Protein AF-A0A2E7BG15-F1 (afdb_monomer_lite)

Secondary structure (DSSP, 8-state):
--S-TT----HHHHHHGGG-EEETTTTEEE--THHHHHS-HHHHHHHGGGEETTEE-HHHHHHHTGGGSHHHHHHHHHS-HHHHHHHHHHHHHHHHHHHHHHHHHHSHHHHHHHHHHHHHHHHHHHHHHHHHHHS-HHHHHHGGGGGGSSS--HHHHTS-HHHHHHHHHHHHHHHHHHHHTTTSSPPPPSPPEESBTTB-TT-EEESTT-S-EEEEEEETTEEEEEETT-TT----THHHHHHHHHHHHHHHHHHH-SSHHHHHHHHHIIIIITTTTTS-TTTTHHHHHHHHHTT-SSHHHHHHHHT-TT--HHHHHHHHHHHHHHHHHHHHHH-PPPP-STTGGG-GGG-HHHHHHHHHHHHHHHHHHHHHTT--SPPHHHHHHHHHTSHHHHHTTPPPHHHHHHHHHHHHHHHHHHHHHH---HHHHHHHHHHHHHHHHHT---TT----TT--TT--GGGGSS-HHHHHHT--TT---HHHHHHHHHHHHHHS----GGG--HHHHHHHHHHHTTT--

Radius of gyration: 23.67 Å; chains: 1; bounding box: 60×56×67 Å

Sequence (521 aa):
MYGDPTLHIPEEMAELLPKVRFDPVSLEITVPEEIFWILSDEARRVISPFIEHGVLDLWKFLREGWSKHADAKQIYLETSAQGRFELHLVIAAYHHEAVHKIDLLTTPLGASWLCLLVDEFALLERYIPVALAHQSAPAGLAIYRHIERSQLPAALETAPVELQSLWSALEFQVMRTLAWGDLRQRRPLGKPTPGWQGLGATQAYNLLNTARVFELVEYGGVATIQPKDQSEQFIRPLAILEAKAISAALLWILSVSPDPGTDVAAYWRLLYSDQRSSLHHDYFFVLDTIAVYFGRRDFDDLIFKACVPEAGSNLKDQLRQVLLVATGICWYALHTPPMRDKREFRLFGLNPVIRLIVGLRDGPQWLRQQMQAEAGPTSSAQMATGIEQGQSAFLLQQYPVSETIARSRRVLEQIAGLSEMSIRHNSTRSWFRRVADLMLPQLEPRDHYNSLIGMPDDGNPWATLRSNEDADLLDTKSLLGADMMGWSRLRRELLLLDVAPSKIDPDVVLRASQMFGIGKS

Foldseek 3Di:
DFFDPPADDDPVLLVQLVVQAQDQL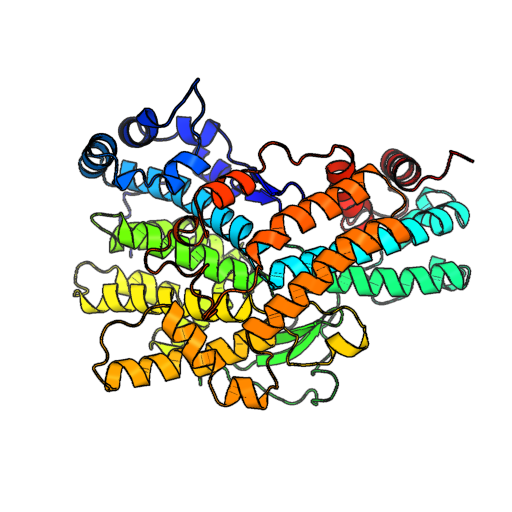LLDGDHDLVLLVSQDPLLNQLQVVQQDPNDHPLLCCLLVPSCVVPRSVVSLVVGDPNNVLSNLSRNLSNLLNVLLSLLLQQFQLVLQLLLLVLQLQLLLLQQQVQLVVFDPLLLSLLQQAVLQDPDRDPSLVPTDPSNVVSVVSNSLSVFVCQLLVVLDNHHRHDWWAAAAVVGDNPDWDDFLVDPWIWTWTDTSLATWIDTPVGRVDTAHLVLLSLLQSLLLSLLQLCQSDPLSLSSSLVSCCSPDVVCVVVDGPNNQVLLQLLCVNVVARGNNRLSRVLNDPPNPPVSSVVSLLSSQLSNLLSRLLSLAAHDDDSVCSSQLLRHSNSSSSLSSRVLVVVVVVCVVVVVPDDGSLVSSVRSCPDPSCVVSVHDDSLVRLVRSLVSLVVLLVVLVVRPPQVLVSVLSNLSSVLSNVSSDDDDPPSQCQSTDSSSSNSVSGPDVVNSVSSPSPDSDDVLSVLCVVLCCLSNPDPDRSVPRDVVSSVSSCVSSPVPDD

Structure (mmCIF, N/CA/C/O backbone):
data_AF-A0A2E7BG15-F1
#
_entry.id   AF-A0A2E7BG15-F1
#
loop_
_atom_site.group_PDB
_atom_site.id
_atom_site.type_symbol
_atom_site.label_atom_id
_atom_site.label_alt_id
_atom_site.label_comp_id
_atom_site.label_asym_id
_atom_site.label_entity_id
_atom_site.label_seq_id
_atom_site.pdbx_PDB_ins_code
_atom_site.Cartn_x
_atom_site.Cartn_y
_atom_site.Cartn_z
_atom_site.occupancy
_atom_site.B_iso_or_equiv
_atom_site.auth_seq_id
_atom_site.auth_comp_id
_atom_site.auth_asym_id
_atom_site.auth_atom_id
_atom_site.pdbx_PDB_model_num
ATOM 1 N N . MET A 1 1 ? -31.152 5.801 8.466 1.00 42.09 1 MET A N 1
ATOM 2 C CA . MET A 1 1 ? -30.058 6.728 8.110 1.00 42.09 1 MET A CA 1
ATOM 3 C C . MET A 1 1 ? -29.059 6.644 9.242 1.00 42.09 1 MET A C 1
ATOM 5 O O . MET A 1 1 ? -29.474 6.843 10.373 1.00 42.09 1 MET A O 1
ATOM 9 N N . TYR A 1 2 ? -27.829 6.224 8.960 1.00 45.69 2 TYR A N 1
ATOM 10 C CA . TYR A 1 2 ? -26.798 5.983 9.972 1.00 45.69 2 TYR A CA 1
ATOM 11 C C . TYR A 1 2 ? -25.692 7.040 9.818 1.00 45.69 2 TYR A C 1
ATOM 13 O O . TYR A 1 2 ? -25.354 7.412 8.690 1.00 45.69 2 TYR A O 1
ATOM 21 N N . GLY A 1 3 ? -25.186 7.547 10.945 1.00 55.00 3 GLY A N 1
ATOM 22 C CA . GLY A 1 3 ? -24.356 8.756 11.024 1.00 55.00 3 GLY A CA 1
ATOM 23 C C . GLY A 1 3 ? -25.188 10.020 11.269 1.00 55.00 3 GLY A C 1
ATOM 24 O O . GLY A 1 3 ? -26.330 10.106 10.811 1.00 55.00 3 GLY A O 1
ATOM 25 N N . ASP A 1 4 ? -24.629 10.981 12.006 1.00 63.53 4 ASP A N 1
ATOM 26 C CA . ASP A 1 4 ? -25.274 12.270 12.268 1.00 63.53 4 ASP A CA 1
ATOM 27 C C . ASP A 1 4 ? -25.429 13.042 10.939 1.00 63.53 4 ASP A C 1
ATOM 29 O O . ASP A 1 4 ? -24.427 13.412 10.322 1.00 63.53 4 ASP A O 1
ATOM 33 N N . PRO A 1 5 ? -26.662 13.255 10.438 1.00 60.97 5 PRO A N 1
ATOM 34 C CA . PRO A 1 5 ? -26.899 13.928 9.162 1.00 60.97 5 PRO A CA 1
ATOM 35 C C . PRO A 1 5 ? -26.545 15.420 9.197 1.00 60.97 5 PRO A C 1
ATOM 37 O O . PRO A 1 5 ? -26.600 16.068 8.154 1.00 60.97 5 PRO A O 1
ATOM 40 N N . THR A 1 6 ? -26.218 15.968 10.370 1.00 68.38 6 THR A N 1
ATOM 41 C CA . THR A 1 6 ? -25.792 17.361 10.530 1.00 68.38 6 THR A CA 1
ATOM 42 C C . THR A 1 6 ? -24.294 17.557 10.282 1.00 68.38 6 THR A C 1
ATOM 44 O O . THR A 1 6 ? -23.869 18.680 9.993 1.00 68.38 6 THR A O 1
ATOM 47 N N . LEU A 1 7 ? -23.505 16.474 10.315 1.00 77.38 7 LEU A N 1
ATOM 48 C CA . LEU A 1 7 ? -22.092 16.512 9.953 1.00 77.38 7 LEU A CA 1
ATOM 49 C C . LEU A 1 7 ? -21.946 16.678 8.440 1.00 77.38 7 LEU A C 1
ATOM 51 O O . LEU A 1 7 ? -22.491 15.899 7.652 1.00 77.38 7 LEU A O 1
ATOM 55 N N . HIS A 1 8 ? -21.193 17.693 8.035 1.00 80.31 8 HIS A N 1
ATOM 56 C CA . HIS A 1 8 ? -20.957 18.026 6.634 1.00 80.31 8 HIS A CA 1
ATOM 57 C C . HIS A 1 8 ? -19.469 18.266 6.392 1.00 80.31 8 HIS A C 1
ATOM 59 O O . HIS A 1 8 ? -18.754 18.735 7.273 1.00 80.31 8 HIS A O 1
ATOM 65 N N . ILE A 1 9 ? -18.993 17.934 5.194 1.00 80.62 9 ILE A N 1
ATOM 66 C CA . ILE A 1 9 ? -17.636 18.281 4.768 1.00 80.62 9 ILE A CA 1
ATOM 67 C C . ILE A 1 9 ? -17.730 19.624 4.044 1.00 80.62 9 ILE A C 1
ATOM 69 O O . ILE A 1 9 ? -18.536 19.725 3.114 1.00 80.62 9 ILE A O 1
ATOM 73 N N . PRO A 1 10 ? -16.941 20.644 4.429 1.00 85.56 10 PRO A N 1
ATOM 74 C CA . PRO A 1 10 ? -16.798 21.843 3.612 1.00 85.56 10 PRO A CA 1
ATOM 75 C C . PRO A 1 10 ? -16.427 21.461 2.172 1.00 85.56 10 PRO A C 1
ATOM 77 O O . PRO A 1 10 ? -15.545 20.630 1.970 1.00 85.56 10 PRO A O 1
ATOM 80 N N . GLU A 1 11 ? -17.086 22.044 1.169 1.00 86.06 11 GLU A N 1
ATOM 81 C CA . GLU A 1 11 ? -16.893 21.676 -0.247 1.00 86.06 11 GLU A CA 1
ATOM 82 C C . GLU A 1 11 ? -15.412 21.745 -0.658 1.00 86.06 11 GLU A C 1
ATOM 84 O O . GLU A 1 11 ? -14.865 20.802 -1.225 1.00 86.06 11 GLU A O 1
ATOM 89 N N . GLU A 1 12 ? -14.725 22.799 -0.219 1.00 88.62 12 GLU A N 1
ATOM 90 C CA . GLU A 1 12 ? -13.287 23.003 -0.408 1.00 88.62 12 GLU A CA 1
ATOM 91 C C . GLU A 1 12 ? -12.447 21.864 0.202 1.00 88.62 12 GLU A C 1
ATOM 93 O O . GLU A 1 12 ? -11.472 21.407 -0.393 1.00 88.62 12 GLU A O 1
ATOM 98 N N . MET A 1 13 ? -12.835 21.344 1.372 1.00 89.31 13 MET A N 1
ATOM 99 C CA . MET A 1 13 ? -12.148 20.212 2.002 1.00 89.31 13 MET A CA 1
ATOM 100 C C . MET A 1 13 ? -12.380 18.918 1.214 1.00 89.31 13 MET A C 1
ATOM 102 O O . MET A 1 13 ? -11.445 18.134 1.047 1.00 89.31 13 MET A O 1
ATOM 106 N N . ALA A 1 14 ? -13.589 18.702 0.686 1.00 86.50 14 ALA A N 1
ATOM 107 C CA . ALA A 1 14 ? -13.901 17.535 -0.138 1.00 86.50 14 ALA A CA 1
ATOM 108 C C . ALA A 1 14 ? -13.070 17.495 -1.436 1.00 86.50 14 ALA A C 1
ATOM 110 O O . ALA A 1 14 ? -12.705 16.413 -1.894 1.00 86.50 14 ALA A O 1
ATOM 111 N N . GLU A 1 15 ? -12.708 18.652 -1.996 1.00 88.44 15 GLU A N 1
ATOM 112 C CA . GLU A 1 15 ? -11.815 18.746 -3.160 1.00 88.44 15 GLU A CA 1
ATOM 113 C C . GLU A 1 15 ? -10.335 18.488 -2.828 1.00 88.44 15 GLU A C 1
ATOM 115 O O . GLU A 1 15 ? -9.566 18.037 -3.688 1.00 88.44 15 GLU A O 1
ATOM 120 N N . LEU A 1 16 ? -9.907 18.795 -1.600 1.00 90.62 16 LEU A N 1
ATOM 121 C CA . LEU A 1 16 ? -8.513 18.660 -1.169 1.00 90.62 16 LEU A CA 1
ATOM 122 C C . LEU A 1 16 ? -8.189 17.299 -0.555 1.00 90.62 16 LEU A C 1
ATOM 124 O O . LEU A 1 16 ? -7.070 16.823 -0.741 1.00 90.62 16 LEU A O 1
ATOM 128 N N . LEU A 1 17 ? -9.136 16.649 0.126 1.00 87.94 17 LEU A N 1
ATOM 129 C CA . LEU A 1 17 ? -8.929 15.335 0.749 1.00 87.94 17 LEU A CA 1
ATOM 130 C C . LEU A 1 17 ? -8.370 14.285 -0.234 1.00 87.94 17 LEU A C 1
ATOM 132 O O . LEU A 1 17 ? -7.373 13.652 0.106 1.00 87.94 17 LEU A O 1
ATOM 136 N N . PRO A 1 18 ? -8.877 14.144 -1.479 1.00 86.38 18 PRO A N 1
ATOM 137 C CA . PRO A 1 18 ? -8.312 13.209 -2.459 1.00 86.38 18 PRO A CA 1
ATOM 138 C C . PRO A 1 18 ? -6.882 13.538 -2.920 1.00 86.38 18 PRO A C 1
ATOM 140 O O . PRO A 1 18 ? -6.251 12.722 -3.595 1.00 86.38 18 PRO A O 1
ATOM 143 N N . LYS A 1 19 ? -6.377 14.743 -2.623 1.00 88.94 19 LYS A N 1
ATOM 144 C CA . LYS A 1 19 ? -5.001 15.164 -2.929 1.00 88.94 19 LYS A CA 1
ATOM 145 C C . LYS A 1 19 ? -4.023 14.799 -1.808 1.00 88.94 19 LYS A C 1
ATOM 147 O O . LYS A 1 19 ? -2.818 14.887 -2.039 1.00 88.94 19 LYS A O 1
ATOM 152 N N . VAL A 1 20 ? -4.515 14.383 -0.634 1.00 90.19 20 VAL A N 1
ATOM 153 C CA . VAL A 1 20 ? -3.682 13.781 0.413 1.00 90.19 20 VAL A CA 1
ATOM 154 C C . VAL A 1 20 ? -3.251 12.405 -0.071 1.00 90.19 20 VAL A C 1
ATOM 156 O O . VAL A 1 20 ? -4.079 11.505 -0.191 1.00 90.19 20 VAL A O 1
ATOM 159 N N . ARG A 1 21 ? -1.977 12.257 -0.443 1.00 88.75 21 ARG A N 1
ATOM 160 C CA . ARG A 1 21 ? -1.521 11.046 -1.130 1.00 88.75 21 ARG A CA 1
ATOM 161 C C . ARG A 1 21 ? -0.046 10.757 -0.914 1.00 88.75 21 ARG A C 1
ATOM 163 O O . ARG A 1 21 ? 0.801 11.631 -1.102 1.00 88.75 21 ARG A O 1
ATOM 170 N N . PHE A 1 22 ? 0.255 9.502 -0.627 1.00 87.56 22 PHE A N 1
ATOM 171 C CA . PHE A 1 22 ? 1.584 8.928 -0.704 1.00 87.56 22 PHE A CA 1
ATOM 172 C C . PHE A 1 22 ? 1.966 8.649 -2.163 1.00 87.56 22 PHE A C 1
ATOM 174 O O . PHE A 1 22 ? 1.269 7.926 -2.886 1.00 87.56 22 PHE A O 1
ATOM 181 N N . ASP A 1 23 ? 3.089 9.212 -2.611 1.00 84.19 23 ASP A N 1
ATOM 182 C CA . ASP A 1 23 ? 3.744 8.772 -3.841 1.00 84.19 23 ASP A CA 1
ATOM 183 C C . ASP A 1 23 ? 4.900 7.831 -3.467 1.00 84.19 23 ASP A C 1
ATOM 185 O O . ASP A 1 23 ? 5.886 8.259 -2.867 1.00 84.19 23 ASP A O 1
ATOM 189 N N . PRO A 1 24 ? 4.828 6.544 -3.833 1.00 81.88 24 PRO A N 1
ATOM 190 C CA . PRO A 1 24 ? 5.850 5.562 -3.473 1.00 81.88 24 PRO A CA 1
ATOM 191 C C . PRO A 1 24 ? 7.199 5.798 -4.156 1.00 81.88 24 PRO A C 1
ATOM 193 O O . PRO A 1 24 ? 8.211 5.238 -3.748 1.00 81.88 24 PRO A O 1
ATOM 196 N N . VAL A 1 25 ? 7.227 6.601 -5.218 1.00 79.56 25 VAL A N 1
ATOM 197 C CA . VAL A 1 25 ? 8.437 6.902 -5.971 1.00 79.56 25 VAL A CA 1
ATOM 198 C C . VAL A 1 25 ? 9.186 8.086 -5.365 1.00 79.56 25 VAL A C 1
ATOM 200 O O . VAL A 1 25 ? 10.413 8.070 -5.316 1.00 79.56 25 VAL A O 1
ATOM 203 N N . SER A 1 26 ? 8.485 9.117 -4.890 1.00 78.06 26 SER A N 1
ATOM 204 C CA . SER A 1 26 ? 9.138 10.173 -4.103 1.00 78.06 26 SER A CA 1
ATOM 205 C C . SER A 1 26 ? 9.302 9.782 -2.633 1.00 78.06 26 SER A C 1
ATOM 207 O O . SER A 1 26 ? 10.150 10.343 -1.945 1.00 78.06 26 SER A O 1
ATOM 209 N N . LEU A 1 27 ? 8.518 8.804 -2.170 1.00 83.00 27 LEU A N 1
ATOM 210 C CA . LEU A 1 27 ? 8.305 8.446 -0.767 1.00 83.00 27 LEU A CA 1
ATOM 211 C C . LEU A 1 27 ? 7.672 9.576 0.065 1.00 83.00 27 LEU A C 1
ATOM 213 O O . LEU A 1 27 ? 7.660 9.520 1.298 1.00 83.00 27 LEU A O 1
ATOM 217 N N . GLU A 1 28 ? 7.133 10.601 -0.592 1.00 84.12 28 GLU A N 1
ATOM 218 C CA . GLU A 1 28 ? 6.506 11.746 0.059 1.00 84.12 28 GLU A CA 1
ATOM 219 C C . GLU A 1 28 ? 5.009 11.526 0.226 1.00 84.12 28 GLU A C 1
ATOM 221 O O . GLU A 1 28 ? 4.339 10.955 -0.635 1.00 84.12 28 GLU A O 1
ATOM 226 N N . ILE A 1 29 ? 4.484 12.034 1.337 1.00 86.81 29 ILE A N 1
ATOM 227 C CA . ILE A 1 29 ? 3.049 12.175 1.543 1.00 86.81 29 ILE A CA 1
ATOM 228 C C . ILE A 1 29 ? 2.731 13.632 1.247 1.00 86.81 29 ILE A C 1
ATOM 230 O O . ILE A 1 29 ? 3.124 14.527 1.994 1.00 86.81 29 ILE A O 1
ATOM 234 N N . THR A 1 30 ? 2.061 13.870 0.126 1.00 87.44 30 THR A N 1
ATOM 235 C CA . THR A 1 30 ? 1.585 15.206 -0.222 1.00 87.44 30 THR A CA 1
ATOM 236 C C . THR A 1 30 ? 0.370 15.519 0.635 1.00 87.44 30 THR A C 1
ATOM 238 O O . THR A 1 30 ? -0.566 14.724 0.672 1.00 87.44 30 THR A O 1
ATOM 241 N N . VAL A 1 31 ? 0.372 16.674 1.297 1.00 88.12 31 VAL A N 1
ATOM 242 C CA . VAL A 1 31 ? -0.785 17.218 2.015 1.00 88.12 31 VAL A CA 1
ATOM 243 C C . VAL A 1 31 ? -0.968 18.660 1.552 1.00 88.12 31 VAL A C 1
ATOM 245 O O . VAL A 1 31 ? -0.041 19.448 1.731 1.00 88.12 31 VAL A O 1
ATOM 248 N N . PRO A 1 32 ? -2.107 19.026 0.939 1.00 89.69 32 PRO A N 1
ATOM 249 C CA . PRO A 1 32 ? -2.377 20.421 0.599 1.00 89.69 32 PRO A CA 1
ATOM 250 C C . PRO A 1 32 ? -2.439 21.260 1.878 1.00 89.69 32 PRO A C 1
ATOM 252 O O . PRO A 1 32 ? -3.293 21.003 2.726 1.00 89.69 32 PRO A O 1
ATOM 255 N N . GLU A 1 33 ? -1.553 22.243 2.044 1.00 85.19 33 GLU A N 1
ATOM 256 C CA . GLU A 1 33 ? -1.518 23.088 3.249 1.00 85.19 33 GLU A CA 1
ATOM 257 C C . GLU A 1 33 ? -2.841 23.845 3.454 1.00 85.19 33 GLU A C 1
ATOM 259 O O . GLU A 1 33 ? -3.256 24.097 4.587 1.00 85.19 33 GLU A O 1
ATOM 264 N N . GLU A 1 34 ? -3.549 24.136 2.359 1.00 89.75 34 GLU A N 1
ATOM 265 C CA . GLU A 1 34 ? -4.873 24.757 2.329 1.00 89.75 34 GLU A CA 1
ATOM 266 C C . GLU A 1 34 ? -5.900 23.996 3.175 1.00 89.75 34 GLU A C 1
ATOM 268 O O . GLU A 1 34 ? -6.794 24.614 3.758 1.00 89.75 34 GLU A O 1
ATOM 273 N N . ILE A 1 35 ? -5.744 22.675 3.321 1.00 89.62 35 ILE A N 1
ATOM 274 C CA . ILE A 1 35 ? -6.694 21.843 4.063 1.00 89.62 35 ILE A CA 1
ATOM 275 C C . ILE A 1 35 ? -6.774 22.227 5.546 1.00 89.62 35 ILE A C 1
ATOM 277 O O . ILE A 1 35 ? -7.844 22.145 6.146 1.00 89.62 35 ILE A O 1
ATOM 281 N N . PHE A 1 36 ? -5.673 22.715 6.129 1.00 88.12 36 PHE A N 1
ATOM 282 C CA . PHE A 1 36 ? -5.630 23.144 7.530 1.00 88.12 36 PHE A CA 1
ATOM 283 C C . PHE A 1 36 ? -6.272 24.509 7.751 1.00 88.12 36 PHE A C 1
ATOM 285 O O . PHE A 1 36 ? -6.717 24.805 8.859 1.00 88.12 36 PHE A O 1
ATOM 292 N N . TRP A 1 37 ? -6.348 25.335 6.708 1.00 87.31 37 TRP A N 1
ATOM 293 C CA . TRP A 1 37 ? -6.986 26.647 6.773 1.00 87.31 37 TRP A CA 1
ATOM 294 C C . TRP A 1 37 ? -8.510 26.565 6.651 1.00 87.31 37 TRP A C 1
ATOM 296 O O . TRP A 1 37 ? -9.187 27.476 7.124 1.00 87.31 37 TRP A O 1
ATOM 306 N N . ILE A 1 38 ? -9.034 25.474 6.084 1.00 90.75 38 ILE A N 1
ATOM 307 C CA . ILE A 1 38 ? -10.476 25.208 5.947 1.00 90.75 38 ILE A CA 1
ATOM 308 C C . ILE A 1 38 ? -11.083 24.655 7.244 1.00 90.75 38 ILE A C 1
ATOM 310 O O . ILE A 1 38 ? -12.279 24.811 7.478 1.00 90.75 38 ILE A O 1
ATOM 314 N N . LEU A 1 39 ? -10.268 24.031 8.102 1.00 91.12 39 LEU A N 1
ATOM 315 C CA . LEU A 1 39 ? -10.701 23.572 9.421 1.00 91.12 39 LEU A CA 1
ATOM 316 C C . LEU A 1 39 ? -11.366 24.714 10.210 1.00 91.12 39 LEU A C 1
ATOM 318 O O . LEU A 1 39 ? -10.867 25.845 10.232 1.00 91.12 39 LEU A O 1
ATOM 322 N N . SER A 1 40 ? -12.452 24.395 10.915 1.00 91.50 40 SER A N 1
ATOM 323 C CA . SER A 1 40 ? -13.089 25.305 11.870 1.00 91.50 40 SER A CA 1
ATOM 324 C C . SER A 1 40 ? -12.095 25.832 12.914 1.00 91.50 40 SER A C 1
ATOM 326 O O . SER A 1 40 ? -11.086 25.198 13.230 1.00 91.50 40 SER A O 1
ATOM 328 N N . ASP A 1 41 ? -12.378 27.003 13.496 1.00 90.75 41 ASP A N 1
ATOM 329 C CA . ASP A 1 41 ? -11.512 27.612 14.519 1.00 90.75 41 ASP A CA 1
ATOM 330 C C . ASP A 1 41 ? -11.231 26.671 15.696 1.00 90.75 41 ASP A C 1
ATOM 332 O O . ASP A 1 41 ? -10.113 26.633 16.209 1.00 90.75 41 ASP A O 1
ATOM 336 N N . GLU A 1 42 ? -12.231 25.893 16.110 1.00 90.50 42 GLU A N 1
ATOM 337 C CA . GLU A 1 42 ? -12.098 24.900 17.177 1.00 90.50 42 GLU A CA 1
ATOM 338 C C . GLU A 1 42 ? -11.153 23.764 16.767 1.00 90.50 42 GLU A C 1
ATOM 340 O O . GLU A 1 42 ? -10.212 23.456 17.499 1.00 90.50 42 GLU A O 1
ATOM 345 N N . ALA A 1 43 ? -11.333 23.208 15.563 1.00 90.25 43 ALA A N 1
ATOM 346 C CA . ALA A 1 43 ? -10.457 22.180 15.011 1.00 90.25 43 ALA A CA 1
ATOM 347 C C . ALA A 1 43 ? -9.004 22.672 14.893 1.00 90.25 43 ALA A C 1
ATOM 349 O O . ALA A 1 43 ? -8.068 22.003 15.339 1.00 90.25 43 ALA A O 1
ATOM 350 N N . ARG A 1 44 ? -8.795 23.886 14.368 1.00 89.88 44 ARG A N 1
ATOM 351 C CA . ARG A 1 44 ? -7.455 24.483 14.235 1.00 89.88 44 ARG A CA 1
ATOM 352 C C . ARG A 1 44 ? -6.741 24.640 15.570 1.00 89.88 44 ARG A C 1
ATOM 354 O O . ARG A 1 44 ? -5.526 24.445 15.631 1.00 89.88 44 ARG A O 1
ATOM 361 N N . ARG A 1 45 ? -7.459 24.947 16.655 1.00 88.75 45 ARG A N 1
ATOM 362 C CA . ARG A 1 45 ? -6.856 25.065 17.996 1.00 88.75 45 ARG A CA 1
ATOM 363 C C . ARG A 1 45 ? -6.242 23.758 18.494 1.00 88.75 45 ARG A C 1
ATOM 365 O O . ARG A 1 45 ? -5.256 23.824 19.218 1.00 88.75 45 ARG A O 1
ATOM 372 N N . VAL A 1 46 ? -6.760 22.597 18.084 1.00 87.38 46 VAL A N 1
ATOM 373 C CA . VAL A 1 46 ? -6.204 21.284 18.469 1.00 87.38 46 VAL A CA 1
ATOM 374 C C . VAL A 1 46 ? -4.821 21.054 17.855 1.00 87.38 46 VAL A C 1
ATOM 376 O O . VAL A 1 46 ? -3.928 20.536 18.522 1.00 87.38 46 VAL A O 1
ATOM 379 N N . ILE A 1 47 ? -4.627 21.462 16.599 1.00 86.50 47 ILE A N 1
ATOM 380 C CA . ILE A 1 47 ? -3.359 21.279 15.871 1.00 86.50 47 ILE A CA 1
ATOM 381 C C . ILE A 1 47 ? -2.383 22.450 16.052 1.00 86.50 47 ILE A C 1
ATOM 383 O O . ILE A 1 47 ? -1.188 22.283 15.831 1.00 86.50 47 ILE A O 1
ATOM 387 N N . SER A 1 48 ? -2.862 23.618 16.497 1.00 83.31 48 SER A N 1
ATOM 388 C CA . SER A 1 48 ? -2.045 24.832 16.672 1.00 83.31 48 SER A CA 1
ATOM 389 C C . SER A 1 48 ? -0.762 24.642 17.492 1.00 83.31 48 SER A C 1
ATOM 391 O O . SER A 1 48 ? 0.256 25.204 17.092 1.00 83.31 48 SER A O 1
ATOM 393 N N . PRO A 1 49 ? -0.737 23.844 18.582 1.00 78.44 49 PRO A N 1
ATOM 394 C CA . PRO A 1 49 ? 0.487 23.619 19.356 1.00 78.44 49 PRO A CA 1
ATOM 395 C C . PRO A 1 49 ? 1.626 22.950 18.576 1.00 78.44 49 PRO A C 1
ATOM 397 O O . PRO A 1 49 ? 2.762 22.953 19.037 1.00 78.44 49 PRO A O 1
ATOM 400 N N . PHE A 1 50 ? 1.321 22.365 17.419 1.00 77.94 50 PHE A N 1
ATOM 401 C CA . PHE A 1 50 ? 2.253 21.601 16.592 1.00 77.94 50 PHE A CA 1
ATOM 402 C C . PHE A 1 50 ? 2.620 22.327 15.295 1.00 77.94 50 PHE A C 1
ATOM 404 O O . PHE A 1 50 ? 3.318 21.771 14.447 1.00 77.94 50 PHE A O 1
ATOM 411 N N . ILE A 1 51 ? 2.141 23.562 15.130 1.00 78.25 51 ILE A N 1
ATOM 412 C CA . ILE A 1 51 ? 2.526 24.429 14.023 1.00 78.25 51 ILE A CA 1
ATOM 413 C C . ILE A 1 51 ? 3.836 25.117 14.405 1.00 78.25 51 ILE A C 1
ATOM 415 O O . ILE A 1 51 ? 3.867 26.018 15.244 1.00 78.25 51 ILE A O 1
ATOM 419 N N . GLU A 1 52 ? 4.926 24.714 13.761 1.00 70.56 52 GLU A N 1
ATOM 420 C CA . GLU A 1 52 ? 6.246 25.319 13.929 1.00 70.56 52 GLU A CA 1
ATOM 421 C C . GLU A 1 52 ? 6.582 26.129 12.671 1.00 70.56 52 GLU A C 1
ATOM 423 O O . GLU A 1 52 ? 6.491 25.632 11.552 1.00 70.56 52 GLU A O 1
ATOM 428 N N . HIS A 1 53 ? 6.945 27.406 12.832 1.00 73.06 53 HIS A N 1
ATOM 429 C CA . HIS A 1 53 ? 7.259 28.315 11.714 1.00 73.06 53 HIS A CA 1
ATOM 430 C C . HIS A 1 53 ? 6.152 28.432 10.644 1.00 73.06 53 HIS A C 1
ATOM 432 O O . HIS A 1 53 ? 6.433 28.709 9.482 1.00 73.06 53 HIS A O 1
ATOM 438 N N . GLY A 1 54 ? 4.889 28.247 11.042 1.00 65.19 54 GLY A N 1
ATOM 439 C CA . GLY A 1 54 ? 3.733 28.316 10.143 1.00 65.19 54 GLY A CA 1
ATOM 440 C C . GLY A 1 54 ? 3.405 27.009 9.416 1.00 65.19 54 GLY A C 1
ATOM 441 O O . GLY A 1 54 ? 2.465 27.002 8.630 1.00 65.19 54 GLY A O 1
ATOM 442 N N . VAL A 1 55 ? 4.120 25.914 9.698 1.00 71.06 55 VAL A N 1
ATOM 443 C CA . VAL A 1 55 ? 3.907 24.604 9.069 1.00 71.06 55 VAL A CA 1
ATOM 444 C C . VAL A 1 55 ? 3.559 23.564 10.133 1.00 71.06 55 VAL A C 1
ATOM 446 O O . VAL A 1 55 ? 4.218 23.475 11.169 1.00 71.06 55 VAL A O 1
ATOM 449 N N . LEU A 1 56 ? 2.518 22.767 9.885 1.00 76.44 56 LEU A N 1
ATOM 450 C CA . LEU A 1 56 ? 2.190 21.613 10.720 1.00 76.44 56 LEU A CA 1
ATOM 451 C C . LEU A 1 56 ? 3.052 20.417 10.309 1.00 76.44 56 LEU A C 1
ATOM 453 O O . LEU A 1 56 ? 2.902 19.889 9.206 1.00 76.44 56 LEU A O 1
ATOM 457 N N . ASP A 1 57 ? 3.903 19.936 11.213 1.00 77.12 57 ASP A N 1
ATOM 458 C CA . ASP A 1 57 ? 4.598 18.668 11.000 1.00 77.12 57 ASP A CA 1
ATOM 459 C C . ASP A 1 57 ? 3.692 17.500 11.406 1.00 77.12 57 ASP A C 1
ATOM 461 O O . ASP A 1 57 ? 3.688 17.051 12.552 1.00 77.12 57 ASP A O 1
ATOM 465 N N . LEU A 1 58 ? 2.897 17.005 10.455 1.00 78.44 58 LEU A N 1
ATOM 466 C CA . LEU A 1 58 ? 1.982 15.885 10.683 1.00 78.44 58 LEU A CA 1
ATOM 467 C C . LEU A 1 58 ? 2.694 14.579 11.058 1.00 78.44 58 LEU A C 1
ATOM 469 O O . LEU A 1 58 ? 2.132 13.758 11.786 1.00 78.44 58 LEU A O 1
ATOM 473 N N . TRP A 1 59 ? 3.923 14.376 10.570 1.00 77.94 59 TRP A N 1
ATOM 474 C CA . TRP A 1 59 ? 4.726 13.208 10.928 1.00 77.94 59 TRP A CA 1
ATOM 475 C C . TRP A 1 59 ? 5.071 13.254 12.415 1.00 77.94 59 TRP A C 1
ATOM 477 O O . TRP A 1 59 ? 4.828 12.289 13.143 1.00 77.94 59 TRP A O 1
ATOM 487 N N . LYS A 1 60 ? 5.539 14.412 12.890 1.00 76.19 60 LYS A N 1
ATOM 488 C CA . LYS A 1 60 ? 5.810 14.665 14.309 1.00 76.19 60 LYS A CA 1
ATOM 489 C C . LYS A 1 60 ? 4.537 14.615 15.164 1.00 76.19 60 LYS A C 1
ATOM 491 O O . LYS A 1 60 ? 4.523 13.924 16.181 1.00 76.19 60 LYS A O 1
ATOM 496 N N . PHE A 1 61 ? 3.464 15.276 14.722 1.00 77.69 61 PHE A N 1
ATOM 497 C CA . PHE A 1 61 ? 2.160 15.350 15.397 1.00 77.69 61 PHE A CA 1
ATOM 498 C C . PHE A 1 61 ? 1.601 13.967 15.753 1.00 77.69 61 PHE A C 1
ATOM 500 O O . PHE A 1 61 ? 1.158 13.724 16.881 1.00 77.69 61 PHE A O 1
ATOM 507 N N . LEU A 1 62 ? 1.630 13.038 14.794 1.00 76.19 62 LEU A N 1
ATOM 508 C CA . LEU A 1 62 ? 1.122 11.687 15.011 1.00 76.19 62 LEU A CA 1
ATOM 509 C C . LEU A 1 62 ? 2.107 10.795 15.763 1.00 76.19 62 LEU A C 1
ATOM 511 O O . LEU A 1 62 ? 1.675 10.033 16.631 1.00 76.19 62 LEU A O 1
ATOM 515 N N . ARG A 1 63 ? 3.413 10.925 15.501 1.00 74.12 63 ARG A N 1
ATOM 516 C CA . ARG A 1 63 ? 4.459 10.172 16.208 1.00 74.12 63 ARG A CA 1
ATOM 517 C C . ARG A 1 63 ? 4.458 10.443 17.707 1.00 74.12 63 ARG A C 1
ATOM 519 O O . ARG A 1 63 ? 4.495 9.514 18.512 1.00 74.12 63 ARG A O 1
ATOM 526 N N . GLU A 1 64 ? 4.436 11.716 18.086 1.00 71.75 64 GLU A N 1
ATOM 527 C CA . GLU A 1 64 ? 4.494 12.133 19.491 1.00 71.75 64 GLU A CA 1
ATOM 528 C C . GLU A 1 64 ? 3.172 11.839 20.216 1.00 71.75 64 GLU A C 1
ATOM 530 O O . GLU A 1 64 ? 3.136 11.733 21.443 1.00 71.75 64 GLU A O 1
ATOM 535 N N . GLY A 1 65 ? 2.114 11.562 19.447 1.00 66.19 65 GLY A N 1
ATOM 536 C CA . GLY A 1 65 ? 0.793 11.229 19.939 1.00 66.19 65 GLY A CA 1
ATOM 537 C C . GLY A 1 65 ? 0.165 12.462 20.552 1.00 66.19 65 GLY A C 1
ATOM 538 O O . GLY A 1 65 ? 0.154 12.596 21.769 1.00 66.19 65 GLY A O 1
ATOM 539 N N . TRP A 1 66 ? -0.382 13.351 19.724 1.00 71.69 66 TRP A N 1
ATOM 540 C CA . TRP A 1 66 ? -1.018 14.599 20.164 1.00 71.69 66 TRP A CA 1
ATOM 541 C C . TRP A 1 66 ? -2.014 14.428 21.329 1.00 71.69 66 TRP A C 1
ATOM 543 O O . TRP A 1 66 ? -2.123 15.303 22.181 1.00 71.69 66 TRP A O 1
ATOM 553 N N . SER A 1 67 ? -2.676 13.270 21.440 1.00 68.56 67 SER A N 1
ATOM 554 C CA . SER A 1 67 ? -3.563 12.913 22.557 1.00 68.56 67 SER A CA 1
ATOM 555 C C . SER A 1 67 ? -2.849 12.768 23.913 1.00 68.56 67 SER A C 1
ATOM 557 O O . SER A 1 67 ? -3.503 12.697 24.953 1.00 68.56 67 SER A O 1
ATOM 559 N N . LYS A 1 68 ? -1.514 12.731 23.926 1.00 70.00 68 LYS A N 1
ATOM 560 C CA . LYS A 1 68 ? -0.649 12.784 25.113 1.00 70.00 68 LYS A CA 1
ATOM 561 C C . LYS A 1 68 ? -0.331 14.221 25.537 1.00 70.00 68 LYS A C 1
ATOM 563 O O . LYS A 1 68 ? 0.108 14.425 26.666 1.00 70.00 68 LYS A O 1
ATOM 568 N N . HIS A 1 69 ? -0.581 15.213 24.680 1.00 77.94 69 HIS A N 1
ATOM 569 C CA . HIS A 1 69 ? -0.481 16.623 25.044 1.00 77.94 69 HIS A CA 1
ATOM 570 C C . HIS A 1 69 ? -1.771 17.025 25.754 1.00 77.94 69 HIS A C 1
ATOM 572 O O . HIS A 1 69 ? -2.824 17.121 25.126 1.00 77.94 69 HIS A O 1
ATOM 578 N N . ALA A 1 70 ? -1.688 17.225 27.073 1.00 80.75 70 ALA A N 1
ATOM 579 C CA . ALA A 1 70 ? -2.851 17.479 27.925 1.00 80.75 70 ALA A CA 1
ATOM 580 C C . ALA A 1 70 ? -3.719 18.633 27.400 1.00 80.75 70 ALA A C 1
ATOM 582 O O . ALA A 1 70 ? -4.935 18.482 27.318 1.00 80.75 70 ALA A O 1
ATOM 583 N N . ASP A 1 71 ? -3.089 19.721 26.953 1.00 83.06 71 ASP A N 1
ATOM 584 C CA . ASP A 1 71 ? -3.789 20.894 26.427 1.00 83.06 71 ASP A CA 1
ATOM 585 C C . ASP A 1 71 ? -4.503 20.590 25.103 1.00 83.06 71 ASP A C 1
ATOM 587 O O . ASP A 1 71 ? -5.690 20.868 24.963 1.00 83.06 71 ASP A O 1
ATOM 591 N N . ALA A 1 72 ? -3.824 19.945 24.147 1.00 83.06 72 ALA A N 1
ATOM 592 C CA . ALA A 1 72 ? -4.430 19.581 22.863 1.00 83.06 72 ALA A CA 1
ATOM 593 C C . ALA A 1 72 ? -5.577 18.573 23.041 1.00 83.06 72 ALA A C 1
ATOM 595 O O . ALA A 1 72 ? -6.627 18.702 22.411 1.00 83.06 72 ALA A O 1
ATOM 596 N N . LYS A 1 73 ? -5.407 17.598 23.944 1.00 85.19 73 LYS A N 1
ATOM 597 C CA . LYS A 1 73 ? -6.457 16.640 24.307 1.00 85.19 73 LYS A CA 1
ATOM 598 C C . LYS A 1 73 ? -7.656 17.343 24.938 1.00 85.19 73 LYS A C 1
ATOM 600 O O . LYS A 1 73 ? -8.788 17.027 24.584 1.00 85.19 73 LYS A O 1
ATOM 605 N N . GLN A 1 74 ? -7.421 18.278 25.855 1.00 87.19 74 GLN A N 1
ATOM 606 C CA . GLN A 1 74 ? -8.488 19.027 26.511 1.00 87.19 74 GLN A CA 1
ATOM 607 C C . GLN A 1 74 ? -9.283 19.850 25.490 1.00 87.19 74 GLN A C 1
ATOM 609 O O . GLN A 1 74 ? -10.504 19.723 25.434 1.00 87.19 74 GLN A O 1
ATOM 614 N N . ILE A 1 75 ? -8.597 20.594 24.614 1.00 87.88 75 ILE A N 1
ATOM 615 C CA . ILE A 1 75 ? -9.232 21.369 23.534 1.00 87.88 75 ILE A CA 1
ATOM 616 C C . ILE A 1 75 ? -10.058 20.451 22.624 1.00 87.88 75 ILE A C 1
ATOM 618 O O . ILE A 1 75 ? -11.189 20.772 22.266 1.00 87.88 75 ILE A O 1
ATOM 622 N N . TYR A 1 76 ? -9.529 19.281 22.271 1.00 90.19 76 TYR A N 1
ATOM 623 C CA . TYR A 1 76 ? -10.241 18.314 21.439 1.00 90.19 76 TYR A CA 1
ATOM 624 C C . TYR A 1 76 ? -11.519 17.768 22.098 1.00 90.19 76 TYR A C 1
ATOM 626 O O . TYR A 1 76 ? -12.548 17.617 21.435 1.00 90.19 76 TYR A O 1
ATOM 634 N N . LEU A 1 77 ? -11.483 17.495 23.405 1.00 89.12 77 LEU A N 1
ATOM 635 C CA . LEU A 1 77 ? -12.664 17.055 24.153 1.00 89.12 77 LEU A CA 1
ATOM 636 C C . LEU A 1 77 ? -13.729 18.160 24.250 1.00 89.12 77 LEU A C 1
ATOM 638 O O . LEU A 1 77 ? -14.919 17.851 24.260 1.00 89.12 77 LEU A O 1
ATOM 642 N N . GLU A 1 78 ? -13.312 19.425 24.274 1.00 90.50 78 GLU A N 1
ATOM 643 C CA . GLU A 1 78 ? -14.193 20.602 24.289 1.00 90.50 78 GLU A CA 1
ATOM 644 C C . GLU A 1 78 ? -14.724 20.993 22.899 1.00 90.50 78 GLU A C 1
ATOM 646 O O . GLU A 1 78 ? -15.724 21.702 22.801 1.00 90.50 78 GLU A O 1
ATOM 651 N N . THR A 1 79 ? -14.081 20.525 21.826 1.00 91.19 79 THR A N 1
ATOM 652 C CA . THR A 1 79 ? -14.458 20.823 20.435 1.00 91.19 79 THR A CA 1
ATOM 653 C C . THR A 1 79 ? -15.850 20.266 20.110 1.00 91.19 79 THR A C 1
ATOM 655 O O . THR A 1 79 ? -16.264 19.228 20.630 1.00 91.19 79 THR A O 1
ATOM 658 N N . SER A 1 80 ? -16.603 20.926 19.233 1.00 90.69 80 SER A N 1
ATOM 659 C CA . SER A 1 80 ? -17.883 20.404 18.738 1.00 90.69 80 SER A CA 1
ATOM 660 C C . SER A 1 80 ? -17.735 19.071 17.977 1.00 90.69 80 SER A C 1
ATOM 662 O O . SER A 1 80 ? -16.649 18.686 17.543 1.00 90.69 80 SER A O 1
ATOM 664 N N . ALA A 1 81 ? -18.842 18.341 17.780 1.00 87.44 81 ALA A N 1
ATOM 665 C CA . ALA A 1 81 ? -18.832 17.115 16.970 1.00 87.44 81 ALA A CA 1
ATOM 666 C C . ALA A 1 81 ? -18.351 17.381 15.531 1.00 87.44 81 ALA A C 1
ATOM 668 O O . ALA A 1 81 ? -17.539 16.624 15.010 1.00 87.44 81 ALA A O 1
ATOM 669 N N . GLN A 1 82 ? -18.773 18.504 14.942 1.00 90.06 82 GLN A N 1
ATOM 670 C CA . GLN A 1 82 ? -18.327 18.959 13.625 1.00 90.06 82 GLN A CA 1
ATOM 671 C C . GLN A 1 82 ? -16.813 19.223 13.588 1.00 90.06 82 GLN A C 1
ATOM 673 O O . GLN A 1 82 ? -16.128 18.684 12.722 1.00 90.06 82 GLN A O 1
ATOM 678 N N . GLY A 1 83 ? -16.261 19.973 14.550 1.00 90.81 83 GLY A N 1
ATOM 679 C CA . GLY A 1 83 ? -14.819 20.245 14.586 1.00 90.81 83 GLY A CA 1
ATOM 680 C C . GLY A 1 83 ? -13.970 18.983 14.798 1.00 90.81 83 GLY A C 1
ATOM 681 O O . GLY A 1 83 ? -12.924 18.820 14.169 1.00 90.81 83 GLY A O 1
ATOM 682 N N . ARG A 1 84 ? -14.434 18.033 15.624 1.00 89.94 84 ARG A N 1
ATOM 683 C CA . ARG A 1 84 ? -13.775 16.721 15.763 1.00 89.94 84 ARG A CA 1
ATOM 684 C C . ARG A 1 84 ? -13.840 15.913 14.474 1.00 89.94 84 ARG A C 1
ATOM 686 O O . ARG A 1 84 ? -12.851 15.289 14.101 1.00 89.94 84 ARG A O 1
ATOM 693 N N . PHE A 1 85 ? -14.982 15.931 13.796 1.00 89.00 85 PHE A N 1
ATOM 694 C CA . PHE A 1 85 ? -15.174 15.230 12.536 1.00 89.00 85 PHE A CA 1
ATOM 695 C C . PHE A 1 85 ? -14.240 15.761 11.434 1.00 89.00 85 PHE A C 1
ATOM 697 O O . PHE A 1 85 ? -13.557 14.972 10.781 1.00 89.00 85 PHE A O 1
ATOM 704 N N . GLU A 1 86 ? -14.124 17.083 11.291 1.00 91.12 86 GLU A N 1
ATOM 705 C CA . GLU A 1 86 ? -13.163 17.739 10.390 1.00 91.12 86 GLU A CA 1
ATOM 706 C C . GLU A 1 86 ? -11.714 17.319 10.682 1.00 91.12 86 GLU A C 1
ATOM 708 O O . GLU A 1 86 ? -10.970 16.953 9.768 1.00 91.12 86 GLU A O 1
ATOM 713 N N . LEU A 1 87 ? -11.319 17.304 11.962 1.00 89.94 87 LEU A N 1
ATOM 714 C CA . LEU A 1 87 ? -10.002 16.818 12.378 1.00 89.94 87 LEU A CA 1
ATOM 715 C C . LEU A 1 87 ? -9.791 15.352 12.006 1.00 89.94 87 LEU A C 1
ATOM 717 O O . LEU A 1 87 ? -8.744 15.006 11.460 1.00 89.94 87 LEU A O 1
ATOM 721 N N . HIS A 1 88 ? -10.770 14.486 12.280 1.00 89.94 88 HIS A N 1
ATOM 722 C CA . HIS A 1 88 ? -10.677 13.072 11.934 1.00 89.94 88 HIS A CA 1
ATOM 723 C C . HIS A 1 88 ? -10.512 12.867 10.432 1.00 89.94 88 HIS A C 1
ATOM 725 O O . HIS A 1 88 ? -9.683 12.052 10.048 1.00 89.94 88 HIS A O 1
ATOM 731 N N . LEU A 1 89 ? -11.220 13.616 9.582 1.00 89.69 89 LEU A N 1
ATOM 732 C CA . LEU A 1 89 ? -11.068 13.513 8.128 1.00 89.69 89 LEU A CA 1
ATOM 733 C C . LEU A 1 89 ? -9.631 13.782 7.679 1.00 89.69 89 LEU A C 1
ATOM 735 O O . LEU A 1 89 ? -9.036 12.945 7.002 1.00 89.69 89 LEU A O 1
ATOM 739 N N . VAL A 1 90 ? -9.067 14.924 8.078 1.00 89.44 90 VAL A N 1
ATOM 740 C CA . VAL A 1 90 ? -7.726 15.339 7.640 1.00 89.44 90 VAL A CA 1
ATOM 741 C C . VAL A 1 90 ? -6.651 14.431 8.231 1.00 89.44 90 VAL A C 1
ATOM 743 O O . VAL A 1 90 ? -5.779 13.934 7.515 1.00 89.44 90 VAL A O 1
ATOM 746 N N . ILE A 1 91 ? -6.721 14.179 9.539 1.00 88.69 91 ILE A N 1
ATOM 747 C CA . ILE A 1 91 ? -5.698 13.404 10.233 1.00 88.69 91 ILE A CA 1
ATOM 748 C C . ILE A 1 91 ? -5.754 11.930 9.834 1.00 88.69 91 ILE A C 1
ATOM 750 O O . ILE A 1 91 ? -4.702 11.349 9.577 1.00 88.69 91 ILE A O 1
ATOM 754 N N . ALA A 1 92 ? -6.940 11.322 9.728 1.00 89.75 92 ALA A N 1
ATOM 755 C CA . ALA A 1 92 ? -7.054 9.924 9.319 1.00 89.75 92 ALA A CA 1
ATOM 756 C C . ALA A 1 92 ? -6.692 9.723 7.837 1.00 89.75 92 ALA A C 1
ATOM 758 O O . ALA A 1 92 ? -6.135 8.680 7.503 1.00 89.75 92 ALA A O 1
ATOM 759 N N . ALA A 1 93 ? -6.930 10.709 6.960 1.00 89.50 93 ALA A N 1
ATOM 760 C CA . ALA A 1 93 ? -6.431 10.671 5.582 1.00 89.50 93 ALA A CA 1
ATOM 761 C C . ALA A 1 93 ? -4.894 10.663 5.538 1.00 89.50 93 ALA A C 1
ATOM 763 O O . ALA A 1 93 ? -4.300 9.813 4.884 1.00 89.50 93 ALA A O 1
ATOM 764 N N . TYR A 1 94 ? -4.226 11.539 6.294 1.00 90.31 94 TYR A N 1
ATOM 765 C CA . TYR A 1 94 ? -2.763 11.492 6.381 1.00 90.31 94 TYR A CA 1
ATOM 766 C C . TYR A 1 94 ? -2.260 10.192 7.022 1.00 90.31 94 TYR A C 1
ATOM 768 O O . TYR A 1 94 ? -1.288 9.596 6.564 1.00 90.31 94 TYR A O 1
ATOM 776 N N . HIS A 1 95 ? -2.935 9.733 8.073 1.00 89.69 95 HIS A N 1
ATOM 777 C CA . HIS A 1 95 ? -2.617 8.494 8.770 1.00 89.69 95 HIS A CA 1
ATOM 778 C C . HIS A 1 95 ? -2.707 7.277 7.836 1.00 89.69 95 HIS A C 1
ATOM 780 O O . HIS A 1 95 ? -1.816 6.431 7.859 1.00 89.69 95 HIS A O 1
ATOM 786 N N . HIS A 1 96 ? -3.733 7.212 6.985 1.00 91.50 96 HIS A N 1
ATOM 787 C CA . HIS A 1 96 ? -3.883 6.203 5.936 1.00 91.50 96 HIS A CA 1
ATOM 788 C C . HIS A 1 96 ? -2.654 6.168 5.010 1.00 91.50 96 HIS A C 1
ATOM 790 O O . HIS A 1 96 ? -2.024 5.124 4.840 1.00 91.50 96 HIS A O 1
ATOM 796 N N . GLU A 1 97 ? -2.233 7.325 4.499 1.00 90.44 97 GLU A N 1
ATOM 797 C CA . GLU A 1 97 ? -1.049 7.433 3.638 1.00 90.44 97 GLU A CA 1
ATOM 798 C C . GLU A 1 97 ? 0.268 7.129 4.381 1.00 90.44 97 GLU A C 1
ATOM 800 O O . GLU A 1 97 ? 1.203 6.562 3.809 1.00 90.44 97 GLU A O 1
ATOM 805 N N . ALA A 1 98 ? 0.350 7.446 5.675 1.00 89.75 98 ALA A N 1
ATOM 806 C CA . ALA A 1 98 ? 1.497 7.100 6.511 1.00 89.75 98 ALA A CA 1
ATOM 807 C C . ALA A 1 98 ? 1.629 5.584 6.712 1.00 89.75 98 ALA A C 1
ATOM 809 O O . ALA A 1 98 ? 2.749 5.067 6.683 1.00 89.75 98 ALA A O 1
ATOM 810 N N . VAL A 1 99 ? 0.510 4.863 6.852 1.00 90.38 99 VAL A N 1
ATOM 811 C CA . VAL A 1 99 ? 0.506 3.391 6.894 1.00 90.38 99 VAL A CA 1
ATOM 812 C C . VAL A 1 99 ? 1.067 2.826 5.590 1.00 90.38 99 VAL A C 1
ATOM 814 O O . VAL A 1 99 ? 1.956 1.979 5.652 1.00 90.38 99 VAL A O 1
ATOM 817 N N . HIS A 1 100 ? 0.641 3.338 4.428 1.00 90.19 100 HIS A N 1
ATOM 818 C CA . HIS A 1 100 ? 1.187 2.925 3.125 1.00 90.19 100 HIS A CA 1
ATOM 819 C C . HIS A 1 100 ? 2.700 3.106 3.047 1.00 90.19 100 HIS A C 1
ATOM 821 O O . HIS A 1 100 ? 3.418 2.186 2.648 1.00 90.19 100 HIS A O 1
ATOM 827 N N . LYS A 1 101 ? 3.195 4.276 3.461 1.00 89.00 101 LYS A N 1
ATOM 828 C CA . LYS A 1 101 ? 4.630 4.575 3.479 1.00 89.00 101 LYS A CA 1
ATOM 829 C C . LYS A 1 101 ? 5.401 3.613 4.377 1.00 89.00 101 LYS A C 1
ATOM 831 O O . LYS A 1 101 ? 6.420 3.062 3.960 1.00 89.00 101 LYS A O 1
ATOM 836 N N . ILE A 1 102 ? 4.926 3.422 5.603 1.00 88.88 102 ILE A N 1
ATOM 837 C CA . ILE A 1 102 ? 5.583 2.561 6.586 1.00 88.88 102 ILE A CA 1
ATOM 838 C C . ILE A 1 102 ? 5.567 1.110 6.110 1.00 88.88 102 ILE A C 1
ATOM 840 O O . ILE A 1 102 ? 6.614 0.467 6.110 1.00 88.88 102 ILE A O 1
ATOM 844 N N . ASP A 1 103 ? 4.438 0.605 5.620 1.00 89.12 103 ASP A N 1
ATOM 845 C CA . ASP A 1 103 ? 4.346 -0.758 5.098 1.00 89.12 103 ASP A CA 1
ATOM 846 C C . ASP A 1 103 ? 5.254 -0.971 3.887 1.00 89.12 103 ASP A C 1
ATOM 848 O O . ASP A 1 103 ? 5.940 -1.994 3.806 1.00 89.12 103 ASP A O 1
ATOM 852 N N . LEU A 1 104 ? 5.339 0.002 2.976 1.00 88.88 104 LEU A N 1
ATOM 853 C CA . LEU A 1 104 ? 6.245 -0.081 1.833 1.00 88.88 104 LEU A CA 1
ATOM 854 C C . LEU A 1 104 ? 7.716 -0.140 2.268 1.00 88.88 104 LEU A C 1
ATOM 856 O O . LEU A 1 104 ? 8.501 -0.873 1.676 1.00 88.88 104 LEU A O 1
ATOM 860 N N . LEU A 1 105 ? 8.111 0.618 3.288 1.00 88.62 105 LEU A N 1
ATOM 861 C CA . LEU A 1 105 ? 9.519 0.736 3.677 1.00 88.62 105 LEU A CA 1
ATOM 862 C C . LEU A 1 105 ? 9.965 -0.306 4.709 1.00 88.62 105 LEU A C 1
ATOM 864 O O . LEU A 1 105 ? 11.164 -0.540 4.855 1.00 88.62 105 LEU A O 1
ATOM 868 N N . THR A 1 106 ? 9.029 -0.956 5.400 1.00 87.12 106 THR A N 1
ATOM 869 C CA . THR A 1 106 ? 9.346 -1.866 6.514 1.00 87.12 106 THR A CA 1
ATOM 870 C C . THR A 1 106 ? 9.014 -3.331 6.239 1.00 87.12 106 THR A C 1
ATOM 872 O O . THR A 1 106 ? 9.403 -4.189 7.030 1.00 87.12 106 THR A O 1
ATOM 875 N N . THR A 1 107 ? 8.347 -3.659 5.123 1.00 89.00 107 THR A N 1
ATOM 876 C CA . THR A 1 107 ? 7.884 -5.033 4.857 1.00 89.00 107 THR A CA 1
ATOM 877 C C . THR A 1 107 ? 8.546 -5.709 3.645 1.00 89.00 107 THR A C 1
ATOM 879 O O . THR A 1 107 ? 8.989 -5.051 2.697 1.00 89.00 107 THR A O 1
ATOM 882 N N . PRO A 1 108 ? 8.578 -7.058 3.617 1.00 89.56 108 PRO A N 1
ATOM 883 C CA . PRO A 1 108 ? 8.980 -7.845 2.447 1.00 89.56 108 PRO A CA 1
ATOM 884 C C . PRO A 1 108 ? 8.221 -7.531 1.145 1.00 89.56 108 PRO A C 1
ATOM 886 O O . PRO A 1 108 ? 8.821 -7.576 0.063 1.00 89.56 108 PRO A O 1
ATOM 889 N N . LEU A 1 109 ? 6.933 -7.170 1.224 1.00 89.19 109 LEU A N 1
ATOM 890 C CA . LEU A 1 109 ? 6.161 -6.734 0.057 1.00 89.19 109 LEU A CA 1
ATOM 891 C C . LEU A 1 109 ? 6.818 -5.517 -0.609 1.00 89.19 109 LEU A C 1
ATOM 893 O O . LEU A 1 109 ? 6.955 -5.482 -1.832 1.00 89.19 109 LEU A O 1
ATOM 897 N N . GLY A 1 110 ? 7.287 -4.555 0.183 1.00 89.50 110 GLY A N 1
ATOM 898 C CA . GLY A 1 110 ? 7.988 -3.385 -0.329 1.00 89.50 110 GLY A CA 1
ATOM 899 C C . GLY A 1 110 ? 9.315 -3.710 -1.009 1.00 89.50 110 GLY A C 1
ATOM 900 O O . GLY A 1 110 ? 9.609 -3.181 -2.080 1.00 89.50 110 GLY A O 1
ATOM 901 N N . ALA A 1 111 ? 10.090 -4.648 -0.456 1.00 89.88 111 ALA A N 1
ATOM 902 C CA . ALA A 1 111 ? 11.320 -5.118 -1.099 1.00 89.88 111 ALA A CA 1
ATOM 903 C C . ALA A 1 111 ? 11.025 -5.777 -2.460 1.00 89.88 111 ALA A C 1
ATOM 905 O O . ALA A 1 111 ? 11.788 -5.624 -3.418 1.00 89.88 111 ALA A O 1
ATOM 906 N N . SER A 1 112 ? 9.891 -6.477 -2.561 1.00 87.88 112 SER A N 1
ATOM 907 C CA . SER A 1 112 ? 9.399 -7.056 -3.814 1.00 87.88 112 SER A CA 1
ATOM 908 C C . SER A 1 112 ? 9.021 -5.973 -4.824 1.00 87.88 112 SER A C 1
ATOM 910 O O . SER A 1 112 ? 9.437 -6.048 -5.979 1.00 87.88 112 SER A O 1
ATOM 912 N N . TRP A 1 113 ? 8.300 -4.937 -4.389 1.00 88.06 113 TRP A N 1
ATOM 913 C CA . TRP A 1 113 ? 7.970 -3.781 -5.225 1.00 88.06 113 TRP A CA 1
ATOM 914 C C . TRP A 1 113 ? 9.230 -3.077 -5.752 1.00 88.06 113 TRP A C 1
ATOM 916 O O . TRP A 1 113 ? 9.332 -2.827 -6.955 1.00 88.06 113 TRP A O 1
ATOM 926 N N . LEU A 1 114 ? 10.234 -2.854 -4.896 1.00 88.44 114 LEU A N 1
ATOM 927 C CA . LEU A 1 114 ? 11.496 -2.230 -5.299 1.00 88.44 114 LEU A CA 1
ATOM 928 C C . LEU A 1 114 ? 12.234 -3.064 -6.358 1.00 88.44 114 LEU A C 1
ATOM 930 O O . LEU A 1 114 ? 12.763 -2.504 -7.317 1.00 88.44 114 LEU A O 1
ATOM 934 N N . CYS A 1 115 ? 12.224 -4.397 -6.238 1.00 87.56 115 CYS A N 1
ATOM 935 C CA . CYS A 1 115 ? 12.783 -5.283 -7.267 1.00 87.56 115 CYS A CA 1
ATOM 936 C C . CYS A 1 115 ? 12.084 -5.110 -8.614 1.00 87.56 115 CYS A C 1
ATOM 938 O O . CYS A 1 115 ? 12.755 -4.987 -9.636 1.00 87.56 115 CYS A O 1
ATOM 940 N N . LEU A 1 116 ? 10.748 -5.075 -8.616 1.00 86.12 116 LEU A N 1
ATOM 941 C CA . LEU A 1 116 ? 9.979 -4.919 -9.850 1.00 86.12 116 LEU A CA 1
ATOM 942 C C . LEU A 1 116 ? 10.314 -3.604 -10.560 1.00 86.12 116 LEU A C 1
ATOM 944 O O . LEU A 1 116 ? 10.436 -3.588 -11.784 1.00 86.12 116 LEU A O 1
ATOM 948 N N . LEU A 1 117 ? 10.501 -2.524 -9.803 1.00 86.56 117 LEU A N 1
ATOM 949 C CA . LEU A 1 117 ? 10.893 -1.231 -10.353 1.00 86.56 117 LEU A CA 1
ATOM 950 C C . LEU A 1 117 ? 12.324 -1.212 -10.899 1.00 86.56 117 LEU A C 1
ATOM 952 O O . LEU A 1 117 ? 12.553 -0.659 -11.975 1.00 86.56 117 LEU A O 1
ATOM 956 N N . VAL A 1 118 ? 13.276 -1.824 -10.191 1.00 87.94 118 VAL A N 1
ATOM 957 C CA . VAL A 1 118 ? 14.672 -1.945 -10.645 1.00 87.94 118 VAL A CA 1
ATOM 958 C C . VAL A 1 118 ? 14.752 -2.724 -11.958 1.00 87.94 118 VAL A C 1
ATOM 960 O O . VAL A 1 118 ? 15.396 -2.266 -12.903 1.00 87.94 118 VAL A O 1
ATOM 963 N N . ASP A 1 119 ? 14.071 -3.868 -12.036 1.00 86.75 119 ASP A N 1
ATOM 964 C CA . ASP A 1 119 ? 14.054 -4.715 -13.231 1.00 86.75 119 ASP A CA 1
ATOM 965 C C . ASP A 1 119 ? 13.407 -3.994 -14.421 1.00 86.75 119 ASP A C 1
ATOM 967 O O . ASP A 1 119 ? 13.905 -4.067 -15.547 1.00 86.75 119 ASP A O 1
ATOM 971 N N . GLU A 1 120 ? 12.314 -3.262 -14.182 1.00 87.81 120 GLU A N 1
ATOM 972 C CA . GLU A 1 120 ? 11.647 -2.459 -15.210 1.00 87.81 120 GLU A CA 1
ATOM 973 C C . GLU A 1 120 ? 12.563 -1.349 -15.738 1.00 87.81 120 GLU A C 1
ATOM 975 O O . GLU A 1 120 ? 12.720 -1.209 -16.953 1.00 87.81 120 GLU A O 1
ATOM 980 N N . PHE A 1 121 ? 13.227 -0.610 -14.844 1.00 88.06 121 PHE A N 1
ATOM 981 C CA . PHE A 1 121 ? 14.161 0.443 -15.234 1.00 88.06 121 PHE A CA 1
ATOM 982 C C . PHE A 1 121 ? 15.343 -0.111 -16.040 1.00 88.06 121 PHE A C 1
ATOM 984 O O . PHE A 1 121 ? 15.670 0.421 -17.101 1.00 88.06 121 PHE A O 1
ATOM 991 N N . ALA A 1 122 ? 15.952 -1.212 -15.591 1.00 87.12 122 ALA A N 1
ATOM 992 C CA . ALA A 1 122 ? 17.074 -1.842 -16.287 1.00 87.12 122 ALA A CA 1
ATOM 993 C C . ALA A 1 122 ? 16.688 -2.357 -17.688 1.00 87.12 122 ALA A C 1
ATOM 995 O O . ALA A 1 122 ? 17.486 -2.287 -18.627 1.00 87.12 122 ALA A O 1
ATOM 996 N N . LEU A 1 123 ? 15.459 -2.857 -17.863 1.00 87.19 123 LEU A N 1
ATOM 997 C CA . LEU A 1 123 ? 14.940 -3.241 -19.179 1.00 87.19 123 LEU A CA 1
ATOM 998 C C . LEU A 1 123 ? 14.715 -2.020 -20.078 1.00 87.19 123 LEU A C 1
ATOM 1000 O O . LEU A 1 123 ? 15.071 -2.072 -21.257 1.00 87.19 123 LEU A O 1
ATOM 1004 N N . LEU A 1 124 ? 14.200 -0.914 -19.534 1.00 86.94 124 LEU A N 1
ATOM 1005 C CA . LEU A 1 124 ? 14.040 0.347 -20.267 1.00 86.94 124 LEU A CA 1
ATOM 1006 C C . LEU A 1 124 ? 15.385 0.929 -20.724 1.00 86.94 124 LEU A C 1
ATOM 1008 O O . LEU A 1 124 ? 15.492 1.326 -21.885 1.00 86.94 124 LEU A O 1
ATOM 1012 N N . GLU A 1 125 ? 16.423 0.907 -19.877 1.00 86.69 125 GLU A N 1
ATOM 1013 C CA . GLU A 1 125 ? 17.772 1.369 -20.254 1.00 86.69 125 GLU A CA 1
ATOM 1014 C C . GLU A 1 125 ? 18.349 0.599 -21.449 1.00 86.69 125 GLU A C 1
ATOM 1016 O O . GLU A 1 125 ? 19.129 1.147 -22.227 1.00 86.69 125 GLU A O 1
ATOM 1021 N N . ARG A 1 126 ? 17.974 -0.673 -21.615 1.00 87.25 126 ARG A N 1
ATOM 1022 C CA . ARG A 1 126 ? 18.411 -1.503 -22.747 1.00 87.25 126 ARG A CA 1
ATOM 1023 C C . ARG A 1 126 ? 17.532 -1.307 -23.975 1.00 87.25 126 ARG A C 1
ATOM 1025 O O . ARG A 1 126 ? 18.034 -1.302 -25.093 1.00 87.25 126 ARG A O 1
ATOM 1032 N N . TYR A 1 127 ? 16.228 -1.170 -23.774 1.00 86.56 127 TYR A N 1
ATOM 1033 C CA . TYR A 1 127 ? 15.248 -1.143 -24.852 1.00 86.56 127 TYR A CA 1
ATOM 1034 C C . TYR A 1 127 ? 15.167 0.229 -25.549 1.00 86.56 127 TYR A C 1
ATOM 1036 O O . TYR A 1 127 ? 15.082 0.275 -26.778 1.00 86.56 127 TYR A O 1
ATOM 1044 N N . ILE A 1 128 ? 15.259 1.349 -24.813 1.00 86.00 128 ILE A N 1
ATOM 1045 C CA . ILE A 1 128 ? 15.107 2.720 -25.360 1.00 86.00 128 ILE A CA 1
ATOM 1046 C C . ILE A 1 128 ? 16.167 3.070 -26.404 1.00 86.00 128 ILE A C 1
ATOM 1048 O O . ILE A 1 128 ? 15.780 3.511 -27.491 1.00 86.00 128 ILE A O 1
ATOM 1052 N N . PRO A 1 129 ? 17.462 2.809 -26.165 1.00 85.50 129 PRO A N 1
ATOM 1053 C CA . PRO A 1 129 ? 18.499 3.018 -27.169 1.00 85.50 129 PRO A CA 1
ATOM 1054 C C . PRO A 1 129 ? 18.248 2.271 -28.481 1.00 85.50 129 PRO A C 1
ATOM 1056 O O . PRO A 1 129 ? 18.351 2.859 -29.556 1.00 85.50 129 PRO A O 1
ATOM 1059 N N . VAL A 1 130 ? 17.869 0.992 -28.404 1.00 84.88 130 VAL A N 1
ATOM 1060 C CA . VAL A 1 130 ? 17.643 0.149 -29.590 1.00 84.88 130 VAL A CA 1
ATOM 1061 C C . VAL A 1 130 ? 16.386 0.594 -30.342 1.00 84.88 130 VAL A C 1
ATOM 1063 O O . VAL A 1 130 ? 16.396 0.677 -31.570 1.00 84.88 130 VAL A O 1
ATOM 1066 N N . ALA A 1 131 ? 15.316 0.934 -29.621 1.00 82.62 131 ALA A N 1
ATOM 1067 C CA . ALA A 1 131 ? 14.063 1.381 -30.223 1.00 82.62 131 ALA A CA 1
ATOM 1068 C C . ALA A 1 131 ? 14.217 2.715 -30.969 1.00 82.62 131 ALA A C 1
ATOM 1070 O O . ALA A 1 131 ? 13.744 2.853 -32.098 1.00 82.62 131 ALA A O 1
ATOM 1071 N N . LEU A 1 132 ? 14.916 3.678 -30.360 1.00 82.06 132 LEU A N 1
ATOM 1072 C CA . LEU A 1 132 ? 15.188 4.988 -30.955 1.00 82.06 132 LEU A CA 1
ATOM 1073 C C . LEU A 1 132 ? 16.164 4.919 -32.138 1.00 82.06 132 LEU A C 1
ATOM 1075 O O . LEU A 1 132 ? 16.100 5.772 -33.019 1.00 82.06 132 LEU A O 1
ATOM 1079 N N . ALA A 1 133 ? 17.039 3.910 -32.184 1.00 81.25 133 ALA A N 1
ATOM 1080 C CA . ALA A 1 133 ? 17.940 3.676 -33.312 1.00 81.25 133 ALA A CA 1
ATOM 1081 C C . ALA A 1 133 ? 17.271 2.947 -34.494 1.00 81.25 133 ALA A C 1
ATOM 1083 O O . ALA A 1 133 ? 17.711 3.096 -35.633 1.00 81.25 133 ALA A O 1
ATOM 1084 N N . HIS A 1 134 ? 16.232 2.140 -34.245 1.00 74.38 134 HIS A N 1
ATOM 1085 C CA . HIS A 1 134 ? 15.604 1.294 -35.265 1.00 74.38 134 HIS A CA 1
ATOM 1086 C C . HIS A 1 134 ? 14.599 2.039 -36.168 1.00 74.38 134 HIS A C 1
ATOM 1088 O O . HIS A 1 134 ? 14.452 1.684 -37.338 1.00 74.38 134 HIS A O 1
ATOM 1094 N N . GLN A 1 135 ? 13.907 3.063 -35.661 1.00 68.44 135 GLN A N 1
ATOM 1095 C CA . GLN A 1 135 ? 12.897 3.827 -36.409 1.00 68.44 135 GLN A CA 1
ATOM 1096 C C . GLN A 1 135 ? 13.065 5.334 -36.185 1.00 68.44 135 GLN A C 1
ATOM 1098 O O . GLN A 1 135 ? 13.832 5.756 -35.324 1.00 68.44 135 GLN A O 1
ATOM 1103 N N . SER A 1 136 ? 12.333 6.173 -36.933 1.00 63.78 136 SER A N 1
ATOM 1104 C CA . SER A 1 136 ? 12.250 7.598 -36.589 1.00 63.78 136 SER A CA 1
ATOM 1105 C C . SER A 1 136 ? 11.790 7.743 -35.134 1.00 63.78 136 SER A C 1
ATOM 1107 O O . SER A 1 136 ? 10.952 6.976 -34.663 1.00 63.78 136 SER A O 1
ATOM 1109 N N . ALA A 1 137 ? 12.364 8.696 -34.403 1.00 64.44 137 ALA A N 1
ATOM 1110 C CA . ALA A 1 137 ? 12.308 8.705 -32.942 1.00 64.44 137 ALA A CA 1
ATOM 1111 C C . ALA A 1 137 ? 10.880 8.594 -32.330 1.00 64.44 137 ALA A C 1
ATOM 1113 O O . ALA A 1 137 ? 10.706 7.830 -31.377 1.00 64.44 137 ALA A O 1
ATOM 1114 N N . PRO A 1 138 ? 9.824 9.222 -32.899 1.00 61.59 138 PRO A N 1
ATOM 1115 C CA . PRO A 1 138 ? 8.442 8.976 -32.469 1.00 61.59 138 PRO A CA 1
ATOM 1116 C C . PRO A 1 138 ? 7.931 7.561 -32.791 1.00 61.59 138 PRO A C 1
ATOM 1118 O O . PRO A 1 138 ? 7.262 6.948 -31.969 1.00 61.59 138 PRO A O 1
ATOM 1121 N N . ALA A 1 139 ? 8.253 7.002 -33.958 1.00 61.12 139 ALA A N 1
ATOM 1122 C CA . ALA A 1 139 ? 7.811 5.662 -34.349 1.00 61.12 139 ALA A CA 1
ATOM 1123 C C . ALA A 1 139 ? 8.486 4.558 -33.509 1.00 61.12 139 ALA A C 1
ATOM 1125 O O . ALA A 1 139 ? 7.823 3.607 -33.098 1.00 61.12 139 ALA A O 1
ATOM 1126 N N . GLY A 1 140 ? 9.763 4.733 -33.151 1.00 65.25 140 GLY A N 1
ATOM 1127 C CA . GLY A 1 140 ? 10.491 3.803 -32.280 1.00 65.25 140 GLY A CA 1
ATOM 1128 C C . GLY A 1 140 ? 9.925 3.745 -30.858 1.00 65.25 140 GLY A C 1
ATOM 1129 O O . GLY A 1 140 ? 9.753 2.663 -30.297 1.00 65.25 140 GLY A O 1
ATOM 1130 N N . LEU A 1 141 ? 9.563 4.899 -30.283 1.00 70.62 141 LEU A N 1
ATOM 1131 C CA . LEU A 1 141 ? 8.942 4.967 -28.952 1.00 70.62 141 LEU A CA 1
ATOM 1132 C C . LEU A 1 141 ? 7.445 4.641 -28.957 1.00 70.62 141 LEU A C 1
ATOM 1134 O O . LEU A 1 141 ? 6.908 4.216 -27.939 1.00 70.62 141 LEU A O 1
ATOM 1138 N N . ALA A 1 142 ? 6.756 4.779 -30.087 1.00 62.94 142 ALA A N 1
ATOM 1139 C CA . ALA A 1 142 ? 5.353 4.391 -30.208 1.00 62.94 142 ALA A CA 1
ATOM 1140 C C . ALA A 1 142 ? 5.101 2.908 -29.939 1.00 62.94 142 ALA A C 1
ATOM 1142 O O . ALA A 1 142 ? 4.032 2.550 -29.448 1.00 62.94 142 ALA A O 1
ATOM 1143 N N . ILE A 1 143 ? 6.103 2.066 -30.184 1.00 58.41 143 ILE A N 1
ATOM 1144 C CA . ILE A 1 143 ? 6.060 0.644 -29.858 1.00 58.41 143 ILE A CA 1
ATOM 1145 C C . ILE A 1 143 ? 5.744 0.420 -28.364 1.00 58.41 143 ILE A C 1
ATOM 1147 O O . ILE A 1 143 ? 5.025 -0.515 -28.023 1.00 58.41 143 ILE A O 1
ATOM 1151 N N . TYR A 1 144 ? 6.187 1.325 -27.485 1.00 59.50 144 TYR A N 1
ATOM 1152 C CA . TYR A 1 144 ? 6.012 1.242 -26.031 1.00 59.50 144 TYR A CA 1
ATOM 1153 C C . TYR A 1 144 ? 4.567 1.405 -25.568 1.00 59.50 144 TYR A C 1
ATOM 1155 O O . TYR A 1 144 ? 4.203 0.912 -24.503 1.00 59.50 144 TYR A O 1
ATOM 1163 N N . ARG A 1 145 ? 3.730 2.066 -26.371 1.00 61.81 145 ARG A N 1
ATOM 1164 C CA . ARG A 1 145 ? 2.342 2.381 -26.009 1.00 61.81 145 ARG A CA 1
ATOM 1165 C C . ARG A 1 145 ? 1.370 1.239 -26.288 1.00 61.81 145 ARG A C 1
ATOM 1167 O O . ARG A 1 145 ? 0.187 1.360 -26.003 1.00 61.81 145 ARG A O 1
ATOM 1174 N N . HIS A 1 146 ? 1.848 0.126 -26.841 1.00 57.12 146 HIS A N 1
ATOM 1175 C CA . HIS A 1 146 ? 1.001 -0.981 -27.281 1.00 57.12 146 HIS A CA 1
ATOM 1176 C C . HIS A 1 146 ? 0.883 -2.146 -26.295 1.00 57.12 146 HIS A C 1
ATOM 1178 O O . HIS A 1 146 ? 0.261 -3.145 -26.640 1.00 57.12 146 HIS A O 1
ATOM 1184 N N . ILE A 1 147 ? 1.356 -1.992 -25.051 1.00 54.97 147 ILE A N 1
ATOM 1185 C CA . ILE A 1 147 ? 1.078 -2.935 -23.941 1.00 54.97 147 ILE A CA 1
ATOM 1186 C C . ILE A 1 147 ? -0.447 -3.138 -23.749 1.00 54.97 147 ILE A C 1
ATOM 1188 O O . ILE A 1 147 ? -0.903 -4.094 -23.133 1.00 54.97 147 ILE A O 1
ATOM 1192 N N . GLU A 1 148 ? -1.260 -2.258 -24.337 1.00 53.31 148 GLU A N 1
ATOM 1193 C CA . GLU A 1 148 ? -2.719 -2.323 -24.364 1.00 53.31 148 GLU A CA 1
ATOM 1194 C C . GLU A 1 148 ? -3.326 -3.357 -25.337 1.00 53.31 148 GLU A C 1
ATOM 1196 O O . GLU A 1 148 ? -4.522 -3.638 -25.236 1.00 53.31 148 GLU A O 1
ATOM 1201 N N . ARG A 1 149 ? -2.573 -3.920 -26.298 1.00 50.22 149 ARG A N 1
ATOM 1202 C CA . ARG A 1 149 ? -3.128 -4.814 -27.334 1.00 50.22 149 ARG A CA 1
ATOM 1203 C C . ARG A 1 149 ? -2.392 -6.149 -27.359 1.00 50.22 149 ARG A C 1
ATOM 1205 O O . ARG A 1 149 ? -1.186 -6.194 -27.523 1.00 50.22 149 ARG A O 1
ATOM 1212 N N . SER A 1 150 ? -3.147 -7.244 -27.281 1.00 47.66 150 SER A N 1
ATOM 1213 C CA . SER A 1 150 ? -2.684 -8.645 -27.274 1.00 47.66 150 SER A CA 1
ATOM 1214 C C . SER A 1 150 ? -1.977 -9.124 -28.555 1.00 47.66 150 SER A C 1
ATOM 1216 O O . SER A 1 150 ? -1.793 -10.325 -28.748 1.00 47.66 150 SER A O 1
ATOM 1218 N N . GLN A 1 151 ? -1.596 -8.212 -29.445 1.00 53.66 151 GLN A N 1
ATOM 1219 C CA . GLN A 1 151 ? -0.838 -8.497 -30.654 1.00 53.66 151 GLN A CA 1
ATOM 1220 C C . GLN A 1 151 ? 0.445 -7.682 -30.608 1.00 53.66 151 GLN A C 1
ATOM 1222 O O . GLN A 1 151 ? 0.402 -6.487 -30.306 1.00 53.66 151 GLN A O 1
ATOM 1227 N N . LEU A 1 152 ? 1.566 -8.325 -30.954 1.00 55.84 152 LEU A N 1
ATOM 1228 C CA . LEU A 1 152 ? 2.784 -7.603 -31.295 1.00 55.84 152 LEU A CA 1
ATOM 1229 C C . LEU A 1 152 ? 2.395 -6.481 -32.269 1.00 55.84 152 LEU A C 1
ATOM 1231 O O . LEU A 1 152 ? 1.733 -6.754 -33.272 1.00 55.84 152 LEU A O 1
ATOM 1235 N N . PRO A 1 153 ? 2.744 -5.217 -31.981 1.00 62.72 153 PRO A N 1
ATOM 1236 C CA . PRO A 1 153 ? 2.589 -4.141 -32.944 1.00 62.72 153 PRO A CA 1
ATOM 1237 C C . PRO A 1 153 ? 3.127 -4.603 -34.295 1.00 62.72 153 PRO A C 1
ATOM 1239 O O . PRO A 1 153 ? 4.233 -5.133 -34.343 1.00 62.72 153 PRO A O 1
ATOM 1242 N N . ALA A 1 154 ? 2.404 -4.372 -35.393 1.00 65.00 154 ALA A N 1
ATOM 1243 C CA . ALA A 1 154 ? 2.885 -4.742 -36.732 1.00 65.00 154 ALA A CA 1
ATOM 1244 C C . ALA A 1 154 ? 4.299 -4.181 -37.016 1.00 65.00 154 ALA A C 1
ATOM 1246 O O . ALA A 1 154 ? 5.103 -4.791 -37.711 1.00 65.00 154 ALA A O 1
ATOM 1247 N N . ALA A 1 155 ? 4.634 -3.041 -36.398 1.00 64.31 155 ALA A N 1
ATOM 1248 C CA . ALA A 1 155 ? 5.964 -2.438 -36.427 1.00 64.31 155 ALA A CA 1
ATOM 1249 C C . ALA A 1 155 ? 7.068 -3.282 -35.745 1.00 64.31 155 ALA A C 1
ATOM 1251 O O . ALA A 1 155 ? 8.231 -3.171 -36.129 1.00 64.31 155 ALA A O 1
ATOM 1252 N N . LEU A 1 156 ? 6.728 -4.107 -34.746 1.00 69.75 156 LEU A N 1
ATOM 1253 C CA . LEU A 1 156 ? 7.643 -5.034 -34.073 1.00 69.75 156 LEU A CA 1
ATOM 1254 C C . LEU A 1 156 ? 7.801 -6.367 -34.802 1.00 69.75 156 LEU A C 1
ATOM 1256 O O . LEU A 1 156 ? 8.873 -6.957 -34.717 1.00 69.75 156 LEU A O 1
ATOM 1260 N N . GLU A 1 157 ? 6.793 -6.825 -35.547 1.00 71.38 157 GLU A N 1
ATOM 1261 C CA . GLU A 1 157 ? 6.903 -8.049 -36.357 1.00 71.38 157 GLU A CA 1
ATOM 1262 C C . GLU A 1 157 ? 8.027 -7.939 -37.400 1.00 71.38 157 GLU A C 1
ATOM 1264 O O . GLU A 1 157 ? 8.715 -8.915 -37.697 1.00 71.38 157 GLU A O 1
ATOM 1269 N N . THR A 1 158 ? 8.264 -6.726 -37.906 1.00 72.69 158 THR A N 1
ATOM 1270 C CA . THR A 1 158 ? 9.346 -6.408 -38.850 1.00 72.69 158 THR A CA 1
ATOM 1271 C C . THR A 1 158 ? 10.631 -5.904 -38.183 1.00 72.69 158 THR A C 1
ATOM 1273 O O . THR A 1 158 ? 11.589 -5.572 -38.881 1.00 72.69 158 THR A O 1
ATOM 1276 N N . ALA A 1 159 ? 10.665 -5.794 -36.851 1.00 75.06 159 ALA A N 1
ATOM 1277 C CA . ALA A 1 159 ? 11.811 -5.257 -36.122 1.00 75.06 159 ALA A CA 1
ATOM 1278 C C . ALA A 1 159 ? 12.937 -6.294 -35.935 1.00 75.06 159 ALA A C 1
ATOM 1280 O O . ALA A 1 159 ? 12.687 -7.497 -36.026 1.00 75.06 159 ALA A O 1
ATOM 1281 N N . PRO A 1 160 ? 14.178 -5.870 -35.619 1.00 82.75 160 PRO A N 1
ATOM 1282 C CA . PRO A 1 160 ? 15.267 -6.774 -35.274 1.00 82.75 160 PRO A CA 1
ATOM 1283 C C . PRO A 1 160 ? 14.901 -7.696 -34.108 1.00 82.75 160 PRO A C 1
ATOM 1285 O O . PRO A 1 160 ? 14.251 -7.274 -33.151 1.00 82.75 160 PRO A O 1
ATOM 1288 N N . VAL A 1 161 ? 15.402 -8.934 -34.149 1.00 85.12 161 VAL A N 1
ATOM 1289 C CA . VAL A 1 161 ? 15.174 -9.961 -33.112 1.00 85.12 161 VAL A CA 1
ATOM 1290 C C . VAL A 1 161 ? 15.535 -9.454 -31.712 1.00 85.12 161 VAL A C 1
ATOM 1292 O O . VAL A 1 161 ? 14.843 -9.758 -30.743 1.00 85.12 161 VAL A O 1
ATOM 1295 N N . GLU A 1 162 ? 16.589 -8.644 -31.600 1.00 86.75 162 GLU A N 1
ATOM 1296 C CA . GLU A 1 162 ? 16.984 -8.015 -30.338 1.00 86.75 162 GLU A CA 1
ATOM 1297 C C . GLU A 1 162 ? 15.878 -7.114 -29.769 1.00 86.75 162 GLU A C 1
ATOM 1299 O O . GLU A 1 162 ? 15.536 -7.233 -28.592 1.00 86.75 162 GLU A O 1
ATOM 1304 N N . LEU A 1 163 ? 15.274 -6.261 -30.606 1.00 82.44 163 LEU A N 1
ATOM 1305 C CA . LEU A 1 163 ? 14.203 -5.358 -30.188 1.00 82.44 163 LEU A CA 1
ATOM 1306 C C . LEU A 1 163 ? 12.946 -6.140 -29.793 1.00 82.44 163 LEU A C 1
ATOM 1308 O O . LEU A 1 163 ? 12.344 -5.838 -28.766 1.00 82.44 163 LEU A O 1
ATOM 1312 N N . GLN A 1 164 ? 12.600 -7.187 -30.548 1.00 81.81 164 GLN A N 1
ATOM 1313 C CA . GLN A 1 164 ? 11.488 -8.082 -30.212 1.00 81.81 164 GLN A CA 1
ATOM 1314 C C . GLN A 1 164 ? 11.712 -8.777 -28.859 1.00 81.81 164 GLN A C 1
ATOM 1316 O O . GLN A 1 164 ? 10.824 -8.793 -28.008 1.00 81.81 164 GLN A O 1
ATOM 1321 N N . SER A 1 165 ? 12.917 -9.305 -28.619 1.00 85.12 165 SER A N 1
ATOM 1322 C CA . SER A 1 165 ? 13.247 -9.993 -27.368 1.00 85.12 165 SER A CA 1
ATOM 1323 C C . SER A 1 165 ? 13.242 -9.055 -26.160 1.00 85.12 165 SER A C 1
ATOM 1325 O O . SER A 1 165 ? 12.789 -9.454 -25.083 1.00 85.12 165 SER A O 1
ATOM 1327 N N . LEU A 1 166 ? 13.776 -7.840 -26.307 1.00 85.81 166 LEU A N 1
ATOM 1328 C CA . LEU A 1 166 ? 13.761 -6.828 -25.250 1.00 85.81 166 LEU A CA 1
ATOM 1329 C C . LEU A 1 166 ? 12.334 -6.363 -24.962 1.00 85.81 166 LEU A C 1
ATOM 1331 O O . LEU A 1 166 ? 11.966 -6.242 -23.794 1.00 85.81 166 LEU A O 1
ATOM 1335 N N . TRP A 1 167 ? 11.522 -6.187 -26.007 1.00 83.50 167 TRP A N 1
ATOM 1336 C CA . TRP A 1 167 ? 10.113 -5.851 -25.863 1.00 83.50 167 TRP A CA 1
ATOM 1337 C C . TRP A 1 167 ? 9.353 -6.911 -25.074 1.00 83.50 167 TRP A C 1
ATOM 1339 O O . TRP A 1 167 ? 8.755 -6.578 -24.059 1.00 83.50 167 TRP A O 1
ATOM 1349 N N . SER A 1 168 ? 9.427 -8.189 -25.457 1.00 81.56 168 SER A N 1
ATOM 1350 C CA . SER A 1 168 ? 8.714 -9.254 -24.736 1.00 81.56 168 SER A CA 1
ATOM 1351 C C . SER A 1 168 ? 9.129 -9.357 -23.263 1.00 81.56 168 SER A C 1
ATOM 1353 O O . SER A 1 168 ? 8.317 -9.702 -22.404 1.00 81.56 168 SER A O 1
ATOM 1355 N N . ALA A 1 169 ? 10.393 -9.066 -22.940 1.00 85.56 169 ALA A N 1
ATOM 1356 C CA . ALA A 1 169 ? 10.851 -9.017 -21.555 1.00 85.56 169 ALA A CA 1
ATOM 1357 C C . ALA A 1 169 ? 10.281 -7.805 -20.799 1.00 85.56 169 ALA A C 1
ATOM 1359 O O . ALA A 1 169 ? 9.817 -7.967 -19.667 1.00 85.56 169 ALA A O 1
ATOM 1360 N N . LEU A 1 170 ? 10.297 -6.622 -21.421 1.00 84.81 170 LEU A N 1
ATOM 1361 C CA . LEU A 1 170 ? 9.758 -5.390 -20.850 1.00 84.81 170 LEU A CA 1
ATOM 1362 C C . LEU A 1 170 ? 8.240 -5.456 -20.677 1.00 84.81 170 LEU A C 1
ATOM 1364 O O . LEU A 1 170 ? 7.754 -5.162 -19.595 1.00 84.81 170 LEU A O 1
ATOM 1368 N N . GLU A 1 171 ? 7.498 -5.882 -21.695 1.00 81.94 171 GLU A N 1
ATOM 1369 C CA . GLU A 1 171 ? 6.045 -6.054 -21.649 1.00 81.94 171 GLU A CA 1
ATOM 1370 C C . GLU A 1 171 ? 5.644 -6.956 -20.477 1.00 81.94 171 GLU A C 1
ATOM 1372 O O . GLU A 1 171 ? 4.819 -6.576 -19.646 1.00 81.94 171 GLU A O 1
ATOM 1377 N N . PHE A 1 172 ? 6.301 -8.113 -20.337 1.00 82.62 172 PHE A N 1
ATOM 1378 C CA . PHE A 1 172 ? 6.074 -9.016 -19.210 1.00 82.62 172 PHE A CA 1
ATOM 1379 C C . PHE A 1 172 ? 6.378 -8.355 -17.854 1.00 82.62 172 PHE A C 1
ATOM 1381 O O . PHE A 1 172 ? 5.660 -8.579 -16.879 1.00 82.62 172 PHE A O 1
ATOM 1388 N N . GLN A 1 173 ? 7.440 -7.550 -17.760 1.00 85.81 173 GLN A N 1
ATOM 1389 C CA . GLN A 1 173 ? 7.777 -6.813 -16.539 1.00 85.81 173 GLN A CA 1
ATOM 1390 C C . GLN A 1 173 ? 6.736 -5.735 -16.215 1.00 85.81 173 GLN A C 1
ATOM 1392 O O . GLN A 1 173 ? 6.248 -5.700 -15.091 1.00 85.81 173 GLN A O 1
ATOM 1397 N N . VAL A 1 174 ? 6.347 -4.906 -17.182 1.00 83.25 174 VAL A N 1
ATOM 1398 C CA . VAL A 1 174 ? 5.377 -3.818 -16.986 1.00 83.25 174 VAL A CA 1
ATOM 1399 C C . VAL A 1 174 ? 4.007 -4.372 -16.604 1.00 83.25 174 VAL A C 1
ATOM 1401 O O . VAL A 1 174 ? 3.398 -3.902 -15.643 1.00 83.25 174 VAL A O 1
ATOM 1404 N N . MET A 1 175 ? 3.538 -5.415 -17.295 1.00 82.12 175 MET A N 1
ATOM 1405 C CA . MET A 1 175 ? 2.272 -6.079 -16.971 1.00 82.12 175 MET A CA 1
ATOM 1406 C C . MET A 1 175 ? 2.270 -6.643 -15.551 1.00 82.12 175 MET A C 1
ATOM 1408 O O . MET A 1 175 ? 1.262 -6.549 -14.852 1.00 82.12 175 MET A O 1
ATOM 1412 N N . ARG A 1 176 ? 3.408 -7.169 -15.094 1.00 82.62 176 ARG A N 1
ATOM 1413 C CA . ARG A 1 176 ? 3.590 -7.646 -13.721 1.00 82.62 176 ARG A CA 1
ATOM 1414 C C . ARG A 1 176 ? 3.598 -6.507 -12.704 1.00 82.62 176 ARG A C 1
ATOM 1416 O O . ARG A 1 176 ? 2.898 -6.615 -11.699 1.00 82.62 176 ARG A O 1
ATOM 1423 N N . THR A 1 177 ? 4.317 -5.414 -12.963 1.00 84.19 177 THR A N 1
ATOM 1424 C CA . THR A 1 177 ? 4.306 -4.214 -12.105 1.00 84.19 177 THR A CA 1
ATOM 1425 C C . THR A 1 177 ? 2.880 -3.664 -11.958 1.00 84.19 177 THR A C 1
ATOM 1427 O O . THR A 1 177 ? 2.436 -3.365 -10.849 1.00 84.19 177 THR A O 1
ATOM 1430 N N . LEU A 1 178 ? 2.114 -3.614 -13.055 1.00 81.75 178 LEU A N 1
ATOM 1431 C CA . LEU A 1 178 ? 0.704 -3.207 -13.046 1.00 81.75 178 LEU A CA 1
ATOM 1432 C C . LEU A 1 178 ? -0.206 -4.216 -12.331 1.00 81.75 178 LEU A C 1
ATOM 1434 O O . LEU A 1 178 ? -1.156 -3.811 -11.666 1.00 81.75 178 LEU A O 1
ATOM 1438 N N . ALA A 1 179 ? 0.065 -5.521 -12.434 1.00 81.44 179 ALA A N 1
ATOM 1439 C CA . ALA A 1 179 ? -0.725 -6.559 -11.763 1.00 81.44 179 ALA A CA 1
ATOM 1440 C C . ALA A 1 179 ? -0.523 -6.520 -10.244 1.00 81.44 179 ALA A C 1
ATOM 1442 O O . ALA A 1 179 ? -1.453 -6.790 -9.485 1.00 81.44 179 ALA A O 1
ATOM 1443 N N . TRP A 1 180 ? 0.667 -6.103 -9.806 1.00 80.12 180 TRP A N 1
ATOM 1444 C CA . TRP A 1 180 ? 0.948 -5.737 -8.418 1.00 80.12 180 TRP A CA 1
ATOM 1445 C C . TRP A 1 180 ? 0.216 -4.469 -7.969 1.00 80.12 180 TRP A C 1
ATOM 1447 O O . TRP A 1 180 ? -0.020 -4.275 -6.778 1.00 80.12 180 TRP A O 1
ATOM 1457 N N . GLY A 1 181 ? -0.202 -3.651 -8.931 1.00 69.94 181 GLY A N 1
ATOM 1458 C CA . GLY A 1 181 ? -0.934 -2.415 -8.731 1.00 69.94 181 GLY A CA 1
ATOM 1459 C C . GLY A 1 181 ? -0.064 -1.171 -8.787 1.00 69.94 181 GLY A C 1
ATOM 1460 O O . GLY A 1 181 ? -0.635 -0.108 -8.648 1.00 69.94 181 GLY A O 1
ATOM 1461 N N . ASP A 1 182 ? 1.264 -1.258 -8.971 1.00 66.94 182 ASP A N 1
ATOM 1462 C CA . ASP A 1 182 ? 2.209 -0.115 -9.015 1.00 66.94 182 ASP A CA 1
ATOM 1463 C C . ASP A 1 182 ? 1.935 1.010 -7.983 1.00 66.94 182 ASP A C 1
ATOM 1465 O O . ASP A 1 182 ? 2.272 2.172 -8.198 1.00 66.94 182 ASP A O 1
ATOM 1469 N N . LEU A 1 183 ? 1.231 0.682 -6.889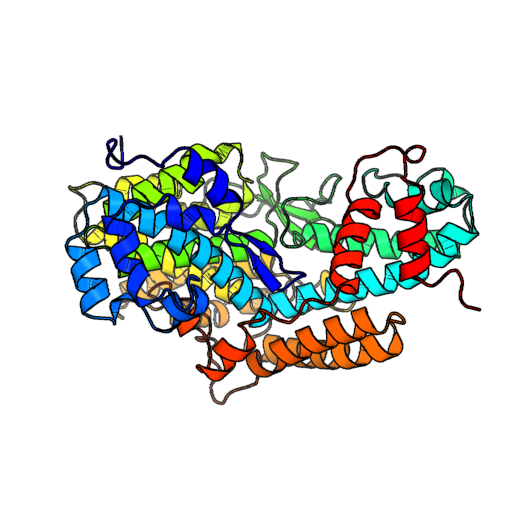 1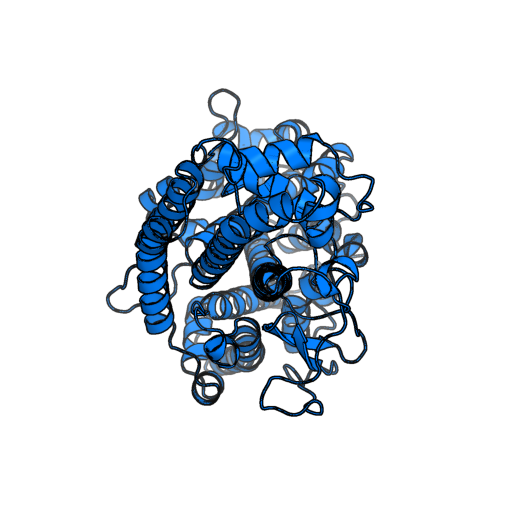.00 59.62 183 LEU A N 1
ATOM 1470 C CA . LEU A 1 183 ? 0.669 1.624 -5.911 1.00 59.62 183 LEU A CA 1
ATOM 1471 C C . LEU A 1 183 ? -0.097 2.806 -6.573 1.00 59.62 183 LEU A C 1
ATOM 1473 O O . LEU A 1 183 ? -0.189 3.923 -6.060 1.00 59.62 183 LEU A O 1
ATOM 1477 N N . ARG A 1 184 ? -0.647 2.563 -7.769 1.00 62.47 184 ARG A N 1
ATOM 1478 C CA . ARG A 1 184 ? -1.433 3.478 -8.601 1.00 62.47 184 ARG A CA 1
ATOM 1479 C C . ARG A 1 184 ? -2.669 2.741 -9.131 1.00 62.47 184 ARG A C 1
ATOM 1481 O O . ARG A 1 184 ? -2.737 1.525 -9.227 1.00 62.47 184 ARG A O 1
ATOM 1488 N N . GLN A 1 185 ? -3.693 3.487 -9.526 1.00 60.97 185 GLN A N 1
ATOM 1489 C CA . GLN A 1 185 ? -5.010 2.909 -9.830 1.00 60.97 185 GLN A CA 1
ATOM 1490 C C . GLN A 1 185 ? -5.094 2.111 -11.150 1.00 60.97 185 GLN A C 1
ATOM 1492 O O . GLN A 1 185 ? -6.096 1.450 -11.415 1.00 60.97 185 GLN A O 1
ATOM 1497 N N . ARG A 1 186 ? -4.049 2.110 -11.984 1.00 69.12 186 ARG A N 1
ATOM 1498 C CA . ARG A 1 186 ? -4.087 1.470 -13.308 1.00 69.12 186 ARG A CA 1
ATOM 1499 C C . ARG A 1 186 ? -3.926 -0.053 -13.209 1.00 69.12 186 ARG A C 1
ATOM 1501 O O . ARG A 1 186 ? -3.070 -0.542 -12.480 1.00 69.12 186 ARG A O 1
ATOM 1508 N N . ARG A 1 187 ? -4.733 -0.802 -13.967 1.00 70.31 187 ARG A N 1
ATOM 1509 C CA . ARG A 1 187 ? -4.677 -2.273 -14.053 1.00 70.31 187 ARG A CA 1
ATOM 1510 C C . ARG A 1 187 ? -3.961 -2.735 -15.332 1.00 70.31 187 ARG A C 1
ATOM 1512 O O . ARG A 1 187 ? -3.932 -1.973 -16.301 1.00 70.31 187 ARG A O 1
ATOM 1519 N N . PRO A 1 188 ? -3.405 -3.962 -15.360 1.00 70.12 188 PRO A N 1
ATOM 1520 C CA . PRO A 1 188 ? -2.971 -4.592 -16.603 1.00 70.12 188 PRO A CA 1
ATOM 1521 C C . PRO A 1 188 ? -4.164 -4.724 -17.549 1.00 70.12 188 PRO A C 1
ATOM 1523 O O . PRO A 1 188 ? -5.262 -5.072 -17.114 1.00 70.12 188 PRO A O 1
ATOM 1526 N N . LEU A 1 189 ? -3.947 -4.463 -18.833 1.00 62.94 189 LEU A N 1
ATOM 1527 C CA . LEU A 1 189 ? -4.973 -4.617 -19.860 1.00 62.94 189 LEU A CA 1
ATOM 1528 C C . LEU A 1 189 ? -4.944 -6.040 -20.433 1.00 62.94 189 LEU A C 1
ATOM 1530 O O . LEU A 1 189 ? -3.899 -6.679 -20.488 1.00 62.94 189 LEU A O 1
ATOM 1534 N N . GLY A 1 190 ? -6.099 -6.550 -20.856 1.00 66.31 190 GLY A N 1
ATOM 1535 C CA . GLY A 1 190 ? -6.247 -7.920 -21.353 1.00 66.31 190 GLY A CA 1
ATOM 1536 C C . GLY A 1 190 ? -7.081 -8.811 -20.433 1.00 66.31 190 GLY A C 1
ATOM 1537 O O . GLY A 1 190 ? -7.461 -8.430 -19.326 1.00 66.31 190 GLY A O 1
ATOM 1538 N N . LYS A 1 191 ? -7.418 -10.005 -20.929 1.00 72.62 191 LYS A N 1
ATOM 1539 C CA . LYS A 1 191 ? -8.192 -10.988 -20.164 1.00 72.62 191 LYS A CA 1
ATOM 1540 C C . LYS A 1 191 ? -7.271 -11.768 -19.218 1.00 72.62 191 LYS A C 1
ATOM 1542 O O . LYS A 1 191 ? -6.136 -12.051 -19.609 1.00 72.62 191 LYS A O 1
ATOM 1547 N N . PRO A 1 192 ? -7.754 -12.147 -18.023 1.00 77.75 192 PRO A N 1
ATOM 1548 C CA . PRO A 1 192 ? -7.015 -13.063 -17.168 1.00 77.75 192 PRO A CA 1
ATOM 1549 C C . PRO A 1 192 ? -6.741 -14.358 -17.922 1.00 77.75 192 PRO A C 1
ATOM 1551 O O . PRO A 1 192 ? -7.596 -14.831 -18.678 1.00 77.75 192 PRO A O 1
ATOM 1554 N N . THR A 1 193 ? -5.592 -14.975 -17.669 1.00 81.69 193 THR A N 1
ATOM 1555 C CA . THR A 1 193 ? -5.414 -16.380 -18.038 1.00 81.69 193 THR A CA 1
ATOM 1556 C C . THR A 1 193 ? -6.106 -17.239 -16.978 1.00 81.69 193 THR A C 1
ATOM 1558 O O . THR A 1 193 ? -5.818 -17.055 -15.795 1.00 81.69 193 THR A O 1
ATOM 1561 N N . PRO A 1 194 ? -7.027 -18.148 -17.347 1.00 81.19 194 PRO A N 1
ATOM 1562 C CA . PRO A 1 194 ? -7.693 -19.009 -16.376 1.00 81.19 194 PRO A CA 1
ATOM 1563 C C . PRO A 1 194 ? -6.730 -19.992 -15.703 1.00 81.19 194 PRO A C 1
ATOM 1565 O O . PRO A 1 194 ? -5.889 -20.605 -16.363 1.00 81.19 194 PRO A O 1
ATOM 1568 N N . GLY A 1 195 ? -6.932 -20.214 -14.407 1.00 76.81 195 GLY A N 1
ATOM 1569 C CA . GLY A 1 195 ? -6.116 -21.094 -13.578 1.00 76.81 195 GLY A CA 1
ATOM 1570 C C . GLY A 1 195 ? -4.816 -20.449 -13.098 1.00 76.81 195 GLY A C 1
ATOM 1571 O O . GLY A 1 195 ? -4.438 -19.348 -13.491 1.00 76.81 195 GLY A O 1
ATOM 1572 N N . TRP A 1 196 ? -4.116 -21.175 -12.234 1.00 78.44 196 TRP A N 1
ATOM 1573 C CA . TRP A 1 196 ? -2.713 -20.907 -11.915 1.00 78.44 196 TRP A CA 1
ATOM 1574 C C . TRP A 1 196 ? -1.867 -21.948 -12.641 1.00 78.44 196 TRP A C 1
ATOM 1576 O O . TRP A 1 196 ? -2.306 -23.087 -12.784 1.00 78.44 196 TRP A O 1
ATOM 1586 N N . GLN A 1 197 ? -0.663 -21.617 -13.109 1.00 62.66 197 GLN A N 1
ATOM 1587 C CA . GLN A 1 197 ? 0.174 -22.602 -13.809 1.00 62.66 197 GLN A CA 1
ATOM 1588 C C . GLN A 1 197 ? 0.368 -23.880 -12.964 1.00 62.66 197 GLN A C 1
ATOM 1590 O O . GLN A 1 197 ? 1.041 -23.859 -11.940 1.00 62.66 197 GLN A O 1
ATOM 1595 N N . GLY A 1 198 ? -0.236 -24.995 -13.400 1.00 55.72 198 GLY A N 1
ATOM 1596 C CA . GLY A 1 198 ? -0.222 -26.291 -12.700 1.00 55.72 198 GLY A CA 1
ATOM 1597 C C . GLY A 1 198 ? -1.530 -26.677 -11.990 1.00 55.72 198 GLY A C 1
ATOM 1598 O O . GLY A 1 198 ? -1.725 -27.856 -11.702 1.00 55.72 198 GLY A O 1
ATOM 1599 N N . LEU A 1 199 ? -2.454 -25.737 -11.778 1.00 59.16 199 LEU A N 1
ATOM 1600 C CA . LEU A 1 199 ? -3.816 -25.984 -11.294 1.00 59.16 199 LEU A CA 1
ATOM 1601 C C . LEU A 1 199 ? -4.816 -25.608 -12.394 1.00 59.16 199 LEU A C 1
ATOM 1603 O O . LEU A 1 199 ? -4.807 -24.496 -12.914 1.00 59.16 199 LEU A O 1
ATOM 1607 N N . GLY A 1 200 ? -5.662 -26.560 -12.791 1.00 56.22 200 GLY A N 1
ATOM 1608 C CA . GLY A 1 200 ? -6.598 -26.369 -13.900 1.00 56.22 200 GLY A CA 1
ATOM 1609 C C . GLY A 1 200 ? -7.579 -25.209 -13.681 1.00 56.22 200 GLY A C 1
ATOM 1610 O O . GLY A 1 200 ? -7.951 -24.892 -12.553 1.00 56.22 200 GLY A O 1
ATOM 1611 N N . ALA A 1 201 ? -8.057 -24.631 -14.786 1.00 57.31 201 ALA A N 1
ATOM 1612 C CA . ALA A 1 201 ? -8.987 -23.496 -14.831 1.00 57.31 201 ALA A CA 1
ATOM 1613 C C . ALA A 1 201 ? -10.340 -23.714 -14.117 1.00 57.31 201 ALA A C 1
ATOM 1615 O O . ALA A 1 201 ? -11.116 -22.779 -13.966 1.00 57.31 201 ALA A O 1
ATOM 1616 N N . THR A 1 202 ? -10.657 -24.943 -13.703 1.00 54.62 202 THR A N 1
ATOM 1617 C CA . THR A 1 202 ? -11.967 -25.329 -13.159 1.00 54.62 202 THR A CA 1
ATOM 1618 C C . THR A 1 202 ? -12.067 -25.242 -11.637 1.00 54.62 202 THR A C 1
ATOM 1620 O O . THR A 1 202 ? -13.117 -25.572 -11.084 1.00 54.62 202 THR A O 1
ATOM 1623 N N . GLN A 1 203 ? -11.000 -24.860 -10.929 1.00 62.03 203 GLN A N 1
ATOM 1624 C CA . GLN A 1 203 ? -11.050 -24.763 -9.471 1.00 62.03 203 GLN A CA 1
ATOM 1625 C C . GLN A 1 203 ? -11.776 -23.484 -9.043 1.00 62.03 203 GLN A C 1
ATOM 1627 O O . GLN A 1 203 ? -11.232 -22.386 -9.079 1.00 62.03 203 GLN A O 1
ATOM 1632 N N . ALA A 1 204 ? -13.026 -23.655 -8.621 1.00 62.12 204 ALA A N 1
ATOM 1633 C CA . ALA A 1 204 ? -13.754 -22.649 -7.870 1.00 62.12 204 ALA A CA 1
ATOM 1634 C C . ALA A 1 204 ? -13.211 -22.603 -6.436 1.00 62.12 204 ALA A C 1
ATOM 1636 O O . ALA A 1 204 ? -13.141 -23.634 -5.762 1.00 62.12 204 ALA A O 1
ATOM 1637 N N . TYR A 1 205 ? -12.855 -21.413 -5.966 1.00 68.25 205 TYR A N 1
ATOM 1638 C CA . TYR A 1 205 ? -12.402 -21.193 -4.601 1.00 68.25 205 TYR A CA 1
ATOM 1639 C C . TYR A 1 205 ? -13.516 -20.519 -3.799 1.00 68.25 205 TYR A C 1
ATOM 1641 O O . TYR A 1 205 ? -13.962 -19.419 -4.133 1.00 68.25 205 TYR A O 1
ATOM 1649 N N . ASN A 1 206 ? -13.981 -21.185 -2.740 1.00 68.62 206 ASN A N 1
ATOM 1650 C CA . ASN A 1 206 ? -14.880 -20.579 -1.764 1.00 68.62 206 ASN A CA 1
ATOM 1651 C C . ASN A 1 206 ? -14.040 -20.045 -0.598 1.00 68.62 206 ASN A C 1
ATOM 1653 O O . ASN A 1 206 ? -13.447 -20.816 0.160 1.00 68.62 206 ASN A O 1
ATOM 1657 N N . LEU A 1 207 ? -13.976 -18.720 -0.470 1.00 67.75 207 LEU A N 1
ATOM 1658 C CA . LEU A 1 207 ? -13.365 -18.079 0.687 1.00 67.75 207 LEU A CA 1
ATOM 1659 C C . LEU A 1 207 ? -14.365 -18.072 1.837 1.00 67.75 207 LEU A C 1
ATOM 1661 O O . LEU A 1 207 ? -15.468 -17.556 1.683 1.00 67.75 207 LEU A O 1
ATOM 1665 N N . LEU A 1 208 ? -13.959 -18.599 2.995 1.00 65.50 208 LEU A N 1
ATOM 1666 C CA . LEU A 1 208 ? -14.675 -18.445 4.268 1.00 65.50 208 LEU A CA 1
ATOM 1667 C C . LEU A 1 208 ? -16.131 -18.951 4.297 1.00 65.50 208 LEU A C 1
ATOM 1669 O O . LEU A 1 208 ? -16.920 -18.489 5.119 1.00 65.50 208 LEU A O 1
ATOM 1673 N N . ASN A 1 209 ? -16.495 -19.911 3.439 1.00 59.69 209 ASN A N 1
ATOM 1674 C CA . ASN A 1 209 ? -17.889 -20.335 3.232 1.00 59.69 209 ASN A CA 1
ATOM 1675 C C . ASN A 1 209 ? -18.813 -19.168 2.838 1.00 59.69 209 ASN A C 1
ATOM 1677 O O . ASN A 1 209 ? -20.011 -19.188 3.122 1.00 59.69 209 ASN A O 1
ATOM 1681 N N . THR A 1 210 ? -18.266 -18.138 2.194 1.00 64.38 210 THR A N 1
ATOM 1682 C CA . THR A 1 210 ? -19.067 -17.050 1.637 1.00 64.38 210 THR A CA 1
ATOM 1683 C C . THR A 1 210 ? -19.884 -17.582 0.453 1.00 64.38 210 THR A C 1
ATOM 1685 O O . THR A 1 210 ? -19.522 -18.564 -0.203 1.00 64.38 210 THR A O 1
ATOM 1688 N N . ALA A 1 211 ? -21.013 -16.938 0.149 1.00 63.75 211 ALA A N 1
ATOM 1689 C CA . ALA A 1 211 ? -21.788 -17.254 -1.056 1.00 63.75 211 ALA A CA 1
ATOM 1690 C C . ALA A 1 211 ? -21.051 -16.851 -2.351 1.00 63.75 211 ALA A C 1
ATOM 1692 O O . ALA A 1 211 ? -21.455 -17.244 -3.446 1.00 63.75 211 ALA A O 1
ATOM 1693 N N . ARG A 1 212 ? -19.977 -16.056 -2.237 1.00 70.75 212 ARG A N 1
ATOM 1694 C CA . ARG A 1 212 ? -19.215 -15.539 -3.369 1.00 70.75 212 ARG A CA 1
ATOM 1695 C C . ARG A 1 212 ? -18.166 -16.562 -3.795 1.00 70.75 212 ARG A C 1
ATOM 1697 O O . ARG A 1 212 ? -17.297 -16.953 -3.021 1.00 70.75 212 ARG A O 1
ATOM 1704 N N . VAL A 1 213 ? -18.263 -16.994 -5.048 1.00 77.12 213 VAL A N 1
ATOM 1705 C CA . VAL A 1 213 ? -17.342 -17.959 -5.651 1.00 77.12 213 VAL A CA 1
ATOM 1706 C C . VAL A 1 213 ? -16.299 -17.217 -6.473 1.00 77.12 213 VAL A C 1
ATOM 1708 O O . VAL A 1 213 ? -16.643 -16.350 -7.280 1.00 77.12 213 VAL A O 1
ATOM 1711 N N . PHE A 1 214 ? -15.037 -17.590 -6.285 1.00 80.19 214 PHE A N 1
ATOM 1712 C CA . PHE A 1 214 ? -13.913 -17.029 -7.022 1.00 80.19 214 PHE A CA 1
ATOM 1713 C C . PHE A 1 214 ? -13.329 -18.049 -7.988 1.00 80.19 214 PHE A C 1
ATOM 1715 O O . PHE A 1 214 ? -13.327 -19.251 -7.722 1.00 80.19 214 PHE A O 1
ATOM 1722 N N . GLU A 1 215 ? -12.810 -17.553 -9.098 1.00 84.38 215 GLU A N 1
ATOM 1723 C CA . GLU A 1 215 ? -12.035 -18.312 -10.068 1.00 84.38 215 GLU A CA 1
ATOM 1724 C C . GLU A 1 215 ? -10.552 -17.986 -9.889 1.00 84.38 215 GLU A C 1
ATOM 1726 O O . GLU A 1 215 ? -10.178 -16.844 -9.601 1.00 84.38 215 GLU A O 1
ATOM 1731 N N . LEU A 1 216 ? -9.704 -19.003 -10.032 1.00 84.75 216 LEU A N 1
ATOM 1732 C CA . LEU A 1 216 ? -8.256 -18.826 -10.039 1.00 84.75 216 LEU A CA 1
ATOM 1733 C C . LEU A 1 216 ? -7.848 -18.231 -11.384 1.00 84.75 216 LEU A C 1
ATOM 1735 O O . LEU A 1 216 ? -8.222 -18.772 -12.425 1.00 84.75 216 LEU A O 1
ATOM 1739 N N . VAL A 1 217 ? -7.080 -17.146 -11.371 1.00 85.50 217 VAL A N 1
ATOM 1740 C CA . VAL A 1 217 ? -6.620 -16.485 -12.595 1.00 85.50 217 VAL A CA 1
ATOM 1741 C C . VAL A 1 217 ? -5.178 -15.997 -12.472 1.00 85.50 217 VAL A C 1
ATOM 1743 O O . VAL A 1 217 ? -4.667 -15.778 -11.374 1.00 85.50 217 VAL A O 1
ATOM 1746 N N . GLU A 1 218 ? -4.521 -15.791 -13.607 1.00 83.62 218 GLU A N 1
ATOM 1747 C CA . GLU A 1 218 ? -3.203 -15.169 -13.707 1.00 83.62 218 GLU A CA 1
ATOM 1748 C C . GLU A 1 218 ? -3.286 -13.878 -14.533 1.00 83.62 218 GLU A C 1
ATOM 1750 O O . GLU A 1 218 ? -3.822 -13.863 -15.645 1.00 83.62 218 GLU A O 1
ATOM 1755 N N . TYR A 1 219 ? -2.718 -12.795 -13.997 1.00 81.12 219 TYR A N 1
ATOM 1756 C CA . TYR A 1 219 ? -2.577 -11.506 -14.678 1.00 81.12 219 TYR A CA 1
ATOM 1757 C C . TYR A 1 219 ? -1.113 -11.080 -14.691 1.00 81.12 219 TYR A C 1
ATOM 1759 O O . TYR A 1 219 ? -0.507 -10.930 -13.634 1.00 81.12 219 TYR A O 1
ATOM 1767 N N . GLY A 1 220 ? -0.524 -10.883 -15.875 1.00 75.50 220 GLY A N 1
ATOM 1768 C CA . GLY A 1 220 ? 0.877 -10.452 -15.985 1.00 75.50 220 GLY A CA 1
ATOM 1769 C C . GLY A 1 220 ? 1.864 -11.375 -15.253 1.00 75.50 220 GLY A C 1
ATOM 1770 O O . GLY A 1 220 ? 2.834 -10.894 -14.676 1.00 75.50 220 GLY A O 1
ATOM 1771 N N . GLY A 1 221 ? 1.592 -12.686 -15.202 1.00 75.50 221 GLY A N 1
ATOM 1772 C CA . GLY A 1 221 ? 2.396 -13.653 -14.444 1.00 75.50 221 GLY A CA 1
ATOM 1773 C C . GLY A 1 221 ? 2.149 -13.666 -12.929 1.00 75.50 221 GLY A C 1
ATOM 1774 O O . GLY A 1 221 ? 2.870 -14.349 -12.207 1.00 75.50 221 GLY A O 1
ATOM 1775 N N . VAL A 1 222 ? 1.164 -12.915 -12.427 1.00 79.81 222 VAL A N 1
ATOM 1776 C CA . VAL A 1 222 ? 0.776 -12.881 -11.011 1.00 79.81 222 VAL A CA 1
ATOM 1777 C C . VAL A 1 222 ? -0.460 -13.749 -10.802 1.00 79.81 222 VAL A C 1
ATOM 1779 O O . VAL A 1 222 ? -1.539 -13.429 -11.302 1.00 79.81 222 VAL A O 1
ATOM 1782 N N . ALA A 1 223 ? -0.309 -14.831 -10.037 1.00 82.88 223 ALA A N 1
ATOM 1783 C CA . ALA A 1 223 ? -1.436 -15.639 -9.581 1.00 82.88 223 ALA A CA 1
ATOM 1784 C C . ALA A 1 223 ? -2.336 -14.819 -8.642 1.00 82.88 223 ALA A C 1
ATOM 1786 O O . ALA A 1 223 ? -1.862 -14.177 -7.703 1.00 82.88 223 ALA A O 1
ATOM 1787 N N . THR A 1 224 ? -3.633 -14.824 -8.913 1.00 86.00 224 THR A N 1
ATOM 1788 C CA . THR A 1 224 ? -4.651 -14.099 -8.153 1.00 86.00 224 THR A CA 1
ATOM 1789 C C . THR A 1 224 ? -6.007 -14.796 -8.299 1.00 86.00 224 THR A C 1
ATOM 1791 O O . THR A 1 224 ? -6.112 -15.880 -8.876 1.00 86.00 224 THR A O 1
ATOM 1794 N N . ILE A 1 225 ? -7.056 -14.212 -7.737 1.00 84.25 225 ILE A N 1
ATOM 1795 C CA . ILE A 1 225 ? -8.425 -14.685 -7.863 1.00 84.25 225 ILE A CA 1
ATOM 1796 C C . ILE A 1 225 ? -9.335 -13.573 -8.369 1.00 84.25 225 ILE A C 1
ATOM 1798 O O . ILE A 1 225 ? -9.095 -12.383 -8.143 1.00 84.25 225 ILE A O 1
ATOM 1802 N N . GLN A 1 226 ? -10.395 -13.993 -9.042 1.00 84.00 226 GLN A N 1
ATOM 1803 C CA . GLN A 1 226 ? -11.389 -13.139 -9.670 1.00 84.00 226 GLN A CA 1
ATOM 1804 C C . GLN A 1 226 ? -12.792 -13.574 -9.235 1.00 84.00 226 GLN A C 1
ATOM 1806 O O . GLN A 1 226 ? -13.061 -14.773 -9.185 1.00 84.00 226 GLN A O 1
ATOM 1811 N N . PRO A 1 227 ? -13.707 -12.645 -8.910 1.00 78.75 227 PRO A N 1
ATOM 1812 C CA . PRO A 1 227 ? -15.110 -12.991 -8.718 1.00 78.75 227 PRO A CA 1
ATOM 1813 C C . PRO A 1 227 ? -15.688 -13.583 -10.007 1.00 78.75 227 PRO A C 1
ATOM 1815 O O . PRO A 1 227 ? -15.524 -13.003 -11.082 1.00 78.75 227 PRO A O 1
ATOM 1818 N N . LYS A 1 228 ? -16.383 -14.720 -9.904 1.00 77.50 228 LYS A N 1
ATOM 1819 C CA . LYS A 1 228 ? -16.913 -15.459 -11.064 1.00 77.50 228 LYS A CA 1
ATOM 1820 C C . LYS A 1 228 ? -17.844 -14.630 -11.963 1.00 77.50 228 LYS A C 1
ATOM 1822 O O . LYS A 1 228 ? -17.984 -14.896 -13.151 1.00 77.50 228 LYS A O 1
ATOM 1827 N N . ASP A 1 229 ? -18.501 -13.634 -11.391 1.00 74.38 229 ASP A N 1
ATOM 1828 C CA . ASP A 1 229 ? -19.450 -12.740 -12.044 1.00 74.38 229 ASP A CA 1
ATOM 1829 C C . ASP A 1 229 ? -18.810 -11.463 -12.624 1.00 74.38 229 ASP A C 1
ATOM 1831 O O . ASP A 1 229 ? -19.515 -10.644 -13.212 1.00 74.38 229 ASP A O 1
ATOM 1835 N N . GLN A 1 230 ? -17.491 -11.265 -12.482 1.00 72.88 230 GLN A N 1
ATOM 1836 C CA . GLN A 1 230 ? -16.817 -10.000 -12.812 1.00 72.88 230 GLN A CA 1
ATOM 1837 C C . GLN A 1 230 ? -15.482 -10.218 -13.542 1.00 72.88 230 GLN A C 1
ATOM 1839 O O . GLN A 1 230 ? -14.411 -10.151 -12.942 1.00 72.88 230 GLN A O 1
ATOM 1844 N N . SER A 1 231 ? -15.537 -10.392 -14.868 1.00 64.44 231 SER A N 1
ATOM 1845 C CA . SER A 1 231 ? -14.399 -10.785 -15.726 1.00 64.44 231 SER A CA 1
ATOM 1846 C C . SER A 1 231 ? -13.236 -9.787 -15.837 1.00 64.44 231 SER A C 1
ATOM 1848 O O . SER A 1 231 ? -12.175 -10.143 -16.346 1.00 64.44 231 SER A O 1
ATOM 1850 N N . GLU A 1 232 ? -13.394 -8.553 -15.360 1.00 65.19 232 GLU A N 1
ATOM 1851 C CA . GLU A 1 232 ? -12.338 -7.519 -15.373 1.00 65.19 232 GLU A CA 1
ATOM 1852 C C . GLU A 1 232 ? -11.792 -7.205 -13.972 1.00 65.19 232 GLU A C 1
ATOM 1854 O O . GLU A 1 232 ? -10.989 -6.286 -13.774 1.00 65.19 232 GLU A O 1
ATOM 1859 N N . GLN A 1 233 ? -12.249 -7.953 -12.967 1.00 75.06 233 GLN A N 1
ATOM 1860 C CA . GLN A 1 233 ? -11.915 -7.706 -11.574 1.00 75.06 233 GLN A CA 1
ATOM 1861 C C . GLN A 1 233 ? -11.115 -8.849 -10.983 1.00 75.06 233 GLN A C 1
ATOM 1863 O O . GLN A 1 233 ? -11.512 -10.003 -11.065 1.00 75.06 233 GLN A O 1
ATOM 1868 N N . PHE A 1 234 ? -9.992 -8.513 -10.363 1.00 80.62 234 PHE A N 1
ATOM 1869 C CA . PHE A 1 234 ? -9.162 -9.456 -9.635 1.00 80.62 234 PHE A CA 1
ATOM 1870 C C . PHE A 1 234 ? -8.566 -8.771 -8.411 1.00 80.62 234 PHE A C 1
ATOM 1872 O O . PHE A 1 234 ? -8.517 -7.539 -8.341 1.00 80.62 234 PHE A O 1
ATOM 1879 N N . ILE A 1 235 ? -8.118 -9.569 -7.448 1.00 84.25 235 ILE A N 1
ATOM 1880 C CA . ILE A 1 235 ? -7.486 -9.049 -6.236 1.00 84.25 235 ILE A CA 1
ATOM 1881 C C . ILE A 1 235 ? -6.039 -8.680 -6.543 1.00 84.25 235 ILE A C 1
ATOM 1883 O O . ILE A 1 235 ? -5.205 -9.545 -6.820 1.00 84.25 235 ILE A O 1
ATOM 1887 N N . ARG A 1 236 ? -5.709 -7.395 -6.470 1.00 85.62 236 ARG A N 1
ATOM 1888 C CA . ARG A 1 236 ? -4.312 -6.963 -6.547 1.00 85.62 236 ARG A CA 1
ATOM 1889 C C . ARG A 1 236 ? -3.633 -7.107 -5.185 1.00 85.62 236 ARG A C 1
ATOM 1891 O O . ARG A 1 236 ? -4.293 -6.917 -4.166 1.00 85.62 236 ARG A O 1
ATOM 1898 N N . PRO A 1 237 ? -2.307 -7.325 -5.146 1.00 85.62 237 PRO A N 1
ATOM 1899 C CA . PRO A 1 237 ? -1.521 -7.175 -3.922 1.00 85.62 237 PRO A CA 1
ATOM 1900 C C . PRO A 1 237 ? -1.746 -5.820 -3.227 1.00 85.62 237 PRO A C 1
ATOM 1902 O O . PRO A 1 237 ? -1.771 -5.768 -2.004 1.00 85.62 237 PRO A O 1
ATOM 1905 N N . LEU A 1 238 ? -2.009 -4.749 -3.991 1.00 83.88 238 LEU A N 1
ATOM 1906 C CA . LEU A 1 238 ? -2.388 -3.431 -3.462 1.00 83.88 238 LEU A CA 1
ATOM 1907 C C . LEU A 1 238 ? -3.587 -3.471 -2.495 1.00 83.88 238 LEU A C 1
ATOM 1909 O O . LEU A 1 238 ? -3.601 -2.717 -1.530 1.00 83.88 238 LEU A O 1
ATOM 1913 N N . ALA A 1 239 ? -4.558 -4.368 -2.694 1.00 86.88 239 ALA A N 1
ATOM 1914 C CA . ALA A 1 239 ? -5.714 -4.486 -1.802 1.00 86.88 239 ALA A CA 1
ATOM 1915 C C . ALA A 1 239 ? -5.319 -4.832 -0.352 1.00 86.88 239 ALA A C 1
ATOM 1917 O O . ALA A 1 239 ? -6.057 -4.510 0.573 1.00 86.88 239 ALA A O 1
ATOM 1918 N N . ILE A 1 240 ? -4.154 -5.461 -0.149 1.00 90.19 240 ILE A N 1
ATOM 1919 C CA . ILE A 1 240 ? -3.600 -5.764 1.178 1.00 90.19 240 ILE A CA 1
ATOM 1920 C C . ILE A 1 240 ? -3.196 -4.469 1.892 1.00 90.19 240 ILE A C 1
ATOM 1922 O O . ILE A 1 240 ? -3.517 -4.289 3.065 1.00 90.19 240 ILE A O 1
ATOM 1926 N N . LEU A 1 241 ? -2.504 -3.575 1.179 1.00 89.12 241 LEU A N 1
ATOM 1927 C CA . LEU A 1 241 ? -2.056 -2.287 1.710 1.00 89.12 241 LEU A CA 1
ATOM 1928 C C . LEU A 1 241 ? -3.255 -1.393 2.035 1.00 89.12 241 LEU A C 1
ATOM 1930 O O . LEU A 1 241 ? -3.354 -0.890 3.148 1.00 89.12 241 LEU A O 1
ATOM 1934 N N . GLU A 1 242 ? -4.207 -1.272 1.105 1.00 89.00 242 GLU A N 1
ATOM 1935 C CA . GLU A 1 242 ? -5.408 -0.443 1.297 1.00 89.00 242 GLU A CA 1
ATOM 1936 C C . GLU A 1 242 ? -6.258 -0.943 2.467 1.00 89.00 242 GLU A C 1
ATOM 1938 O O . GLU A 1 242 ? -6.590 -0.181 3.370 1.00 89.00 242 GLU A O 1
ATOM 1943 N N . ALA A 1 243 ? -6.551 -2.246 2.529 1.00 91.88 243 ALA A N 1
ATOM 1944 C CA . ALA A 1 243 ? -7.346 -2.796 3.623 1.00 91.88 243 ALA A CA 1
ATOM 1945 C C . ALA A 1 243 ? -6.680 -2.586 4.992 1.00 91.88 243 ALA A C 1
ATOM 1947 O O . ALA A 1 243 ? -7.376 -2.302 5.972 1.00 91.88 243 ALA A O 1
ATOM 1948 N N . LYS A 1 244 ? -5.346 -2.687 5.070 1.00 91.19 244 LYS A N 1
ATOM 1949 C CA . LYS A 1 244 ? -4.600 -2.401 6.300 1.00 91.19 244 LYS A CA 1
ATOM 1950 C C . LYS A 1 244 ? -4.633 -0.916 6.657 1.00 91.19 244 LYS A C 1
ATOM 1952 O O . LYS A 1 244 ? -4.910 -0.598 7.811 1.00 91.19 244 LYS A O 1
ATOM 1957 N N . ALA A 1 245 ? -4.391 -0.026 5.698 1.00 91.44 245 ALA A N 1
ATOM 1958 C CA . ALA A 1 245 ? -4.387 1.419 5.915 1.00 91.44 245 ALA A CA 1
ATOM 1959 C C . ALA A 1 245 ? -5.759 1.933 6.376 1.00 91.44 245 ALA A C 1
ATOM 1961 O O . ALA A 1 245 ? -5.842 2.659 7.369 1.00 91.44 245 ALA A O 1
ATOM 1962 N N . ILE A 1 246 ? -6.842 1.472 5.744 1.00 92.81 246 ILE A N 1
ATOM 1963 C CA . ILE A 1 246 ? -8.219 1.744 6.180 1.00 92.81 246 ILE A CA 1
ATOM 1964 C C . ILE A 1 246 ? -8.434 1.228 7.603 1.00 92.81 246 ILE A C 1
ATOM 1966 O O . ILE A 1 246 ? -8.944 1.952 8.457 1.00 92.81 246 ILE A O 1
ATOM 1970 N N . SER A 1 247 ? -8.041 -0.020 7.876 1.00 92.44 247 SER A N 1
ATOM 1971 C CA . SER A 1 247 ? -8.270 -0.631 9.188 1.00 92.44 247 SER A CA 1
ATOM 1972 C C . SER A 1 247 ? -7.539 0.115 10.301 1.00 92.44 247 SER A C 1
ATOM 1974 O O . SER A 1 247 ? -8.115 0.348 11.361 1.00 92.44 247 SER A O 1
ATOM 1976 N N . ALA A 1 248 ? -6.297 0.529 10.047 1.00 91.00 248 ALA A N 1
ATOM 1977 C CA . ALA A 1 248 ? -5.488 1.322 10.963 1.00 91.00 248 ALA A CA 1
ATOM 1978 C C . ALA A 1 248 ? -6.092 2.714 11.201 1.00 91.00 248 ALA A C 1
ATOM 1980 O O . ALA A 1 248 ? -6.265 3.106 12.354 1.00 91.00 248 ALA A O 1
ATOM 1981 N N . ALA A 1 249 ? -6.513 3.413 10.142 1.00 91.44 249 ALA A N 1
ATOM 1982 C CA . ALA A 1 249 ? -7.175 4.710 10.258 1.00 91.44 249 ALA A CA 1
ATOM 1983 C C . ALA A 1 249 ? -8.472 4.623 11.087 1.00 91.44 249 ALA A C 1
ATOM 1985 O O . ALA A 1 249 ? -8.700 5.443 11.976 1.00 91.44 249 ALA A O 1
ATOM 1986 N N . LEU A 1 250 ? -9.296 3.594 10.861 1.00 92.19 250 LEU A N 1
ATOM 1987 C CA . LEU A 1 250 ? -10.517 3.366 11.640 1.00 92.19 250 LEU A CA 1
ATOM 1988 C C . LEU A 1 250 ? -10.216 2.984 13.097 1.00 92.19 250 LEU A C 1
ATOM 1990 O O . LEU A 1 250 ? -10.866 3.507 13.999 1.00 92.19 250 LEU A O 1
ATOM 1994 N N . LEU A 1 251 ? -9.224 2.122 13.353 1.00 89.94 251 LEU A N 1
ATOM 1995 C CA . LEU A 1 251 ? -8.770 1.794 14.715 1.00 89.94 251 LEU A CA 1
ATOM 1996 C C . LEU A 1 251 ? -8.261 3.028 15.460 1.00 89.94 251 LEU A C 1
ATOM 1998 O O . LEU A 1 251 ? -8.522 3.167 16.656 1.00 89.94 251 LEU A O 1
ATOM 2002 N N . TRP A 1 252 ? -7.585 3.929 14.752 1.00 88.94 252 TRP A N 1
ATOM 2003 C CA . TRP A 1 252 ? -7.119 5.186 15.311 1.00 88.94 252 TRP A CA 1
ATOM 2004 C C . TRP A 1 252 ? -8.287 6.093 15.705 1.00 88.94 252 TRP A C 1
ATOM 2006 O O . TRP A 1 252 ? -8.325 6.555 16.842 1.00 88.94 252 TRP A O 1
ATOM 2016 N N . ILE A 1 253 ? -9.295 6.274 14.841 1.00 89.00 253 ILE A N 1
ATOM 2017 C CA . ILE A 1 253 ? -10.509 7.032 15.206 1.00 89.00 253 ILE A CA 1
ATOM 2018 C C . ILE A 1 253 ? -11.189 6.384 16.422 1.00 89.00 253 ILE A C 1
ATOM 2020 O O . ILE A 1 253 ? -11.533 7.080 17.379 1.00 89.00 253 ILE A O 1
ATOM 2024 N N . LEU A 1 254 ? -11.327 5.051 16.429 1.00 87.62 254 LEU A N 1
ATOM 2025 C CA . LEU A 1 254 ? -11.910 4.310 17.553 1.00 87.62 254 LEU A CA 1
ATOM 2026 C C . LEU A 1 254 ? -11.143 4.502 18.868 1.00 87.62 254 LEU A C 1
ATOM 2028 O O . LEU A 1 254 ? -11.751 4.402 19.932 1.00 87.62 254 LEU A O 1
ATOM 2032 N N . SER A 1 255 ? -9.824 4.711 18.815 1.00 85.06 255 SER A N 1
ATOM 2033 C CA . SER A 1 255 ? -8.981 4.825 20.008 1.00 85.06 255 SER A CA 1
ATOM 2034 C C . SER A 1 255 ? -8.928 6.239 20.585 1.00 85.06 255 SER A C 1
ATOM 2036 O O . SER A 1 255 ? -8.709 6.384 21.790 1.00 85.06 255 SER A O 1
ATOM 2038 N N . VAL A 1 256 ? -9.145 7.273 19.764 1.00 84.00 256 VAL A N 1
ATOM 2039 C CA . VAL A 1 256 ? -9.042 8.679 20.195 1.00 84.00 256 VAL A CA 1
ATOM 2040 C C . VAL A 1 256 ? -10.391 9.372 20.381 1.00 84.00 256 VAL A C 1
ATOM 2042 O O . VAL A 1 256 ? -10.469 10.314 21.172 1.00 84.00 256 VAL A O 1
ATOM 2045 N N . SER A 1 257 ? -11.446 8.923 19.694 1.00 85.31 257 SER A N 1
ATOM 2046 C CA . SER A 1 257 ? -12.746 9.598 19.723 1.00 85.31 257 SER A CA 1
ATOM 2047 C C . SER A 1 257 ? -13.527 9.361 21.025 1.00 85.31 257 SER A C 1
ATOM 2049 O O . SER A 1 257 ? -13.605 8.223 21.498 1.00 85.31 257 SER A O 1
ATOM 2051 N N . PRO A 1 258 ? -14.165 10.407 21.599 1.00 80.81 258 PRO A N 1
ATOM 2052 C CA . PRO A 1 258 ? -15.093 10.260 22.719 1.00 80.81 258 PRO A CA 1
ATOM 2053 C C . PRO A 1 258 ? -16.438 9.638 22.301 1.00 80.81 258 PRO A C 1
ATOM 2055 O O . PRO A 1 258 ? -17.107 9.037 23.143 1.00 80.81 258 PRO A O 1
ATOM 2058 N N . ASP A 1 259 ? -16.826 9.742 21.023 1.00 79.94 259 ASP A N 1
ATOM 2059 C CA . ASP A 1 259 ? -17.973 9.033 20.439 1.00 79.94 259 ASP A CA 1
ATOM 2060 C C . ASP A 1 259 ? -17.551 8.226 19.194 1.00 79.94 259 ASP A C 1
ATOM 2062 O O . ASP A 1 259 ? -17.881 8.557 18.050 1.00 79.94 259 ASP A O 1
ATOM 2066 N N . PRO A 1 260 ? -16.809 7.126 19.408 1.00 78.50 260 PRO A N 1
ATOM 2067 C CA . PRO A 1 260 ? -16.087 6.445 18.340 1.00 78.50 260 PRO A CA 1
ATOM 2068 C C . PRO A 1 260 ? -17.003 5.796 17.296 1.00 78.50 260 PRO A C 1
ATOM 2070 O O . PRO A 1 260 ? -16.589 5.597 16.160 1.00 78.50 260 PRO A O 1
ATOM 2073 N N . GLY A 1 261 ? -18.253 5.471 17.648 1.00 76.44 261 GLY A N 1
ATOM 2074 C CA . GLY A 1 261 ? -19.200 4.874 16.704 1.00 76.44 261 GLY A CA 1
ATOM 2075 C C . GLY A 1 261 ? -19.678 5.886 15.662 1.00 76.44 261 GLY A C 1
ATOM 2076 O O . GLY A 1 261 ? -19.567 5.643 14.460 1.00 76.44 261 GLY A O 1
ATOM 2077 N N . THR A 1 262 ? -20.177 7.036 16.116 1.00 78.81 262 THR A N 1
ATOM 2078 C CA . THR A 1 262 ? -20.688 8.089 15.228 1.00 78.81 262 THR A CA 1
ATOM 2079 C C . THR A 1 262 ? -19.598 8.603 14.293 1.00 78.81 262 THR A C 1
ATOM 2081 O O . THR A 1 262 ? -19.824 8.683 13.084 1.00 78.81 262 THR A O 1
ATOM 2084 N N . ASP A 1 263 ? -18.400 8.856 14.825 1.00 83.00 263 ASP A N 1
ATOM 2085 C CA . ASP A 1 263 ? -17.284 9.398 14.047 1.00 83.00 263 ASP A CA 1
ATOM 2086 C C . ASP A 1 263 ? -16.778 8.411 12.988 1.00 83.00 263 ASP A C 1
ATOM 2088 O O . ASP A 1 263 ? -16.565 8.797 11.838 1.00 83.00 263 ASP A O 1
ATOM 2092 N N . VAL A 1 264 ? -16.655 7.121 13.333 1.00 87.19 264 VAL A N 1
ATOM 2093 C CA . VAL A 1 264 ? -16.283 6.082 12.360 1.00 87.19 264 VAL A CA 1
ATOM 2094 C C . VAL A 1 264 ? -17.332 5.945 11.264 1.00 87.19 264 VAL A C 1
ATOM 2096 O O . VAL A 1 264 ? -16.971 5.872 10.091 1.00 87.19 264 VAL A O 1
ATOM 2099 N N . ALA A 1 265 ? -18.622 5.932 11.608 1.00 85.62 265 ALA A N 1
ATOM 2100 C CA . ALA A 1 265 ? -19.681 5.824 10.607 1.00 85.62 265 ALA A CA 1
ATOM 2101 C C . ALA A 1 265 ? -19.709 7.034 9.667 1.00 85.62 265 ALA A C 1
ATOM 2103 O O . ALA A 1 265 ? -19.883 6.856 8.461 1.00 85.62 265 ALA A O 1
ATOM 2104 N N . ALA A 1 266 ? -19.522 8.246 10.195 1.00 83.44 266 ALA A N 1
ATOM 2105 C CA . ALA A 1 266 ? -19.467 9.464 9.393 1.00 83.44 266 ALA A CA 1
ATOM 2106 C C . ALA A 1 266 ? -18.255 9.463 8.448 1.00 83.44 266 ALA A C 1
ATOM 2108 O O . ALA A 1 266 ? -18.417 9.661 7.242 1.00 83.44 266 ALA A O 1
ATOM 2109 N N . TYR A 1 267 ? -17.064 9.160 8.974 1.00 87.12 267 TYR A N 1
ATOM 2110 C CA . TYR A 1 267 ? -15.829 9.057 8.193 1.00 87.12 267 TYR A CA 1
ATOM 2111 C C . TYR A 1 267 ? -15.952 8.002 7.087 1.00 87.12 267 TYR A C 1
ATOM 2113 O O . TYR A 1 267 ? -15.682 8.280 5.917 1.00 87.12 267 TYR A O 1
ATOM 2121 N N . TRP A 1 268 ? -16.438 6.808 7.445 1.00 89.00 268 TRP A N 1
ATOM 2122 C CA . TRP A 1 268 ? -16.636 5.709 6.509 1.00 89.00 268 TRP A CA 1
ATOM 2123 C C . TRP A 1 268 ? -17.634 6.056 5.405 1.00 89.00 268 TRP A C 1
ATOM 2125 O O . TRP A 1 268 ? -17.377 5.796 4.225 1.00 89.00 268 TRP A O 1
ATOM 2135 N N . ARG A 1 269 ? -18.767 6.669 5.774 1.00 87.25 269 ARG A N 1
ATOM 2136 C CA . ARG A 1 269 ? -19.807 7.039 4.815 1.00 87.25 269 ARG A CA 1
ATOM 2137 C C . ARG A 1 269 ? -19.241 7.940 3.723 1.00 87.25 269 ARG A C 1
ATOM 2139 O O . ARG A 1 269 ? -19.400 7.641 2.545 1.00 87.25 269 ARG A O 1
ATOM 2146 N N . LEU A 1 270 ? -18.546 8.996 4.127 1.00 82.81 270 LEU A N 1
ATOM 2147 C CA . LEU A 1 270 ? -18.145 10.068 3.224 1.00 82.81 270 LEU A CA 1
ATOM 2148 C C . LEU A 1 270 ? -16.952 9.705 2.335 1.00 82.81 270 LEU A C 1
ATOM 2150 O O . LEU A 1 270 ? -16.962 10.045 1.152 1.00 82.81 270 LEU A O 1
ATOM 2154 N N . LEU A 1 271 ? -15.946 9.004 2.866 1.00 84.31 271 LEU A N 1
ATOM 2155 C CA . LEU A 1 271 ? -14.751 8.662 2.083 1.00 84.31 271 LEU A CA 1
ATOM 2156 C C . LEU A 1 271 ? -14.888 7.369 1.281 1.00 84.31 271 LEU A C 1
ATOM 2158 O O . LEU A 1 271 ? -14.225 7.223 0.256 1.00 84.31 271 LEU A O 1
ATOM 2162 N N . TYR A 1 272 ? -15.742 6.442 1.722 1.00 87.00 272 TYR A N 1
ATOM 2163 C CA . TYR A 1 272 ? -15.787 5.098 1.152 1.00 87.00 272 TYR A CA 1
ATOM 2164 C C . TYR A 1 272 ? -17.178 4.689 0.673 1.00 87.00 272 TYR A C 1
ATOM 2166 O O . TYR A 1 272 ? -17.324 4.333 -0.495 1.00 87.00 272 TYR A O 1
ATOM 2174 N N . SER A 1 273 ? -18.205 4.759 1.526 1.00 87.00 273 SER A N 1
ATOM 2175 C CA . SER A 1 273 ? -19.552 4.276 1.172 1.00 87.00 273 SER A CA 1
ATOM 2176 C C . SER A 1 273 ? -20.172 5.080 0.025 1.00 87.00 273 SER A C 1
ATOM 2178 O O . SER A 1 273 ? -20.641 4.502 -0.955 1.00 87.00 273 SER A O 1
ATOM 2180 N N . ASP A 1 274 ? -20.158 6.410 0.115 1.00 85.69 274 ASP A N 1
ATOM 2181 C CA . ASP A 1 274 ? -20.758 7.301 -0.887 1.00 85.69 274 ASP A CA 1
ATOM 2182 C C . ASP A 1 274 ? -19.928 7.320 -2.186 1.00 85.69 274 ASP A C 1
ATOM 2184 O O . ASP A 1 274 ? -20.458 7.510 -3.280 1.00 85.69 274 ASP A O 1
ATOM 2188 N N . GLN A 1 275 ? -18.628 7.026 -2.078 1.00 81.88 275 GLN A N 1
ATOM 2189 C CA . GLN A 1 275 ? -17.677 6.925 -3.190 1.00 81.88 275 GLN A CA 1
ATOM 2190 C C . GLN A 1 275 ? -17.533 5.494 -3.730 1.00 81.88 275 GLN A C 1
ATOM 2192 O O . GLN A 1 275 ? -16.714 5.222 -4.604 1.00 81.88 275 GLN A O 1
ATOM 2197 N N . ARG A 1 276 ? -18.337 4.535 -3.263 1.00 81.19 276 ARG A N 1
ATOM 2198 C CA . ARG A 1 276 ? -18.144 3.113 -3.587 1.00 81.19 276 ARG A CA 1
ATOM 2199 C C . ARG A 1 276 ? -18.183 2.805 -5.087 1.00 81.19 276 ARG A C 1
ATOM 2201 O O . ARG A 1 276 ? -17.553 1.853 -5.530 1.00 81.19 276 ARG A O 1
ATOM 2208 N N . SER A 1 277 ? -18.918 3.605 -5.862 1.00 77.81 277 SER A N 1
ATOM 2209 C CA . SER A 1 277 ? -18.998 3.480 -7.324 1.00 77.81 277 SER A CA 1
ATOM 2210 C C . SER A 1 277 ? -17.779 4.041 -8.070 1.00 77.81 277 SER A C 1
ATOM 2212 O O . SER A 1 277 ? -17.511 3.609 -9.190 1.00 77.81 277 SER A O 1
ATOM 2214 N N . SER A 1 278 ? -17.047 4.982 -7.466 1.00 72.38 278 SER A N 1
ATOM 2215 C CA . SER A 1 278 ? -15.825 5.580 -8.020 1.00 72.38 278 SER A CA 1
ATOM 2216 C C . SER A 1 278 ? -14.558 4.851 -7.555 1.00 72.38 278 SER A C 1
ATOM 2218 O O . SER A 1 278 ? -13.524 4.921 -8.221 1.00 72.38 278 SER A O 1
ATOM 2220 N N . LEU A 1 279 ? -14.642 4.106 -6.450 1.00 74.38 279 LEU A N 1
ATOM 2221 C CA . LEU A 1 279 ? -13.566 3.275 -5.915 1.00 74.38 279 LEU A CA 1
ATOM 2222 C C . LEU A 1 279 ? -13.504 1.898 -6.592 1.00 74.38 279 LEU A C 1
ATOM 2224 O O . LEU A 1 279 ? -14.497 1.338 -7.054 1.00 74.38 279 LEU A O 1
ATOM 2228 N N . HIS A 1 280 ? -12.308 1.308 -6.642 1.00 69.62 280 HIS A N 1
ATOM 2229 C CA . HIS A 1 280 ? -12.147 -0.025 -7.216 1.00 69.62 280 HIS A CA 1
ATOM 2230 C C . HIS A 1 280 ? -12.738 -1.110 -6.312 1.00 69.62 280 HIS A C 1
ATOM 2232 O O . HIS A 1 280 ? -12.590 -1.096 -5.098 1.00 69.62 280 HIS A O 1
ATOM 2238 N N . HIS A 1 281 ? -13.326 -2.140 -6.911 1.00 63.91 281 HIS A N 1
ATOM 2239 C CA . HIS A 1 281 ? -13.967 -3.218 -6.155 1.00 63.91 281 HIS A CA 1
ATOM 2240 C C . HIS A 1 281 ? -13.022 -4.083 -5.304 1.00 63.91 281 HIS A C 1
ATOM 2242 O O . HIS A 1 281 ? -13.479 -4.709 -4.350 1.00 63.91 281 HIS A O 1
ATOM 2248 N N . ASP A 1 282 ? -11.723 -4.144 -5.625 1.00 72.62 282 ASP A N 1
ATOM 2249 C CA . ASP A 1 282 ? -10.743 -4.865 -4.801 1.00 72.62 282 ASP A CA 1
ATOM 2250 C C . ASP A 1 282 ? -10.401 -4.118 -3.504 1.00 72.62 282 ASP A C 1
ATOM 2252 O O . ASP A 1 282 ? -9.908 -4.736 -2.566 1.00 72.62 282 ASP A O 1
ATOM 2256 N N . TYR A 1 283 ? -10.748 -2.832 -3.418 1.00 73.12 283 TYR A N 1
ATOM 2257 C CA . TYR A 1 283 ? -10.542 -1.974 -2.251 1.00 73.12 283 TYR A CA 1
ATOM 2258 C C . TYR A 1 283 ? -11.317 -2.465 -1.019 1.00 73.12 283 TYR A C 1
ATOM 2260 O O . TYR A 1 283 ? -10.791 -2.534 0.086 1.00 73.12 283 TYR A O 1
ATOM 2268 N N . PHE A 1 284 ? -12.561 -2.899 -1.230 1.00 81.94 284 PHE A N 1
ATOM 2269 C CA . PHE A 1 284 ? -13.436 -3.392 -0.162 1.00 81.94 284 PHE A CA 1
ATOM 2270 C C . PHE A 1 284 ? -13.339 -4.893 0.061 1.00 81.94 284 PHE A C 1
ATOM 2272 O O . PHE A 1 284 ? -13.891 -5.413 1.025 1.00 81.94 284 PHE A O 1
ATOM 2279 N N . PHE A 1 285 ? -12.638 -5.600 -0.822 1.00 84.69 285 PHE A N 1
ATOM 2280 C CA . PHE A 1 285 ? -12.672 -7.050 -0.878 1.00 84.69 285 PHE A CA 1
ATOM 2281 C C . PHE A 1 285 ? -12.326 -7.708 0.465 1.00 84.69 285 PHE A C 1
ATOM 2283 O O . PHE A 1 285 ? -13.073 -8.560 0.948 1.00 84.69 285 PHE A O 1
ATOM 2290 N N . VAL A 1 286 ? -11.199 -7.317 1.064 1.00 88.44 286 VAL A N 1
ATOM 2291 C CA . VAL A 1 286 ? -10.705 -7.908 2.315 1.00 88.44 286 VAL A CA 1
ATOM 2292 C C . VAL A 1 286 ? -11.683 -7.625 3.454 1.00 88.44 286 VAL A C 1
ATOM 2294 O O . VAL A 1 286 ? -12.088 -8.547 4.162 1.00 88.44 286 VAL A O 1
ATOM 2297 N N . LEU A 1 287 ? -12.108 -6.367 3.586 1.00 90.12 287 LEU A N 1
ATOM 2298 C CA . LEU A 1 287 ? -13.000 -5.911 4.649 1.00 90.12 287 LEU A CA 1
ATOM 2299 C C . LEU A 1 287 ? -14.389 -6.548 4.550 1.00 90.12 287 LEU A C 1
ATOM 2301 O O . LEU A 1 287 ? -14.894 -7.057 5.548 1.00 90.12 287 LEU A O 1
ATOM 2305 N N . ASP A 1 288 ? -14.971 -6.604 3.351 1.00 87.88 288 ASP A N 1
ATOM 2306 C CA . ASP A 1 288 ? -16.259 -7.259 3.109 1.00 87.88 288 ASP A CA 1
ATOM 2307 C C . ASP A 1 288 ? -16.176 -8.760 3.403 1.00 87.88 288 ASP A C 1
ATOM 2309 O O . ASP A 1 288 ? -17.065 -9.323 4.040 1.00 87.88 288 ASP A O 1
ATOM 2313 N N . THR A 1 289 ? -15.088 -9.416 2.987 1.00 86.25 289 THR A N 1
ATOM 2314 C CA . THR A 1 289 ? -14.894 -10.857 3.211 1.00 86.25 289 THR A CA 1
ATOM 2315 C C . THR A 1 289 ? -14.805 -11.178 4.705 1.00 86.25 289 THR A C 1
ATOM 2317 O O . THR A 1 289 ? -15.423 -12.140 5.169 1.00 86.25 289 THR A O 1
ATOM 2320 N N . ILE A 1 290 ? -14.103 -10.350 5.483 1.00 87.56 290 ILE A N 1
ATOM 2321 C CA . ILE A 1 290 ? -14.043 -10.496 6.941 1.00 87.56 290 ILE A CA 1
ATOM 2322 C C . ILE A 1 290 ? -15.403 -10.153 7.567 1.00 87.56 290 ILE A C 1
ATOM 2324 O O . ILE A 1 290 ? -15.888 -10.911 8.400 1.00 87.56 290 ILE A O 1
ATOM 2328 N N . ALA A 1 291 ? -16.080 -9.081 7.151 1.00 87.44 291 ALA A N 1
ATOM 2329 C CA . ALA A 1 291 ? -17.399 -8.725 7.683 1.00 87.44 291 ALA A CA 1
ATOM 2330 C C . ALA A 1 291 ? -18.426 -9.859 7.510 1.00 87.44 291 ALA A C 1
ATOM 2332 O O . ALA A 1 291 ? -19.168 -10.175 8.447 1.00 87.44 291 ALA A O 1
ATOM 2333 N N . VAL A 1 292 ? -18.418 -10.531 6.353 1.00 85.25 292 VAL A N 1
ATOM 2334 C CA . VAL A 1 292 ? -19.274 -11.699 6.087 1.00 85.25 292 VAL A CA 1
ATOM 2335 C C . VAL A 1 292 ? -19.000 -12.840 7.056 1.00 85.25 292 VAL A C 1
ATOM 2337 O O . VAL A 1 292 ? -19.939 -13.451 7.568 1.00 85.25 292 VAL A O 1
ATOM 2340 N N . TYR A 1 293 ? -17.734 -13.093 7.381 1.00 82.00 293 TYR A N 1
ATOM 2341 C CA . TYR A 1 293 ? -17.382 -14.095 8.383 1.00 82.00 293 TYR A CA 1
ATOM 2342 C C . TYR A 1 293 ? -18.003 -13.811 9.756 1.00 82.00 293 TYR A C 1
ATOM 2344 O O . TYR A 1 293 ? -18.443 -14.728 10.451 1.00 82.00 293 TYR A O 1
ATOM 2352 N N . PHE A 1 294 ? -18.088 -12.536 10.127 1.00 80.81 294 PHE A N 1
ATOM 2353 C CA . PHE A 1 294 ? -18.723 -12.078 11.361 1.00 80.81 294 PHE A CA 1
ATOM 2354 C C . PHE A 1 294 ? -20.259 -11.957 11.255 1.00 80.81 294 PHE A C 1
ATOM 2356 O O . PHE A 1 294 ? -20.899 -11.343 12.114 1.00 80.81 294 PHE A O 1
ATOM 2363 N N . GLY A 1 295 ? -20.873 -12.558 10.229 1.00 82.38 295 GLY A N 1
ATOM 2364 C CA . GLY A 1 295 ? -22.325 -12.632 10.061 1.00 82.38 295 GLY A CA 1
ATOM 2365 C C . GLY A 1 295 ? -22.965 -11.333 9.565 1.00 82.38 295 GLY A C 1
ATOM 2366 O O . GLY A 1 295 ? -24.142 -11.082 9.843 1.00 82.38 295 GLY A O 1
ATOM 2367 N N . ARG A 1 296 ? -22.200 -10.479 8.877 1.00 86.88 296 ARG A N 1
ATOM 2368 C CA . ARG A 1 296 ? -22.702 -9.257 8.227 1.00 86.88 296 ARG A CA 1
ATOM 2369 C C . ARG A 1 296 ? -22.822 -9.451 6.722 1.00 86.88 296 ARG A C 1
ATOM 2371 O O . ARG A 1 296 ? -22.327 -10.429 6.174 1.00 86.88 296 ARG A O 1
ATOM 2378 N N . ARG A 1 297 ? -23.536 -8.551 6.049 1.00 87.19 297 ARG A N 1
ATOM 2379 C CA . ARG A 1 297 ? -23.677 -8.626 4.586 1.00 87.19 297 ARG A CA 1
ATOM 2380 C C . ARG A 1 297 ? -22.396 -8.190 3.870 1.00 87.19 297 ARG A C 1
ATOM 2382 O O . ARG A 1 297 ? -21.979 -8.827 2.912 1.00 87.19 297 ARG A O 1
ATOM 2389 N N . ASP A 1 298 ? -21.827 -7.093 4.338 1.00 87.12 298 ASP A N 1
ATOM 2390 C CA . ASP A 1 298 ? -20.647 -6.405 3.826 1.00 87.12 298 ASP A CA 1
ATOM 2391 C C . ASP A 1 298 ? -20.085 -5.529 4.962 1.00 87.12 298 ASP A C 1
ATOM 2393 O O . ASP A 1 298 ? -20.622 -5.518 6.081 1.00 87.12 298 ASP A O 1
ATOM 2397 N N . PHE A 1 299 ? -18.980 -4.831 4.710 1.00 89.50 299 PHE A N 1
ATOM 2398 C CA . PHE A 1 299 ? -18.367 -3.972 5.718 1.00 89.50 299 PHE A CA 1
ATOM 2399 C C . PHE A 1 299 ? -19.209 -2.718 6.014 1.00 89.50 299 PHE A C 1
ATOM 2401 O O . PHE A 1 299 ? -19.268 -2.294 7.167 1.00 89.50 299 PHE A O 1
ATOM 2408 N N . ASP A 1 300 ? -19.950 -2.193 5.029 1.00 90.44 300 ASP A N 1
ATOM 2409 C CA . ASP A 1 300 ? -20.899 -1.083 5.231 1.00 90.44 300 ASP A CA 1
ATOM 2410 C C . ASP A 1 300 ? -21.974 -1.470 6.265 1.00 90.44 300 ASP A C 1
ATOM 2412 O O . ASP A 1 300 ? -22.232 -0.739 7.223 1.00 90.44 300 ASP A O 1
ATOM 2416 N N . ASP A 1 301 ? -22.572 -2.656 6.117 1.00 89.38 301 ASP A N 1
ATOM 2417 C CA . ASP A 1 301 ? -23.566 -3.214 7.037 1.00 89.38 301 ASP A CA 1
ATOM 2418 C C . ASP A 1 301 ? -22.996 -3.399 8.446 1.00 89.38 301 ASP A C 1
ATOM 2420 O O . ASP A 1 301 ? -23.694 -3.129 9.426 1.00 89.38 301 ASP A O 1
ATOM 2424 N N . LEU A 1 302 ? -21.736 -3.834 8.564 1.00 88.75 302 LEU A N 1
ATOM 2425 C CA . LEU A 1 302 ? -21.058 -3.928 9.855 1.00 88.75 302 LEU A CA 1
ATOM 2426 C C . LEU A 1 302 ? -20.943 -2.553 10.515 1.00 88.75 302 LEU A C 1
ATOM 2428 O O . LEU A 1 302 ? -21.385 -2.414 11.653 1.00 88.75 302 LEU A O 1
ATOM 2432 N N . ILE A 1 303 ? -20.374 -1.565 9.818 1.00 88.81 303 ILE A N 1
ATOM 2433 C CA . ILE A 1 303 ? -20.137 -0.214 10.347 1.00 88.81 303 ILE A CA 1
ATOM 2434 C C . ILE A 1 303 ? -21.458 0.416 10.781 1.00 88.81 303 ILE A C 1
ATOM 2436 O O . ILE A 1 303 ? -21.625 0.808 11.934 1.00 88.81 303 ILE A O 1
ATOM 2440 N N . PHE A 1 304 ? -22.447 0.455 9.892 1.00 86.44 304 PHE A N 1
ATOM 2441 C CA . PHE A 1 304 ? -23.688 1.169 10.173 1.00 86.44 304 PHE A CA 1
ATOM 2442 C C . PHE A 1 304 ? -24.559 0.494 11.234 1.00 86.44 304 PHE A C 1
ATOM 2444 O O . PHE A 1 304 ? -25.289 1.190 11.937 1.00 86.44 304 PHE A O 1
ATOM 2451 N N . LYS A 1 305 ? -24.455 -0.830 11.416 1.00 82.00 305 LYS A N 1
ATOM 2452 C CA . LYS A 1 305 ? -25.075 -1.514 12.561 1.00 82.00 305 LYS A CA 1
ATOM 2453 C C . LYS A 1 305 ? -24.278 -1.316 13.847 1.00 82.00 305 LYS A C 1
ATOM 2455 O O . LYS A 1 305 ? -24.895 -1.080 14.880 1.00 82.00 305 LYS A O 1
ATOM 2460 N N . ALA A 1 306 ? -22.945 -1.395 13.792 1.00 71.44 306 ALA A N 1
ATOM 2461 C CA . ALA A 1 306 ? -22.044 -1.186 14.933 1.00 71.44 306 ALA A CA 1
ATOM 2462 C C . ALA A 1 306 ? -22.189 0.204 15.564 1.00 71.44 306 ALA A C 1
ATOM 2464 O O . ALA A 1 306 ? -21.991 0.359 16.768 1.00 71.44 306 ALA A O 1
ATOM 2465 N N . CYS A 1 307 ? -22.573 1.192 14.758 1.00 66.56 307 CYS A N 1
ATOM 2466 C CA . CYS A 1 307 ? -22.642 2.594 15.146 1.00 66.56 307 CYS A CA 1
ATOM 2467 C C . CYS A 1 307 ? -24.064 3.094 15.473 1.00 66.56 307 CYS A C 1
ATOM 2469 O O . CYS A 1 307 ? -24.297 4.301 15.489 1.00 66.56 307 CYS A O 1
ATOM 2471 N N . VAL A 1 308 ? -25.027 2.199 15.731 1.00 66.62 308 VAL A N 1
ATOM 2472 C CA . VAL A 1 308 ? -26.370 2.583 16.210 1.00 66.62 308 VAL A CA 1
ATOM 2473 C C . VAL A 1 308 ? -26.309 2.944 17.702 1.00 66.62 308 VAL A C 1
ATOM 2475 O O . VAL A 1 308 ? -25.694 2.194 18.456 1.00 66.62 308 VAL A O 1
ATOM 2478 N N . PRO A 1 309 ? -26.968 4.022 18.176 1.00 58.31 309 PRO A N 1
ATOM 2479 C CA . PRO A 1 309 ? -26.937 4.418 19.590 1.00 58.31 309 PRO A CA 1
ATOM 2480 C C . PRO A 1 309 ? -27.396 3.330 20.577 1.00 58.31 309 PRO A C 1
ATOM 2482 O O . PRO A 1 309 ? -26.920 3.286 21.708 1.00 58.31 309 PRO A O 1
ATOM 2485 N N . GLU A 1 310 ? -28.294 2.432 20.156 1.00 60.41 310 GLU A N 1
ATOM 2486 C CA . GLU A 1 310 ? -28.776 1.303 20.970 1.00 60.41 310 GLU A CA 1
ATOM 2487 C C . GLU A 1 310 ? -27.885 0.052 20.884 1.00 60.41 310 GLU A C 1
ATOM 2489 O O . GLU A 1 310 ? -28.138 -0.944 21.569 1.00 60.41 310 GLU A O 1
ATOM 2494 N N . ALA A 1 311 ? -26.849 0.064 20.042 1.00 59.94 311 ALA A N 1
ATOM 2495 C CA . ALA A 1 311 ? -25.887 -1.020 19.985 1.00 59.94 311 ALA A CA 1
ATOM 2496 C C . ALA A 1 311 ? -25.074 -1.037 21.288 1.00 59.94 311 ALA A C 1
ATOM 2498 O O . ALA A 1 311 ? -24.260 -0.152 21.548 1.00 59.94 311 ALA A O 1
ATOM 2499 N N . GLY A 1 312 ? -25.305 -2.045 22.133 1.00 58.47 312 GLY A N 1
ATOM 2500 C CA . GLY A 1 312 ? -24.523 -2.238 23.356 1.00 58.47 312 GLY A CA 1
ATOM 2501 C C . GLY A 1 312 ? -23.016 -2.374 23.079 1.00 58.47 312 GLY A C 1
ATOM 2502 O O . GLY A 1 312 ? -22.600 -2.596 21.940 1.00 58.47 312 GLY A O 1
ATOM 2503 N N . SER A 1 313 ? -22.194 -2.303 24.134 1.00 61.66 313 SER A N 1
ATOM 2504 C CA . SER A 1 313 ? -20.716 -2.399 24.080 1.00 61.66 313 SER A CA 1
ATOM 2505 C C . SER A 1 313 ? -20.188 -3.514 23.163 1.00 61.66 313 SER A C 1
ATOM 2507 O O . SER A 1 313 ? -19.239 -3.307 22.412 1.00 61.66 313 SER A O 1
ATOM 2509 N N . ASN A 1 314 ? -20.895 -4.644 23.131 1.00 64.19 314 ASN A N 1
ATOM 2510 C CA . ASN A 1 314 ? -20.607 -5.825 22.318 1.00 64.19 314 ASN A CA 1
ATOM 2511 C C . ASN A 1 314 ? -20.411 -5.538 20.809 1.00 64.19 314 ASN A C 1
ATOM 2513 O O . ASN A 1 314 ? -19.621 -6.202 20.143 1.00 64.19 314 ASN A O 1
ATOM 2517 N N . LEU A 1 315 ? -21.102 -4.545 20.239 1.00 62.53 315 LEU A N 1
ATOM 2518 C CA . LEU A 1 315 ? -21.034 -4.279 18.795 1.00 62.53 315 LEU A CA 1
ATOM 2519 C C . LEU A 1 315 ? -19.849 -3.377 18.402 1.00 62.53 315 LEU A C 1
ATOM 2521 O O . LEU A 1 315 ? -19.282 -3.549 17.322 1.00 62.53 315 LEU A O 1
ATOM 2525 N N . LYS A 1 316 ? -19.422 -2.472 19.294 1.00 68.06 316 LYS A N 1
ATOM 2526 C CA . LYS A 1 316 ? -18.172 -1.701 19.142 1.00 68.06 316 LYS A CA 1
ATOM 2527 C C . LYS A 1 316 ? -16.956 -2.616 19.286 1.00 68.06 316 LYS A C 1
ATOM 2529 O O . LYS A 1 316 ? -16.019 -2.521 18.494 1.00 68.06 316 LYS A O 1
ATOM 2534 N N . ASP A 1 317 ? -17.020 -3.560 20.224 1.00 76.88 317 ASP A N 1
ATOM 2535 C CA . ASP A 1 317 ? -16.014 -4.612 20.374 1.00 76.88 317 ASP A CA 1
ATOM 2536 C C . ASP A 1 317 ? -15.947 -5.501 19.123 1.00 76.88 317 ASP A C 1
ATOM 2538 O O . ASP A 1 317 ? -14.854 -5.836 18.668 1.00 76.88 317 ASP A O 1
ATOM 2542 N N . GLN A 1 318 ? -17.092 -5.810 18.497 1.00 79.19 318 GLN A N 1
ATOM 2543 C CA . GLN A 1 318 ? -17.134 -6.537 17.225 1.00 79.19 318 GLN A CA 1
ATOM 2544 C C . GLN A 1 318 ? -16.441 -5.767 16.090 1.00 79.19 318 GLN A C 1
ATOM 2546 O O . GLN A 1 318 ? -15.648 -6.358 15.356 1.00 79.19 318 GLN A O 1
ATOM 2551 N N . LEU A 1 319 ? -16.709 -4.464 15.939 1.00 85.50 319 LEU A N 1
ATOM 2552 C CA . LEU A 1 319 ? -16.039 -3.639 14.930 1.00 85.50 319 LEU A CA 1
ATOM 2553 C C . LEU A 1 319 ? -14.526 -3.600 15.168 1.00 85.50 319 LEU A C 1
ATOM 2555 O O . LEU A 1 319 ? -13.753 -3.866 14.248 1.00 85.50 319 LEU A O 1
ATOM 2559 N N . ARG A 1 320 ? -14.098 -3.344 16.410 1.00 86.56 320 ARG A N 1
ATOM 2560 C CA . ARG A 1 320 ? -12.680 -3.377 16.783 1.00 86.56 320 ARG A CA 1
ATOM 2561 C C . ARG A 1 320 ? -12.051 -4.726 16.430 1.00 86.56 320 ARG A C 1
ATOM 2563 O O . ARG A 1 320 ? -11.002 -4.748 15.799 1.00 86.56 320 ARG A O 1
ATOM 2570 N N . GLN A 1 321 ? -12.693 -5.843 16.774 1.00 83.69 321 GLN A N 1
ATOM 2571 C CA . GLN A 1 321 ? -12.182 -7.175 16.439 1.00 83.69 321 GLN A CA 1
ATOM 2572 C C . GLN A 1 321 ? -12.053 -7.399 14.932 1.00 83.69 321 GLN A C 1
ATOM 2574 O O . GLN A 1 321 ? -11.035 -7.923 14.493 1.00 83.69 321 GLN A O 1
ATOM 2579 N N . VAL A 1 322 ? -13.037 -6.982 14.133 1.00 87.81 322 VAL A N 1
ATOM 2580 C CA . VAL A 1 322 ? -12.962 -7.089 12.667 1.00 87.81 322 VAL A CA 1
ATOM 2581 C C . VAL A 1 322 ? -11.765 -6.313 12.119 1.00 87.81 322 VAL A C 1
ATOM 2583 O O . VAL A 1 322 ? -11.040 -6.833 11.272 1.00 87.81 322 VAL A O 1
ATOM 2586 N N . LEU A 1 323 ? -11.524 -5.103 12.623 1.00 90.31 323 LEU A N 1
ATOM 2587 C CA . LEU A 1 323 ? -10.390 -4.282 12.202 1.00 90.31 323 LEU A CA 1
ATOM 2588 C C . LEU A 1 323 ? -9.044 -4.897 12.619 1.00 90.31 323 LEU A C 1
ATOM 2590 O O . LEU A 1 323 ? -8.111 -4.910 11.822 1.00 90.31 323 LEU A O 1
ATOM 2594 N N . LEU A 1 324 ? -8.942 -5.464 13.827 1.00 87.12 324 LEU A N 1
ATOM 2595 C CA . LEU A 1 324 ? -7.742 -6.188 14.277 1.00 87.12 324 LEU A CA 1
ATOM 2596 C C . LEU A 1 324 ? -7.479 -7.439 13.425 1.00 87.12 324 LEU A C 1
ATOM 2598 O O . LEU A 1 324 ? -6.338 -7.711 13.050 1.00 87.12 324 LEU A O 1
ATOM 2602 N N . VAL A 1 325 ? -8.535 -8.174 13.058 1.00 88.25 325 VAL A N 1
ATOM 2603 C CA . VAL A 1 325 ? -8.449 -9.323 12.141 1.00 88.25 325 VAL A CA 1
ATOM 2604 C C . VAL A 1 325 ? -7.935 -8.879 10.775 1.00 88.25 325 VAL A C 1
ATOM 2606 O O . VAL A 1 325 ? -7.019 -9.498 10.234 1.00 88.25 325 VAL A O 1
ATOM 2609 N N . ALA A 1 326 ? -8.491 -7.798 10.223 1.00 90.69 326 ALA A N 1
ATOM 2610 C CA . ALA A 1 326 ? -8.064 -7.253 8.941 1.00 90.69 326 ALA A CA 1
ATOM 2611 C C . ALA A 1 326 ? -6.592 -6.827 8.974 1.00 90.69 326 ALA A C 1
ATOM 2613 O O . ALA A 1 326 ? -5.821 -7.248 8.109 1.00 90.69 326 ALA A O 1
ATOM 2614 N N . THR A 1 327 ? -6.177 -6.088 10.005 1.00 89.50 327 THR A N 1
ATOM 2615 C CA . THR A 1 327 ? -4.782 -5.678 10.207 1.00 89.50 327 THR A CA 1
ATOM 2616 C C . THR A 1 327 ? -3.846 -6.881 10.326 1.00 89.50 327 THR A C 1
ATOM 2618 O O . THR A 1 327 ? -2.833 -6.919 9.631 1.00 89.50 327 THR A O 1
ATOM 2621 N N . GLY A 1 328 ? -4.183 -7.891 11.137 1.00 87.56 328 GLY A N 1
ATOM 2622 C CA . GLY A 1 328 ? -3.352 -9.087 11.330 1.00 87.56 328 GLY A CA 1
ATOM 2623 C C . GLY A 1 328 ? -3.208 -9.939 10.065 1.00 87.56 328 GLY A C 1
ATOM 2624 O O . GLY A 1 328 ? -2.102 -10.357 9.714 1.00 87.56 328 GLY A O 1
ATOM 2625 N N . ILE A 1 329 ? -4.304 -10.151 9.330 1.00 90.06 329 ILE A N 1
ATOM 2626 C CA . ILE A 1 329 ? -4.298 -10.882 8.052 1.00 90.06 329 ILE A CA 1
ATOM 2627 C C . ILE A 1 329 ? -3.481 -10.133 7.001 1.00 90.06 329 ILE A C 1
ATOM 2629 O O . ILE A 1 329 ? -2.654 -10.741 6.315 1.00 90.06 329 ILE A O 1
ATOM 2633 N N . CYS A 1 330 ? -3.695 -8.822 6.870 1.00 90.94 330 CYS A N 1
ATOM 2634 C CA . CYS A 1 330 ? -2.970 -8.023 5.893 1.00 90.94 330 CYS A CA 1
ATOM 2635 C C . CYS A 1 330 ? -1.485 -7.968 6.240 1.00 90.94 330 CYS A C 1
ATOM 2637 O O . CYS A 1 330 ? -0.660 -8.209 5.366 1.00 90.94 330 CYS A O 1
ATOM 2639 N N . TRP A 1 331 ? -1.134 -7.769 7.512 1.00 88.00 331 TRP A N 1
ATOM 2640 C CA . TRP A 1 331 ? 0.252 -7.811 7.971 1.00 88.00 331 TRP A CA 1
ATOM 2641 C C . TRP A 1 331 ? 0.930 -9.142 7.640 1.00 88.00 331 TRP A C 1
ATOM 2643 O O . TRP A 1 331 ? 2.014 -9.157 7.056 1.00 88.00 331 TRP A O 1
ATOM 2653 N N . TYR A 1 332 ? 0.272 -10.269 7.924 1.00 87.81 332 TYR A N 1
ATOM 2654 C CA . TYR A 1 332 ? 0.770 -11.584 7.524 1.00 87.81 332 TYR A CA 1
ATOM 2655 C C . TYR A 1 332 ? 1.003 -11.666 6.008 1.00 87.81 332 TYR A C 1
ATOM 2657 O O . TYR A 1 332 ? 2.044 -12.162 5.578 1.00 87.81 332 TYR A O 1
ATOM 2665 N N . ALA A 1 333 ? 0.090 -11.139 5.189 1.00 90.44 333 ALA A N 1
ATOM 2666 C CA . ALA A 1 333 ? 0.226 -11.131 3.734 1.00 90.44 333 ALA A CA 1
ATOM 2667 C C . ALA A 1 333 ? 1.342 -10.194 3.218 1.00 90.44 333 ALA A C 1
ATOM 2669 O O . ALA A 1 333 ? 1.996 -10.518 2.222 1.00 90.44 333 ALA A O 1
ATOM 2670 N N . LEU A 1 334 ? 1.635 -9.088 3.916 1.00 89.94 334 LEU A N 1
ATOM 2671 C CA . LEU A 1 334 ? 2.761 -8.189 3.607 1.00 89.94 334 LEU A CA 1
ATOM 2672 C C . LEU A 1 334 ? 4.130 -8.864 3.777 1.00 89.94 334 LEU A C 1
ATOM 2674 O O . LEU A 1 334 ? 5.117 -8.430 3.181 1.00 89.94 334 LEU A O 1
ATOM 2678 N N . HIS A 1 335 ? 4.204 -9.974 4.514 1.00 88.00 335 HIS A N 1
ATOM 2679 C CA . HIS A 1 335 ? 5.422 -10.775 4.645 1.00 88.00 335 HIS A CA 1
ATOM 2680 C C . HIS A 1 335 ? 5.609 -11.722 3.467 1.00 88.00 335 HIS A C 1
ATOM 2682 O O . HIS A 1 335 ? 6.008 -12.863 3.641 1.00 88.00 335 HIS A O 1
ATOM 2688 N N . THR A 1 336 ? 5.322 -11.286 2.248 1.00 87.06 336 THR A N 1
ATOM 2689 C CA . THR A 1 336 ? 5.578 -12.109 1.067 1.00 87.06 336 THR A CA 1
ATOM 2690 C C . THR A 1 336 ? 7.005 -11.886 0.569 1.00 87.06 336 THR A C 1
ATOM 2692 O O . THR A 1 336 ? 7.418 -10.736 0.414 1.00 87.06 336 THR A O 1
ATOM 2695 N N . PRO A 1 337 ? 7.786 -12.952 0.332 1.00 83.94 337 PRO A N 1
ATOM 2696 C CA . PRO A 1 337 ? 9.183 -12.811 -0.061 1.00 83.94 337 PRO A CA 1
ATOM 2697 C C . PRO A 1 337 ? 9.327 -12.317 -1.509 1.00 83.94 337 PRO A C 1
ATOM 2699 O O . PRO A 1 337 ? 8.510 -12.667 -2.363 1.00 83.94 337 PRO A O 1
ATOM 2702 N N . PRO A 1 338 ? 10.411 -11.589 -1.833 1.00 84.19 338 PRO A N 1
ATOM 2703 C CA . PRO A 1 338 ? 10.673 -11.164 -3.198 1.00 84.19 338 PRO A CA 1
ATOM 2704 C C . PRO A 1 338 ? 10.980 -12.340 -4.126 1.00 84.19 338 PRO A C 1
ATOM 2706 O O . PRO A 1 338 ? 11.774 -13.240 -3.813 1.00 84.19 338 PRO A O 1
ATOM 2709 N N . MET A 1 339 ? 10.370 -12.269 -5.307 1.00 79.38 339 MET A N 1
ATOM 2710 C CA . MET A 1 339 ? 10.569 -13.171 -6.440 1.00 79.38 339 MET A CA 1
ATOM 2711 C C . MET A 1 339 ? 11.564 -12.542 -7.419 1.00 79.38 339 MET A C 1
ATOM 2713 O O . MET A 1 339 ? 11.366 -11.402 -7.839 1.00 79.38 339 MET A O 1
ATOM 2717 N N . ARG A 1 340 ? 12.618 -13.273 -7.793 1.00 70.12 340 ARG A N 1
ATOM 2718 C CA . ARG A 1 340 ? 13.651 -12.803 -8.734 1.00 70.12 340 ARG A CA 1
ATOM 2719 C C . ARG A 1 340 ? 13.702 -13.590 -10.032 1.00 70.12 340 ARG A C 1
ATOM 2721 O O . ARG A 1 340 ? 13.986 -13.013 -11.076 1.00 70.12 340 ARG A O 1
ATOM 2728 N N . ASP A 1 341 ? 13.420 -14.889 -9.997 1.00 67.19 341 ASP A N 1
ATOM 2729 C CA . ASP A 1 341 ? 13.417 -15.716 -11.209 1.00 67.19 341 ASP A CA 1
ATOM 2730 C C . ASP A 1 341 ? 11.997 -15.848 -11.779 1.00 67.19 341 ASP A C 1
ATOM 2732 O O . ASP A 1 341 ? 11.028 -16.049 -11.049 1.00 67.19 341 ASP A O 1
ATOM 2736 N N . LYS A 1 342 ? 11.875 -15.834 -13.114 1.00 64.44 342 LYS A N 1
ATOM 2737 C CA . LYS A 1 342 ? 10.656 -16.210 -13.850 1.00 64.44 342 LYS A CA 1
ATOM 2738 C C . LYS A 1 342 ? 10.045 -17.533 -13.360 1.00 64.44 342 LYS A C 1
ATOM 2740 O O . LYS A 1 342 ? 8.830 -17.712 -13.419 1.00 64.44 342 LYS A O 1
ATOM 2745 N N . ARG A 1 343 ? 10.874 -18.465 -12.884 1.00 66.94 343 ARG A N 1
ATOM 2746 C CA . ARG A 1 343 ? 10.436 -19.755 -12.321 1.00 66.94 343 ARG A CA 1
ATOM 2747 C C . ARG A 1 343 ? 9.797 -19.626 -10.939 1.00 66.94 343 ARG A C 1
ATOM 2749 O O . ARG A 1 343 ? 8.908 -20.408 -10.618 1.00 66.94 343 ARG A O 1
ATOM 2756 N N . GLU A 1 344 ? 10.219 -18.646 -10.148 1.00 71.12 344 GLU A N 1
ATOM 2757 C CA . GLU A 1 344 ? 9.731 -18.420 -8.785 1.00 71.12 344 GLU A CA 1
ATOM 2758 C C . GLU A 1 344 ? 8.304 -17.877 -8.753 1.00 71.12 344 GLU A C 1
ATOM 2760 O O . GLU A 1 344 ? 7.564 -18.196 -7.831 1.00 71.12 344 GLU A O 1
ATOM 2765 N N . PHE A 1 345 ? 7.862 -17.162 -9.793 1.00 62.69 345 PHE A N 1
ATOM 2766 C CA . PHE A 1 345 ? 6.471 -16.686 -9.887 1.00 62.69 345 PHE A CA 1
ATOM 2767 C C . PHE A 1 345 ? 5.435 -17.816 -9.923 1.00 62.69 345 PHE A C 1
ATOM 2769 O O . PHE A 1 345 ? 4.254 -17.579 -9.689 1.00 62.69 345 PHE A O 1
ATOM 2776 N N . ARG A 1 346 ? 5.872 -19.052 -10.187 1.00 63.59 346 ARG A N 1
ATOM 2777 C CA . ARG A 1 346 ? 5.021 -20.248 -10.159 1.00 63.59 346 ARG A CA 1
ATOM 2778 C C . ARG A 1 346 ? 4.863 -20.836 -8.755 1.00 63.59 346 ARG A C 1
ATOM 2780 O O . ARG A 1 346 ? 4.083 -21.765 -8.575 1.00 63.59 346 ARG A O 1
ATOM 2787 N N . LEU A 1 347 ? 5.619 -20.350 -7.772 1.00 71.12 347 LEU A N 1
ATOM 2788 C CA . LEU A 1 347 ? 5.620 -20.889 -6.418 1.00 71.12 347 LEU A CA 1
ATOM 2789 C C . LEU A 1 347 ? 4.553 -20.185 -5.576 1.00 71.12 347 LEU A C 1
ATOM 2791 O O . LEU A 1 347 ? 4.668 -19.000 -5.267 1.00 71.12 347 LEU A O 1
ATOM 2795 N N . PHE A 1 348 ? 3.533 -20.935 -5.149 1.00 73.94 348 PHE A N 1
ATOM 2796 C CA . PHE A 1 348 ? 2.453 -20.417 -4.298 1.00 73.94 348 PHE A CA 1
ATOM 2797 C C . PHE A 1 348 ? 2.962 -19.781 -2.998 1.00 73.94 348 PHE A C 1
ATOM 2799 O O . PHE A 1 348 ? 2.420 -18.765 -2.562 1.00 73.94 348 PHE A O 1
ATOM 2806 N N . GLY A 1 349 ? 4.043 -20.326 -2.430 1.00 73.25 349 GLY A N 1
ATOM 2807 C CA . GLY A 1 349 ? 4.718 -19.809 -1.235 1.00 73.25 349 GLY A CA 1
ATOM 2808 C C . GLY A 1 349 ? 5.325 -18.407 -1.376 1.00 73.25 349 GLY A C 1
ATOM 2809 O O . GLY A 1 349 ? 5.742 -17.828 -0.377 1.00 73.25 349 GLY A O 1
ATOM 2810 N N . LEU A 1 350 ? 5.400 -17.862 -2.596 1.00 77.12 350 LEU A N 1
ATOM 2811 C CA . LEU A 1 350 ? 5.997 -16.554 -2.891 1.00 77.12 350 LEU A CA 1
ATOM 2812 C C . LEU A 1 350 ? 4.969 -15.510 -3.365 1.00 77.12 350 LEU A C 1
ATOM 2814 O O . LEU A 1 350 ? 5.354 -14.414 -3.768 1.00 77.12 350 LEU A O 1
ATOM 2818 N N . ASN A 1 351 ? 3.670 -15.826 -3.354 1.00 83.75 351 ASN A N 1
ATOM 2819 C CA . ASN A 1 351 ? 2.636 -14.942 -3.888 1.00 83.75 351 ASN A CA 1
ATOM 2820 C C . ASN A 1 351 ? 1.807 -14.268 -2.771 1.00 83.75 351 ASN A C 1
ATOM 2822 O O . ASN A 1 351 ? 1.243 -14.964 -1.920 1.00 83.75 351 ASN A O 1
ATOM 2826 N N . PRO A 1 352 ? 1.648 -12.929 -2.804 1.00 87.69 352 PRO A N 1
ATOM 2827 C CA . PRO A 1 352 ? 0.994 -12.198 -1.720 1.00 87.69 352 PRO A CA 1
ATOM 2828 C C . PRO A 1 352 ? -0.520 -12.404 -1.666 1.00 87.69 352 PRO A C 1
ATOM 2830 O O . PRO A 1 352 ? -1.099 -12.410 -0.582 1.00 87.69 352 PRO A O 1
ATOM 2833 N N . VAL A 1 353 ? -1.172 -12.644 -2.806 1.00 87.44 353 VAL A N 1
ATOM 2834 C CA . VAL A 1 353 ? -2.607 -12.960 -2.854 1.00 87.44 353 VAL A CA 1
ATOM 2835 C C . VAL A 1 353 ? -2.864 -14.348 -2.270 1.00 87.44 353 VAL A C 1
ATOM 2837 O O . VAL A 1 353 ? -3.846 -14.540 -1.560 1.00 87.44 353 VAL A O 1
ATOM 2840 N N . ILE A 1 354 ? -1.961 -15.309 -2.487 1.00 85.62 354 ILE A N 1
ATOM 2841 C CA . ILE A 1 354 ? -2.054 -16.628 -1.843 1.00 85.62 354 ILE A CA 1
ATOM 2842 C C . ILE A 1 354 ? -1.911 -16.494 -0.330 1.00 85.62 354 ILE A C 1
ATOM 2844 O O . ILE A 1 354 ? -2.730 -17.038 0.410 1.00 85.62 354 ILE A O 1
ATOM 2848 N N . ARG A 1 355 ? -0.912 -15.737 0.136 1.00 88.19 355 ARG A N 1
ATOM 2849 C CA . ARG A 1 355 ? -0.701 -15.491 1.567 1.00 88.19 355 ARG A CA 1
ATOM 2850 C C . ARG A 1 355 ? -1.914 -14.792 2.202 1.00 88.19 355 ARG A C 1
ATOM 2852 O O . ARG A 1 355 ? -2.358 -15.198 3.274 1.00 88.19 355 ARG A O 1
ATOM 2859 N N . LEU A 1 356 ? -2.532 -13.839 1.496 1.00 90.31 356 LEU A N 1
ATOM 2860 C CA . LEU A 1 356 ? -3.813 -13.231 1.879 1.00 90.31 356 LEU A CA 1
ATOM 2861 C C . LEU A 1 356 ? -4.947 -14.264 1.964 1.00 90.31 356 LEU A C 1
ATOM 2863 O O . LEU A 1 356 ? -5.683 -14.267 2.944 1.00 90.31 356 LEU A O 1
ATOM 2867 N N . ILE A 1 357 ? -5.093 -15.153 0.978 1.00 86.50 357 ILE A N 1
ATOM 2868 C CA . ILE A 1 357 ? -6.126 -16.204 0.973 1.00 86.50 357 ILE A CA 1
ATOM 2869 C C . ILE A 1 357 ? -5.967 -17.148 2.172 1.00 86.50 357 ILE A C 1
ATOM 2871 O O . ILE A 1 357 ? -6.968 -17.517 2.791 1.00 86.50 357 ILE A O 1
ATOM 2875 N N . VAL A 1 358 ? -4.730 -17.514 2.526 1.00 86.75 358 VAL A N 1
ATOM 2876 C CA . VAL A 1 358 ? -4.441 -18.295 3.741 1.00 86.75 358 VAL A CA 1
ATOM 2877 C C . VAL A 1 358 ? -4.876 -17.534 4.984 1.00 86.75 358 VAL A C 1
ATOM 2879 O O . VAL A 1 358 ? -5.616 -18.082 5.797 1.00 86.75 358 VAL A O 1
ATOM 2882 N N . GLY A 1 359 ? -4.483 -16.264 5.108 1.00 89.12 359 GLY A N 1
ATOM 2883 C CA . GLY A 1 359 ? -4.860 -15.439 6.253 1.00 89.12 359 GLY A CA 1
ATOM 2884 C C . GLY A 1 359 ? -6.372 -15.252 6.375 1.00 89.12 359 GLY A C 1
ATOM 2885 O O . GLY A 1 359 ? -6.923 -15.433 7.457 1.00 89.12 359 GLY A O 1
ATOM 2886 N N . LEU A 1 360 ? -7.062 -14.987 5.263 1.00 88.00 360 LEU A N 1
ATOM 2887 C CA . LEU A 1 360 ? -8.520 -14.896 5.215 1.00 88.00 360 LEU A CA 1
ATOM 2888 C C . LEU A 1 360 ? -9.179 -16.205 5.631 1.00 88.00 360 LEU A C 1
ATOM 2890 O O . LEU A 1 360 ? -10.168 -16.159 6.342 1.00 88.00 360 LEU A O 1
ATOM 2894 N N . ARG A 1 361 ? -8.648 -17.365 5.240 1.00 84.38 361 ARG A N 1
ATOM 2895 C CA . ARG A 1 361 ? -9.215 -18.663 5.623 1.00 84.38 361 ARG A CA 1
ATOM 2896 C C . ARG A 1 361 ? -8.985 -18.995 7.100 1.00 84.38 361 ARG A C 1
ATOM 2898 O O . ARG A 1 361 ? -9.928 -19.386 7.788 1.00 84.38 361 ARG A O 1
ATOM 2905 N N . ASP A 1 362 ? -7.747 -18.868 7.561 1.00 85.62 362 ASP A N 1
ATOM 2906 C CA . ASP A 1 362 ? -7.303 -19.423 8.841 1.00 85.62 362 ASP A CA 1
ATOM 2907 C C . ASP A 1 362 ? -7.431 -18.415 9.994 1.00 85.62 362 ASP A C 1
ATOM 2909 O O . ASP A 1 362 ? -7.770 -18.802 11.112 1.00 85.62 362 ASP A O 1
ATOM 2913 N N . GLY A 1 363 ? -7.221 -17.121 9.737 1.00 83.06 363 GLY A N 1
ATOM 2914 C CA . GLY A 1 363 ? -7.204 -16.069 10.760 1.00 83.06 363 GLY A CA 1
ATOM 2915 C C . GLY A 1 363 ? -8.506 -15.966 11.553 1.00 83.06 363 GLY A C 1
ATOM 2916 O O . GLY A 1 363 ? -8.487 -16.065 12.784 1.00 83.06 363 GLY A O 1
ATOM 2917 N N . PRO A 1 364 ? -9.668 -15.855 10.888 1.00 79.88 364 PRO A N 1
ATOM 2918 C CA . PRO A 1 364 ? -10.930 -15.772 11.600 1.00 79.88 364 PRO A CA 1
ATOM 2919 C C . PRO A 1 364 ? -11.249 -17.064 12.374 1.00 79.88 364 PRO A C 1
ATOM 2921 O O . PRO A 1 364 ? -11.831 -17.008 13.466 1.00 79.88 364 PRO A O 1
ATOM 2924 N N . GLN A 1 365 ? -10.885 -18.241 11.839 1.00 79.12 365 GLN A N 1
ATOM 2925 C CA . GLN A 1 365 ? -11.074 -19.528 12.523 1.00 79.12 365 GLN A CA 1
ATOM 2926 C C . GLN A 1 365 ? -10.227 -19.601 13.793 1.00 79.12 365 GLN A C 1
ATOM 2928 O O . GLN A 1 365 ? -10.737 -20.008 14.839 1.00 79.12 365 GLN A O 1
ATOM 2933 N N . TRP A 1 366 ? -8.970 -19.182 13.699 1.00 80.94 366 TRP A N 1
ATOM 2934 C CA . TRP A 1 366 ? -8.059 -19.104 14.828 1.00 80.94 366 TRP A CA 1
ATOM 2935 C C . TRP A 1 366 ? -8.610 -18.178 15.924 1.00 80.94 366 TRP A C 1
ATOM 2937 O O . TRP A 1 366 ? -8.649 -18.574 17.088 1.00 80.94 366 TRP A O 1
ATOM 2947 N N . LEU A 1 367 ? -9.165 -17.013 15.562 1.00 77.81 367 LEU A N 1
ATOM 2948 C CA . LEU A 1 367 ? -9.798 -16.110 16.531 1.00 77.81 367 LEU A CA 1
ATOM 2949 C C . LEU A 1 367 ? -10.967 -16.779 17.271 1.00 77.81 367 LEU A C 1
ATOM 2951 O O . LEU A 1 367 ? -11.049 -16.686 18.495 1.00 77.81 367 LEU A O 1
ATOM 2955 N N . ARG A 1 368 ? -11.850 -17.503 16.563 1.00 77.44 368 ARG A N 1
ATOM 2956 C CA . ARG A 1 368 ? -12.955 -18.239 17.213 1.00 77.44 368 ARG A CA 1
ATOM 2957 C C . ARG A 1 368 ? -12.444 -19.231 18.254 1.00 77.44 368 ARG A C 1
ATOM 2959 O O . ARG A 1 368 ? -13.042 -19.340 19.320 1.00 77.44 368 ARG A O 1
ATOM 2966 N N . GLN A 1 369 ? -11.356 -19.938 17.953 1.00 79.94 369 GLN A N 1
ATOM 2967 C CA . GLN A 1 369 ? -10.758 -20.904 18.876 1.00 79.94 369 GLN A CA 1
ATOM 2968 C C . GLN A 1 369 ? -10.199 -20.215 20.128 1.00 79.94 369 GLN A C 1
ATOM 2970 O O . GLN A 1 369 ? -10.430 -20.703 21.231 1.00 79.94 369 GLN A O 1
ATOM 2975 N N . GLN A 1 370 ? -9.540 -19.062 19.979 1.00 75.94 370 GLN A N 1
ATOM 2976 C CA . GLN A 1 370 ? -9.028 -18.288 21.119 1.00 75.94 370 GLN A CA 1
ATOM 2977 C C . GLN A 1 370 ? -10.153 -17.729 21.997 1.00 75.94 370 GLN A C 1
ATOM 2979 O O . GLN A 1 370 ? -10.092 -17.833 23.221 1.00 75.94 370 GLN A O 1
ATOM 2984 N N . MET A 1 371 ? -11.217 -17.203 21.382 1.00 71.88 371 MET A N 1
ATOM 2985 C CA . MET A 1 371 ? -12.384 -16.697 22.113 1.00 71.88 371 MET A CA 1
ATOM 2986 C C . MET A 1 371 ? -13.112 -17.803 22.891 1.00 71.88 371 MET A C 1
ATOM 2988 O O . MET A 1 371 ? -13.566 -17.567 24.006 1.00 71.88 371 MET A O 1
ATOM 2992 N N . GLN A 1 372 ? -13.214 -19.010 22.324 1.00 73.44 372 GLN A N 1
ATOM 2993 C CA . GLN A 1 372 ? -13.809 -20.173 22.998 1.00 73.44 372 GLN A CA 1
ATOM 2994 C C . GLN A 1 372 ? -12.944 -20.708 24.143 1.00 73.44 372 GLN A C 1
ATOM 2996 O O . GLN A 1 372 ? -13.476 -21.299 25.077 1.00 73.44 372 GLN A O 1
ATOM 3001 N N . ALA A 1 373 ? -11.629 -20.502 24.078 1.00 69.88 373 ALA A N 1
ATOM 3002 C CA . ALA A 1 373 ? -10.684 -20.911 25.111 1.00 69.88 373 ALA A CA 1
ATOM 3003 C C . ALA A 1 373 ? -10.585 -19.915 26.286 1.00 69.88 373 ALA A C 1
ATOM 3005 O O . ALA A 1 373 ? -9.702 -20.071 27.124 1.00 69.88 373 ALA A O 1
ATOM 3006 N N . GLU A 1 374 ? -11.445 -18.887 26.336 1.00 60.81 374 GLU A N 1
ATOM 3007 C CA . GLU A 1 374 ? -11.423 -17.801 27.334 1.00 60.81 374 GLU A CA 1
ATOM 3008 C C . GLU A 1 374 ? -10.060 -17.082 27.448 1.00 60.81 374 GLU A C 1
ATOM 3010 O O . GLU A 1 374 ? -9.766 -16.436 28.452 1.00 60.81 374 GLU A O 1
ATOM 3015 N N . ALA A 1 375 ? -9.225 -17.130 26.401 1.00 59.06 375 ALA A N 1
ATOM 3016 C CA . ALA A 1 375 ? -7.847 -16.627 26.422 1.00 59.06 375 ALA A CA 1
ATOM 3017 C C . ALA A 1 375 ? -7.716 -15.083 26.457 1.00 59.06 375 ALA A C 1
ATOM 3019 O O . ALA A 1 375 ? -6.608 -14.552 26.389 1.00 59.06 375 ALA A O 1
ATOM 3020 N N . GLY A 1 376 ? -8.826 -14.348 26.596 1.00 53.81 376 GLY A N 1
ATOM 3021 C CA . GLY A 1 376 ? -8.861 -12.884 26.602 1.00 53.81 376 GLY A CA 1
ATOM 3022 C C . GLY A 1 376 ? -8.801 -12.246 25.202 1.00 53.81 376 GLY A C 1
ATOM 3023 O O . GLY A 1 376 ? -8.817 -12.951 24.188 1.00 53.81 376 GLY A O 1
ATOM 3024 N N . PRO A 1 377 ? -8.791 -10.899 25.122 1.00 52.62 377 PRO A N 1
ATOM 3025 C CA . PRO A 1 377 ? -8.714 -10.182 23.853 1.00 52.62 377 PRO A CA 1
ATOM 3026 C C . PRO A 1 377 ? -7.396 -10.491 23.144 1.00 52.62 377 PRO A C 1
ATOM 3028 O O . PRO A 1 377 ? -6.319 -10.430 23.734 1.00 52.62 377 PRO A O 1
ATOM 3031 N N . THR A 1 378 ? -7.502 -10.828 21.865 1.00 66.00 378 THR A N 1
ATOM 3032 C CA . THR A 1 378 ? -6.380 -11.291 21.056 1.00 66.00 378 THR A CA 1
ATOM 3033 C C . THR A 1 378 ? -5.796 -10.150 20.231 1.00 66.00 378 THR A C 1
ATOM 3035 O O . THR A 1 378 ? -6.547 -9.455 19.544 1.00 66.00 378 THR A O 1
ATOM 3038 N N . SER A 1 379 ? -4.476 -9.954 20.278 1.00 76.12 379 SER A N 1
ATOM 3039 C CA . SER A 1 379 ? -3.821 -8.927 19.457 1.00 76.12 379 SER A CA 1
ATOM 3040 C C . SER A 1 379 ? -3.731 -9.353 17.993 1.00 76.12 379 SER A C 1
ATOM 3042 O O . SER A 1 379 ? -3.650 -10.549 17.678 1.00 76.12 379 SER A O 1
ATOM 3044 N N . SER A 1 380 ? -3.658 -8.375 17.084 1.00 78.44 380 SER A N 1
ATOM 3045 C CA . SER A 1 380 ? -3.398 -8.613 15.647 1.00 78.44 380 SER A CA 1
ATOM 3046 C C . SER A 1 380 ? -2.135 -9.466 15.447 1.00 78.44 380 SER A C 1
ATOM 3048 O O . SER A 1 380 ? -2.020 -10.290 14.540 1.00 78.44 380 SER A O 1
ATOM 3050 N N . ALA A 1 381 ? -1.208 -9.301 16.383 1.00 78.31 381 ALA A N 1
ATOM 3051 C CA . ALA A 1 381 ? 0.112 -9.879 16.410 1.00 78.31 381 ALA A CA 1
ATOM 3052 C C . ALA A 1 381 ? 0.137 -11.368 16.778 1.00 78.31 381 ALA A C 1
ATOM 3054 O O . ALA A 1 381 ? 0.792 -12.185 16.116 1.00 78.31 381 ALA A O 1
ATOM 3055 N N . GLN A 1 382 ? -0.649 -11.746 17.784 1.00 78.81 382 GLN A N 1
ATOM 3056 C CA . GLN A 1 382 ? -0.879 -13.150 18.111 1.00 78.81 382 GLN A CA 1
ATOM 3057 C C . GLN A 1 382 ? -1.597 -13.868 16.962 1.00 78.81 382 GLN A C 1
ATOM 3059 O O . GLN A 1 382 ? -1.267 -15.013 16.658 1.00 78.81 382 GLN A O 1
ATOM 3064 N N . MET A 1 383 ? -2.513 -13.181 16.272 1.00 82.75 383 MET A N 1
ATOM 3065 C CA . MET A 1 383 ? -3.228 -13.746 15.128 1.00 82.75 383 MET A CA 1
ATOM 3066 C C . MET A 1 383 ? -2.315 -14.062 13.950 1.00 82.75 383 MET A C 1
ATOM 3068 O O . MET A 1 383 ? -2.364 -15.178 13.437 1.00 82.75 383 MET A O 1
ATOM 3072 N N . ALA A 1 384 ? -1.458 -13.125 13.541 1.00 82.88 384 ALA A N 1
ATOM 3073 C CA . ALA A 1 384 ? -0.508 -13.362 12.455 1.00 82.88 384 ALA A CA 1
ATOM 3074 C C . ALA A 1 384 ? 0.398 -14.575 12.741 1.00 82.88 384 ALA A C 1
ATOM 3076 O O . ALA A 1 384 ? 0.610 -15.414 11.865 1.00 82.88 384 ALA A O 1
ATOM 3077 N N . THR A 1 385 ? 0.853 -14.710 13.992 1.00 81.81 385 THR A N 1
ATOM 3078 C CA . THR A 1 385 ? 1.645 -15.862 14.457 1.00 81.81 385 THR A CA 1
ATOM 3079 C C . THR A 1 385 ? 0.841 -17.166 14.380 1.00 81.81 385 THR A C 1
ATOM 3081 O O . THR A 1 385 ? 1.339 -18.188 13.911 1.00 81.81 385 THR A O 1
ATOM 3084 N N . GLY A 1 386 ? -0.428 -17.135 14.798 1.00 81.75 386 GLY A N 1
ATOM 3085 C CA . GLY A 1 386 ? -1.332 -18.281 14.719 1.00 81.75 386 GLY A CA 1
ATOM 3086 C C . GLY A 1 386 ? -1.603 -18.753 13.288 1.00 81.75 386 GLY A C 1
ATOM 3087 O O . GLY A 1 386 ? -1.617 -19.956 13.035 1.00 81.75 386 GLY A O 1
ATOM 3088 N N . ILE A 1 387 ? -1.771 -17.817 12.348 1.00 85.56 387 ILE A N 1
ATOM 3089 C CA . ILE A 1 387 ? -1.936 -18.113 10.916 1.00 85.56 387 ILE A CA 1
ATOM 3090 C C . ILE A 1 387 ? -0.669 -18.768 10.357 1.00 85.56 387 ILE A C 1
ATOM 3092 O O . ILE A 1 387 ? -0.751 -19.777 9.660 1.00 85.56 387 ILE A O 1
ATOM 3096 N N . GLU A 1 388 ? 0.506 -18.215 10.666 1.00 84.56 388 GLU A N 1
ATOM 3097 C CA . GLU A 1 388 ? 1.794 -18.736 10.198 1.00 84.56 388 GLU A CA 1
ATOM 3098 C C . GLU A 1 388 ? 2.040 -20.183 10.643 1.00 84.56 388 GLU A C 1
ATOM 3100 O O . GLU A 1 388 ? 2.509 -21.002 9.854 1.00 84.56 388 GLU A O 1
ATOM 3105 N N . GLN A 1 389 ? 1.690 -20.505 11.888 1.00 83.25 389 GLN A N 1
ATOM 3106 C CA . GLN A 1 389 ? 1.821 -21.848 12.461 1.00 83.25 389 GLN A CA 1
ATOM 3107 C C . GLN A 1 389 ? 0.701 -22.806 12.012 1.00 83.25 389 GLN A C 1
ATOM 3109 O O . GLN A 1 389 ? 0.708 -23.987 12.366 1.00 83.25 389 GLN A O 1
ATOM 3114 N N . GLY A 1 390 ? -0.272 -22.307 11.247 1.00 82.75 390 GLY A N 1
ATOM 3115 C CA . GLY A 1 390 ? -1.433 -23.051 10.785 1.00 82.75 390 GLY A CA 1
ATOM 3116 C C . GLY A 1 390 ? -1.116 -24.102 9.718 1.00 82.75 390 GLY A C 1
ATOM 3117 O O . GLY A 1 390 ? -0.154 -24.016 8.951 1.00 82.75 390 GLY A O 1
ATOM 3118 N N . GLN A 1 391 ? -1.994 -25.104 9.621 1.00 82.62 391 GLN A N 1
ATOM 3119 C CA . GLN A 1 391 ? -1.852 -26.195 8.655 1.00 82.62 391 GLN A CA 1
ATOM 3120 C C . GLN A 1 391 ? -1.912 -25.701 7.200 1.00 82.62 391 GLN A C 1
ATOM 3122 O O . GLN A 1 391 ? -1.186 -26.232 6.359 1.00 82.62 391 GLN A O 1
ATOM 3127 N N . SER A 1 392 ? -2.743 -24.699 6.876 1.00 83.00 392 SER A N 1
ATOM 3128 C CA . SER A 1 392 ? -2.853 -24.204 5.495 1.00 83.00 392 SER A CA 1
ATOM 3129 C C . SER A 1 392 ? -1.565 -23.516 5.036 1.00 83.00 392 SER A C 1
ATOM 3131 O O . SER A 1 392 ? -1.144 -23.735 3.899 1.00 83.00 392 SER A O 1
ATOM 3133 N N . ALA A 1 393 ? -0.916 -22.737 5.911 1.00 78.81 393 ALA A N 1
ATOM 3134 C CA . ALA A 1 393 ? 0.369 -22.096 5.622 1.00 78.81 393 ALA A CA 1
ATOM 3135 C C . ALA A 1 393 ? 1.454 -23.139 5.308 1.00 78.81 393 ALA A C 1
ATOM 3137 O O . ALA A 1 393 ? 2.139 -23.031 4.288 1.00 78.81 393 ALA A O 1
ATOM 3138 N N . PHE A 1 394 ? 1.536 -24.199 6.119 1.00 79.12 394 PHE A N 1
ATOM 3139 C CA . PHE A 1 394 ? 2.440 -25.325 5.883 1.00 79.12 394 PHE A CA 1
ATOM 3140 C C . PHE A 1 394 ? 2.143 -26.058 4.562 1.00 79.12 394 PHE A C 1
ATOM 3142 O O . PHE A 1 394 ? 3.048 -26.287 3.760 1.00 79.12 394 PHE A O 1
ATOM 3149 N N . LEU A 1 395 ? 0.875 -26.400 4.299 1.00 78.62 395 LEU A N 1
ATOM 3150 C CA . LEU A 1 395 ? 0.469 -27.141 3.095 1.00 78.62 395 LEU A CA 1
ATOM 3151 C C . LEU A 1 395 ? 0.737 -26.370 1.799 1.00 78.62 395 LEU A C 1
ATOM 3153 O O . LEU A 1 395 ? 1.077 -26.975 0.783 1.00 78.62 395 LEU A O 1
ATOM 3157 N N . LEU A 1 396 ? 0.600 -25.045 1.831 1.00 77.25 396 LEU A N 1
ATOM 3158 C CA . LEU A 1 396 ? 0.895 -24.170 0.695 1.00 77.25 396 LEU A CA 1
ATOM 3159 C C . LEU A 1 396 ? 2.366 -23.743 0.636 1.00 77.25 396 LEU A C 1
ATOM 3161 O O . LEU A 1 396 ? 2.707 -22.872 -0.166 1.00 77.25 396 LEU A O 1
ATOM 3165 N N . GLN A 1 397 ? 3.224 -24.368 1.455 1.00 76.06 397 GLN A N 1
ATOM 3166 C CA . GLN A 1 397 ? 4.669 -24.141 1.502 1.00 76.06 397 GLN A CA 1
ATOM 3167 C C . GLN A 1 397 ? 5.010 -22.652 1.650 1.00 76.06 397 GLN A C 1
ATOM 3169 O O . GLN A 1 397 ? 5.932 -22.145 1.011 1.00 76.06 397 GLN A O 1
ATOM 3174 N N . GLN A 1 398 ? 4.225 -21.931 2.457 1.00 81.38 398 GLN A N 1
ATOM 3175 C CA . GLN A 1 398 ? 4.508 -20.536 2.766 1.00 81.38 398 GLN A CA 1
ATOM 3176 C C . GLN A 1 398 ? 5.789 -20.471 3.587 1.00 81.38 398 GLN A C 1
ATOM 3178 O O . GLN A 1 398 ? 5.943 -21.176 4.586 1.00 81.38 398 GLN A O 1
ATOM 3183 N N . TYR A 1 399 ? 6.702 -19.603 3.168 1.00 81.94 399 TYR A N 1
ATOM 3184 C CA . TYR A 1 399 ? 7.907 -19.354 3.936 1.00 81.94 399 TYR A CA 1
ATOM 3185 C C . TYR A 1 399 ? 7.540 -18.721 5.282 1.00 81.94 399 TYR A C 1
ATOM 3187 O O . TYR A 1 399 ? 6.749 -17.760 5.308 1.00 81.94 399 TYR A O 1
ATOM 3195 N N . PRO A 1 400 ? 8.152 -19.186 6.387 1.00 82.25 400 PRO A N 1
ATOM 3196 C CA . PRO A 1 400 ? 8.095 -18.463 7.642 1.00 82.25 400 PRO A CA 1
ATOM 3197 C C . PRO A 1 400 ? 8.495 -16.999 7.433 1.00 82.25 400 PRO A C 1
ATOM 3199 O O . PRO A 1 400 ? 9.311 -16.658 6.567 1.00 82.25 400 PRO A O 1
ATOM 3202 N N . VAL A 1 401 ? 7.906 -16.112 8.217 1.00 82.44 401 VAL A N 1
ATOM 3203 C CA . VAL A 1 401 ? 8.147 -14.674 8.200 1.00 82.44 401 VAL A CA 1
ATOM 3204 C C . VAL A 1 401 ? 9.635 -14.376 8.397 1.00 82.44 401 VAL A C 1
ATOM 3206 O O . VAL A 1 401 ? 10.202 -13.565 7.666 1.00 82.44 401 VAL A O 1
ATOM 3209 N N . SER A 1 402 ? 10.300 -15.086 9.309 1.00 80.88 402 SER A N 1
ATOM 3210 C CA . SER A 1 402 ? 11.740 -14.946 9.556 1.00 80.88 402 SER A CA 1
ATOM 3211 C C . SER A 1 402 ? 12.590 -15.257 8.316 1.00 80.88 402 SER A C 1
ATOM 3213 O O . SER A 1 402 ? 13.494 -14.494 7.966 1.00 80.88 402 SER A O 1
ATOM 3215 N N . GLU A 1 403 ? 12.274 -16.336 7.597 1.00 84.94 403 GLU A N 1
ATOM 3216 C CA . GLU A 1 403 ? 12.964 -16.705 6.358 1.00 84.94 403 GLU A CA 1
ATOM 3217 C C . GLU A 1 403 ? 12.661 -15.720 5.226 1.00 84.94 403 GLU A C 1
ATOM 3219 O O . GLU A 1 403 ? 13.556 -15.327 4.470 1.00 84.94 403 GLU A O 1
ATOM 3224 N N . THR A 1 404 ? 11.408 -15.271 5.145 1.00 87.62 404 THR A N 1
ATOM 3225 C CA . THR A 1 404 ? 10.968 -14.247 4.198 1.00 87.62 404 THR A CA 1
ATOM 3226 C C . THR A 1 404 ? 11.798 -12.977 4.360 1.00 87.62 404 THR A C 1
ATOM 3228 O O . THR A 1 404 ? 12.324 -12.454 3.380 1.00 87.62 404 THR A O 1
ATOM 3231 N N . ILE A 1 405 ? 11.987 -12.513 5.592 1.00 87.19 405 ILE A N 1
ATOM 3232 C CA . ILE A 1 405 ? 12.785 -11.324 5.896 1.00 87.19 405 ILE A CA 1
ATOM 3233 C C . ILE A 1 405 ? 14.247 -11.534 5.530 1.00 87.19 405 ILE A C 1
ATOM 3235 O O . ILE A 1 405 ? 14.818 -10.707 4.820 1.00 87.19 405 ILE A O 1
ATOM 3239 N N . ALA A 1 406 ? 14.847 -12.657 5.932 1.00 86.62 406 ALA A N 1
ATOM 3240 C CA . ALA A 1 406 ? 16.230 -12.971 5.578 1.00 86.62 406 ALA A CA 1
ATOM 3241 C C . ALA A 1 406 ? 16.440 -12.982 4.052 1.00 86.62 406 ALA A C 1
ATOM 3243 O O . ALA A 1 406 ? 17.454 -12.504 3.538 1.00 86.62 406 ALA A O 1
ATOM 3244 N N . ARG A 1 407 ? 15.463 -13.491 3.298 1.00 88.25 407 ARG A N 1
ATOM 3245 C CA . ARG A 1 407 ? 15.459 -13.440 1.834 1.00 88.25 407 ARG A CA 1
ATOM 3246 C C . ARG A 1 407 ? 15.317 -12.012 1.306 1.00 88.25 407 ARG A C 1
ATOM 3248 O O . ARG A 1 407 ? 16.090 -11.642 0.424 1.00 88.25 407 ARG A O 1
ATOM 3255 N N . SER A 1 408 ? 14.407 -11.213 1.853 1.00 90.50 408 SER A N 1
ATOM 3256 C CA . SER A 1 408 ? 14.224 -9.808 1.474 1.00 90.50 408 SER A CA 1
ATOM 3257 C C . SER A 1 408 ? 15.479 -8.975 1.686 1.00 90.50 408 SER A C 1
ATOM 3259 O O . SER A 1 408 ? 15.869 -8.238 0.786 1.00 90.50 408 SER A O 1
ATOM 3261 N N . ARG A 1 409 ? 16.174 -9.156 2.813 1.00 90.44 409 ARG A N 1
ATOM 3262 C CA . ARG A 1 409 ? 17.465 -8.504 3.074 1.00 90.44 409 ARG A CA 1
ATOM 3263 C C . ARG A 1 409 ? 18.499 -8.822 2.004 1.00 90.44 409 ARG A C 1
ATOM 3265 O O . ARG A 1 409 ? 19.030 -7.907 1.389 1.00 90.44 409 ARG A O 1
ATOM 3272 N N . ARG A 1 410 ? 18.727 -10.115 1.730 1.00 89.25 410 ARG A N 1
ATOM 3273 C CA . ARG A 1 410 ? 19.674 -10.558 0.690 1.00 89.25 410 ARG A CA 1
ATOM 3274 C C . ARG A 1 410 ? 19.342 -9.939 -0.660 1.00 89.25 410 ARG A C 1
ATOM 3276 O O . ARG A 1 410 ? 20.226 -9.569 -1.421 1.00 89.25 410 ARG A O 1
ATOM 3283 N N . VAL A 1 411 ? 18.055 -9.822 -0.963 1.00 88.62 411 VAL A N 1
ATOM 3284 C CA . VAL A 1 411 ? 17.574 -9.195 -2.189 1.00 88.62 411 VAL A CA 1
ATOM 3285 C C . VAL A 1 411 ? 17.839 -7.685 -2.211 1.00 88.62 411 VAL A C 1
ATOM 3287 O O . VAL A 1 411 ? 18.283 -7.184 -3.242 1.00 88.62 411 VAL A O 1
ATOM 3290 N N . LEU A 1 412 ? 17.631 -6.964 -1.110 1.00 89.69 412 LEU A N 1
ATOM 3291 C CA . LEU A 1 412 ? 17.948 -5.534 -1.006 1.00 89.69 412 LEU A CA 1
ATOM 3292 C C . LEU A 1 412 ? 19.458 -5.268 -1.083 1.00 89.69 412 LEU A C 1
ATOM 3294 O O . LEU A 1 412 ? 19.883 -4.393 -1.834 1.00 89.69 412 LEU A O 1
ATOM 3298 N N . GLU A 1 413 ? 20.277 -6.078 -0.408 1.00 88.88 413 GLU A N 1
ATOM 3299 C CA . GLU A 1 413 ? 21.743 -6.065 -0.539 1.00 88.88 413 GLU A CA 1
ATOM 3300 C C . GLU A 1 413 ? 22.154 -6.295 -2.001 1.00 88.88 413 GLU A C 1
ATOM 3302 O O . GLU A 1 413 ? 23.008 -5.599 -2.553 1.00 88.88 413 GLU A O 1
ATOM 3307 N N . GLN A 1 414 ? 21.477 -7.222 -2.685 1.00 83.88 414 GLN A N 1
ATOM 3308 C CA . GLN A 1 414 ? 21.675 -7.426 -4.113 1.00 83.88 414 GLN A CA 1
ATOM 3309 C C . GLN A 1 414 ? 21.145 -6.268 -4.964 1.00 83.88 414 GLN A C 1
ATOM 3311 O O . GLN A 1 414 ? 21.689 -6.079 -6.036 1.00 83.88 414 GLN A O 1
ATOM 3316 N N . ILE A 1 415 ? 20.115 -5.504 -4.580 1.00 80.19 415 ILE A N 1
ATOM 3317 C CA . ILE A 1 415 ? 19.710 -4.281 -5.311 1.00 80.19 415 ILE A CA 1
ATOM 3318 C C . ILE A 1 415 ? 20.820 -3.236 -5.209 1.00 80.19 415 ILE A C 1
ATOM 3320 O O . ILE A 1 415 ? 21.202 -2.642 -6.221 1.00 80.19 415 ILE A O 1
ATOM 3324 N N . ALA A 1 416 ? 21.394 -3.062 -4.017 1.00 69.50 416 ALA A N 1
ATOM 3325 C CA . ALA A 1 416 ? 22.516 -2.156 -3.811 1.00 69.50 416 ALA A CA 1
ATOM 3326 C C . ALA A 1 416 ? 23.712 -2.503 -4.721 1.00 69.50 416 ALA A C 1
ATOM 3328 O O . ALA A 1 416 ? 24.348 -1.579 -5.232 1.00 69.50 416 ALA A O 1
ATOM 3329 N N . GLY A 1 417 ? 23.947 -3.796 -5.001 1.00 65.88 417 GLY A N 1
ATOM 3330 C CA . GLY A 1 417 ? 24.967 -4.282 -5.948 1.00 65.88 417 GLY A CA 1
ATOM 3331 C C . GLY A 1 417 ? 24.543 -4.355 -7.430 1.00 65.88 417 GLY A C 1
ATOM 3332 O O . GLY A 1 417 ? 25.297 -3.962 -8.312 1.00 65.88 417 GLY A O 1
ATOM 3333 N N . LEU A 1 418 ? 23.326 -4.807 -7.755 1.00 59.06 418 LEU A N 1
ATOM 3334 C CA . LEU A 1 418 ? 22.796 -4.900 -9.129 1.00 59.06 418 LEU A CA 1
ATOM 3335 C C . LEU A 1 418 ? 22.625 -3.525 -9.761 1.00 59.06 418 LEU A C 1
ATOM 3337 O O . LEU A 1 418 ? 22.846 -3.369 -10.962 1.00 59.06 418 LEU A O 1
ATOM 3341 N N . SER A 1 419 ? 22.271 -2.530 -8.949 1.00 56.03 419 SER A N 1
ATOM 3342 C CA . SER A 1 419 ? 22.241 -1.139 -9.375 1.00 56.03 419 SER A CA 1
ATOM 3343 C C . SER A 1 419 ? 23.631 -0.668 -9.841 1.00 56.03 419 SER A C 1
ATOM 3345 O O . SER A 1 419 ? 23.698 0.109 -10.783 1.00 56.03 419 SER A O 1
ATOM 3347 N N . GLU A 1 420 ? 24.742 -1.200 -9.308 1.00 53.59 420 GLU A N 1
ATOM 3348 C CA . GLU A 1 420 ? 26.104 -0.917 -9.810 1.00 53.59 420 GLU A CA 1
ATOM 3349 C C . GLU A 1 420 ? 26.408 -1.572 -11.152 1.00 53.59 420 GLU A C 1
ATOM 3351 O O . GLU A 1 420 ? 27.118 -0.982 -11.965 1.00 53.59 420 GLU A O 1
ATOM 3356 N N . MET A 1 421 ? 25.880 -2.774 -11.387 1.00 53.72 421 MET A N 1
ATOM 3357 C CA . MET A 1 421 ? 26.220 -3.583 -12.561 1.00 53.72 421 MET A CA 1
ATOM 3358 C C . MET A 1 421 ? 25.299 -3.356 -13.765 1.00 53.72 421 MET A C 1
ATOM 3360 O O . MET A 1 421 ? 25.737 -3.534 -14.901 1.00 53.72 421 MET A O 1
ATOM 3364 N N . SER A 1 422 ? 24.031 -3.001 -13.532 1.00 63.81 422 SER A N 1
ATOM 3365 C CA . SER A 1 422 ? 22.981 -3.017 -14.567 1.00 63.81 422 SER A CA 1
ATOM 3366 C C . SER A 1 422 ? 22.349 -1.657 -14.851 1.00 63.81 422 SER A C 1
ATOM 3368 O O . SER A 1 422 ? 21.771 -1.505 -15.921 1.00 63.81 422 SER A O 1
ATOM 3370 N N . ILE A 1 423 ? 22.454 -0.690 -13.929 1.00 77.31 423 ILE A N 1
ATOM 3371 C CA . ILE A 1 423 ? 21.877 0.651 -14.084 1.00 77.31 423 ILE A CA 1
ATOM 3372 C C . ILE A 1 423 ? 22.991 1.656 -14.372 1.00 77.31 423 ILE A C 1
ATOM 3374 O O . ILE A 1 423 ? 23.859 1.910 -13.531 1.00 77.31 423 ILE A O 1
ATOM 3378 N N . ARG A 1 424 ? 22.963 2.247 -15.565 1.00 78.94 424 ARG A N 1
ATOM 3379 C CA . ARG A 1 424 ? 23.959 3.222 -16.027 1.00 78.94 424 ARG A CA 1
ATOM 3380 C C . ARG A 1 424 ? 23.672 4.621 -15.499 1.00 78.94 424 ARG A C 1
ATOM 3382 O O . ARG A 1 424 ? 24.613 5.368 -15.229 1.00 78.94 424 ARG A O 1
ATOM 3389 N N . HIS A 1 425 ? 22.401 4.987 -15.337 1.00 81.38 425 HIS A N 1
ATOM 3390 C CA . HIS A 1 425 ? 22.022 6.317 -14.870 1.00 81.38 425 HIS A CA 1
ATOM 3391 C C . HIS A 1 425 ? 22.376 6.526 -13.383 1.00 81.38 425 HIS A C 1
ATOM 3393 O O . HIS A 1 425 ? 21.684 6.041 -12.484 1.00 81.38 425 HIS A O 1
ATOM 3399 N N . ASN A 1 426 ? 23.460 7.272 -13.117 1.00 80.56 426 ASN A N 1
ATOM 3400 C CA . ASN A 1 426 ? 24.051 7.432 -11.779 1.00 80.56 426 ASN A CA 1
ATOM 3401 C C . ASN A 1 426 ? 23.041 7.868 -10.708 1.00 80.56 426 ASN A C 1
ATOM 3403 O O . ASN A 1 426 ? 22.998 7.258 -9.642 1.00 80.56 426 ASN A O 1
ATOM 3407 N N . SER A 1 427 ? 22.222 8.888 -10.977 1.00 81.12 427 SER A N 1
ATOM 3408 C CA . SER A 1 427 ? 21.259 9.406 -9.998 1.00 81.12 427 SER A CA 1
ATOM 3409 C C . SER A 1 427 ? 20.153 8.402 -9.679 1.00 81.12 427 SER A C 1
ATOM 3411 O O . SER A 1 427 ? 19.749 8.279 -8.526 1.00 81.12 427 SER A O 1
ATOM 3413 N N . THR A 1 428 ? 19.695 7.644 -10.680 1.00 81.88 428 THR A N 1
ATOM 3414 C CA . THR A 1 428 ? 18.647 6.628 -10.497 1.00 81.88 428 THR A CA 1
ATOM 3415 C C . THR A 1 428 ? 19.195 5.436 -9.723 1.00 81.88 428 THR A C 1
ATOM 3417 O O . THR A 1 428 ? 18.571 4.967 -8.775 1.00 81.88 428 THR A O 1
ATOM 3420 N N . ARG A 1 429 ? 20.418 5.002 -10.052 1.00 83.62 429 ARG A N 1
ATOM 3421 C CA . ARG A 1 429 ? 21.164 4.015 -9.264 1.00 83.62 429 ARG A CA 1
ATOM 3422 C C . ARG A 1 429 ? 21.303 4.452 -7.806 1.00 83.62 429 ARG A C 1
ATOM 3424 O O . ARG A 1 429 ? 21.018 3.671 -6.903 1.00 83.62 429 ARG A O 1
ATOM 3431 N N . SER A 1 430 ? 21.726 5.695 -7.571 1.00 83.81 430 SER A N 1
ATOM 3432 C CA . SER A 1 430 ? 21.848 6.247 -6.221 1.00 83.81 430 SER A CA 1
ATOM 3433 C C . SER A 1 430 ? 20.507 6.301 -5.493 1.00 83.81 430 SER A C 1
ATOM 3435 O O . SER A 1 430 ? 20.483 6.040 -4.295 1.00 83.81 430 SER A O 1
ATOM 3437 N N . TRP A 1 431 ? 19.403 6.588 -6.187 1.00 85.81 431 TRP A N 1
ATOM 3438 C CA . TRP A 1 431 ? 18.067 6.548 -5.593 1.00 85.81 431 TRP A CA 1
ATOM 3439 C C . TRP A 1 431 ? 17.680 5.129 -5.157 1.00 85.81 431 TRP A C 1
ATOM 3441 O O . TRP A 1 431 ? 17.390 4.928 -3.982 1.00 85.81 431 TRP A O 1
ATOM 3451 N N . PHE A 1 432 ? 17.777 4.130 -6.044 1.00 87.50 432 PHE A N 1
ATOM 3452 C CA . PHE A 1 432 ? 17.469 2.734 -5.697 1.00 87.50 432 PHE A CA 1
ATOM 3453 C C . PHE A 1 432 ? 18.314 2.227 -4.525 1.00 87.50 432 PHE A C 1
ATOM 3455 O O . PHE A 1 432 ? 17.790 1.560 -3.633 1.00 87.50 432 PHE A O 1
ATOM 3462 N N . ARG A 1 433 ? 19.608 2.578 -4.499 1.00 86.88 433 ARG A N 1
ATOM 3463 C CA . ARG A 1 433 ? 20.487 2.283 -3.363 1.00 86.88 433 ARG A CA 1
ATOM 3464 C C . ARG A 1 433 ? 19.981 2.922 -2.078 1.00 86.88 433 ARG A C 1
ATOM 3466 O O . ARG A 1 433 ? 19.837 2.214 -1.097 1.00 86.88 433 ARG A O 1
ATOM 3473 N N . ARG A 1 434 ? 19.679 4.223 -2.086 1.00 86.50 434 ARG A N 1
ATOM 3474 C CA . ARG A 1 434 ? 19.186 4.922 -0.889 1.00 86.50 434 ARG A CA 1
ATOM 3475 C C . ARG A 1 434 ? 17.902 4.297 -0.355 1.00 86.50 434 ARG A C 1
ATOM 3477 O O . ARG A 1 434 ? 17.793 4.114 0.848 1.00 86.50 434 ARG A O 1
ATOM 3484 N N . VAL A 1 435 ? 16.955 3.942 -1.225 1.00 88.50 435 VAL A N 1
ATOM 3485 C CA . VAL A 1 435 ? 15.731 3.249 -0.794 1.00 88.50 435 VAL A CA 1
ATOM 3486 C C . VAL A 1 435 ? 16.072 1.894 -0.175 1.00 88.50 435 VAL A C 1
ATOM 3488 O O . VAL A 1 435 ? 15.593 1.593 0.912 1.00 88.50 435 VAL A O 1
ATOM 3491 N N . ALA A 1 436 ? 16.946 1.100 -0.800 1.00 90.25 436 ALA A N 1
ATOM 3492 C CA . ALA A 1 436 ? 17.385 -0.168 -0.220 1.00 90.25 436 ALA A CA 1
ATOM 3493 C C . ALA A 1 436 ? 18.079 0.022 1.143 1.00 90.25 436 ALA A C 1
ATOM 3495 O O . ALA A 1 436 ? 17.760 -0.700 2.086 1.00 90.25 436 ALA A O 1
ATOM 3496 N N . ASP A 1 437 ? 18.955 1.020 1.271 1.00 87.00 437 ASP A N 1
ATOM 3497 C CA . ASP A 1 437 ? 19.658 1.364 2.512 1.00 87.00 437 ASP A CA 1
ATOM 3498 C C . ASP A 1 437 ? 18.691 1.807 3.621 1.00 87.00 437 ASP A C 1
ATOM 3500 O O . ASP A 1 437 ? 18.937 1.524 4.789 1.00 87.00 437 ASP A O 1
ATOM 3504 N N . LEU A 1 438 ? 17.569 2.449 3.274 1.00 87.75 438 LEU A N 1
ATOM 3505 C CA . LEU A 1 438 ? 16.510 2.799 4.229 1.00 87.75 438 LEU A CA 1
ATOM 3506 C C . LEU A 1 438 ? 15.724 1.574 4.699 1.00 87.75 438 LEU A C 1
ATOM 3508 O O . LEU A 1 438 ? 15.385 1.474 5.877 1.00 87.75 438 LEU A O 1
ATOM 3512 N N . MET A 1 439 ? 15.444 0.635 3.794 1.00 89.06 439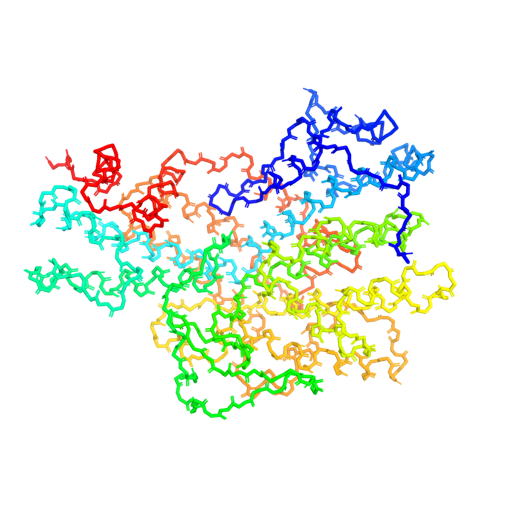 MET A N 1
ATOM 3513 C CA . MET A 1 439 ? 14.677 -0.578 4.095 1.00 89.06 439 MET A CA 1
ATOM 3514 C C . MET A 1 439 ? 15.498 -1.628 4.856 1.00 89.06 439 MET A C 1
ATOM 3516 O O . MET A 1 439 ? 14.953 -2.388 5.657 1.00 89.06 439 MET A O 1
ATOM 3520 N N . LEU A 1 440 ? 16.810 -1.702 4.610 1.00 88.56 440 LEU A N 1
ATOM 3521 C CA . LEU A 1 440 ? 17.686 -2.736 5.164 1.00 88.56 440 LEU A CA 1
ATOM 3522 C C . LEU A 1 440 ? 17.677 -2.789 6.700 1.00 88.56 440 LEU A C 1
ATOM 3524 O O . LEU A 1 440 ? 17.484 -3.888 7.227 1.00 88.56 440 LEU A O 1
ATOM 3528 N N . PRO A 1 441 ? 17.832 -1.677 7.443 1.00 85.19 441 PRO A N 1
ATOM 3529 C CA . PRO A 1 441 ? 17.725 -1.696 8.897 1.00 85.19 441 PRO A CA 1
ATOM 3530 C C . PRO A 1 441 ? 16.365 -2.232 9.358 1.00 85.19 441 PRO A C 1
ATOM 3532 O O . PRO A 1 441 ? 16.304 -3.092 10.232 1.00 85.19 441 PRO A O 1
ATOM 3535 N N . GLN A 1 442 ? 15.270 -1.831 8.707 1.00 83.81 442 GLN A N 1
ATOM 3536 C CA . GLN A 1 442 ? 13.906 -2.214 9.106 1.00 83.81 442 GLN A CA 1
ATOM 3537 C C . GLN A 1 442 ? 13.667 -3.730 9.057 1.00 83.81 442 GLN A C 1
ATOM 3539 O O . GLN A 1 442 ? 12.850 -4.265 9.804 1.00 83.81 442 GLN A O 1
ATOM 3544 N N . LEU A 1 443 ? 14.439 -4.435 8.228 1.00 83.88 443 LEU A N 1
ATOM 3545 C CA . LEU A 1 443 ? 14.370 -5.879 8.037 1.00 83.88 443 LEU A CA 1
ATOM 3546 C C . LEU A 1 443 ? 15.450 -6.654 8.813 1.00 83.88 443 LEU A C 1
ATOM 3548 O O . LEU A 1 443 ? 15.762 -7.778 8.436 1.00 83.88 443 LEU A O 1
ATOM 3552 N N . GLU A 1 444 ? 16.113 -6.089 9.824 1.00 78.50 444 GLU A N 1
ATOM 3553 C CA . GLU A 1 444 ? 17.150 -6.805 10.595 1.00 78.50 444 GLU A CA 1
ATOM 3554 C C . GLU A 1 444 ? 16.608 -8.004 11.396 1.00 78.50 444 GLU A C 1
ATOM 3556 O O . GLU A 1 444 ? 15.567 -7.876 12.049 1.00 78.50 444 GLU A O 1
ATOM 3561 N N . PRO A 1 445 ? 17.306 -9.167 11.385 1.00 63.22 445 PRO A N 1
ATOM 3562 C CA . PRO A 1 445 ? 16.946 -10.303 12.228 1.00 63.22 445 PRO A CA 1
ATOM 3563 C C . PRO A 1 445 ? 17.017 -9.916 13.707 1.00 63.22 445 PRO A C 1
ATOM 3565 O O . PRO A 1 445 ? 17.900 -9.164 14.116 1.00 63.22 445 PRO A O 1
ATOM 3568 N N . ARG A 1 446 ? 16.114 -10.461 14.521 1.00 57.75 446 ARG A N 1
ATOM 3569 C CA . ARG A 1 446 ? 16.094 -10.249 15.974 1.00 57.75 446 ARG A CA 1
ATOM 3570 C C . ARG A 1 446 ? 15.991 -11.585 16.687 1.00 57.75 446 ARG A C 1
ATOM 3572 O O . ARG A 1 446 ? 15.325 -12.493 16.184 1.00 57.75 446 ARG A O 1
ATOM 3579 N N . ASP A 1 447 ? 16.591 -11.675 17.870 1.00 44.75 447 ASP A N 1
ATOM 3580 C CA . ASP A 1 447 ? 16.339 -12.786 18.782 1.00 44.75 447 ASP A CA 1
ATOM 3581 C C . ASP A 1 447 ? 14.830 -12.823 19.082 1.00 44.75 447 ASP A C 1
ATOM 3583 O O . ASP A 1 447 ? 14.251 -11.829 19.518 1.00 44.75 447 ASP A O 1
ATOM 3587 N N . HIS A 1 448 ? 14.178 -13.950 18.779 1.00 44.91 448 HIS A N 1
ATOM 3588 C CA . HIS A 1 448 ? 12.724 -14.156 18.910 1.00 44.91 448 HIS A CA 1
ATOM 3589 C C . HIS A 1 448 ? 11.826 -13.327 17.978 1.00 44.91 448 HIS A C 1
ATOM 3591 O O . HIS A 1 448 ? 10.764 -12.879 18.407 1.00 44.91 448 HIS A O 1
ATOM 3597 N N . TYR A 1 449 ? 12.204 -13.137 16.708 1.00 44.25 449 TYR A N 1
ATOM 3598 C CA . TYR A 1 449 ? 11.367 -12.435 15.723 1.00 44.25 449 TYR A CA 1
ATOM 3599 C C . TYR A 1 449 ? 9.987 -13.105 15.507 1.00 44.25 449 TYR A C 1
ATOM 3601 O O . TYR A 1 449 ? 9.783 -13.867 14.566 1.00 44.25 449 TYR A O 1
ATOM 3609 N N . ASN A 1 450 ? 9.026 -12.779 16.373 1.00 50.94 450 ASN A N 1
ATOM 3610 C CA . ASN A 1 450 ? 7.607 -12.725 16.062 1.00 50.94 450 ASN A CA 1
ATOM 3611 C C . ASN A 1 450 ? 7.407 -11.333 15.455 1.00 50.94 450 ASN A C 1
ATOM 3613 O O . ASN A 1 450 ? 7.709 -10.340 16.116 1.00 50.94 450 ASN A O 1
ATOM 3617 N N . SER A 1 451 ? 6.986 -11.235 14.198 1.00 51.47 451 SER A N 1
ATOM 3618 C CA . SER A 1 451 ? 6.827 -9.964 13.476 1.00 51.47 451 SER A CA 1
ATOM 3619 C C . SER A 1 451 ? 5.705 -9.104 14.074 1.00 51.47 451 SER A C 1
ATOM 3621 O O . SER A 1 451 ? 4.670 -8.981 13.446 1.00 51.47 451 SER A O 1
ATOM 3623 N N . LEU A 1 452 ? 5.831 -8.596 15.309 1.00 53.38 452 LEU A N 1
ATOM 3624 C CA . LEU A 1 452 ? 4.835 -7.730 15.971 1.00 53.38 452 LEU A CA 1
ATOM 3625 C C . LEU A 1 452 ? 5.056 -6.239 15.658 1.00 53.38 452 LEU A C 1
ATOM 3627 O O . LEU A 1 452 ? 4.147 -5.427 15.820 1.00 53.38 452 LEU A O 1
ATOM 3631 N N . ILE A 1 453 ? 6.263 -5.898 15.187 1.00 54.47 453 ILE A N 1
ATOM 3632 C CA . ILE A 1 453 ? 6.555 -4.665 14.435 1.00 54.47 453 ILE A CA 1
ATOM 3633 C C . ILE A 1 453 ? 5.461 -4.565 13.368 1.00 54.47 453 ILE A C 1
ATOM 3635 O O . ILE A 1 453 ? 5.087 -5.594 12.834 1.00 54.47 453 ILE A O 1
ATOM 3639 N N . GLY A 1 454 ? 4.879 -3.402 13.104 1.00 56.38 454 GLY A N 1
ATOM 3640 C CA . GLY A 1 454 ? 3.816 -3.266 12.085 1.00 56.38 454 GLY A CA 1
ATOM 3641 C C . GLY A 1 454 ? 2.363 -3.449 12.517 1.00 56.38 454 GLY A C 1
ATOM 3642 O O . GLY A 1 454 ? 1.470 -3.142 11.722 1.00 56.38 454 GLY A O 1
ATOM 3643 N N . MET A 1 455 ? 2.102 -3.937 13.736 1.00 70.50 455 MET A N 1
ATOM 3644 C CA . MET A 1 455 ? 0.752 -4.329 14.178 1.00 70.50 455 MET A CA 1
ATOM 3645 C C . MET A 1 455 ? 0.308 -3.624 15.463 1.00 70.50 455 MET A C 1
ATOM 3647 O O . MET A 1 455 ? 0.284 -4.231 16.537 1.00 70.50 455 MET A O 1
ATOM 3651 N N . PRO A 1 456 ? -0.071 -2.344 15.367 1.00 71.56 456 PRO A N 1
ATOM 3652 C CA . PRO A 1 456 ? -0.595 -1.598 16.490 1.00 71.56 456 PRO A CA 1
ATOM 3653 C C . PRO A 1 456 ? -2.091 -1.913 16.642 1.00 71.56 456 PRO A C 1
ATOM 3655 O O . PRO A 1 456 ? -2.884 -1.699 15.724 1.00 71.56 456 PRO A O 1
ATOM 3658 N N . ASP A 1 457 ? -2.507 -2.403 17.809 1.00 80.06 457 ASP A N 1
ATOM 3659 C CA . ASP A 1 457 ? -3.926 -2.703 18.065 1.00 80.06 457 ASP A CA 1
ATOM 3660 C C . ASP A 1 457 ? -4.786 -1.429 18.242 1.00 80.06 457 ASP A C 1
ATOM 3662 O O . ASP A 1 457 ? -6.012 -1.498 18.353 1.00 80.06 457 ASP A O 1
ATOM 3666 N N . ASP A 1 458 ? -4.160 -0.255 18.311 1.00 81.69 458 ASP A N 1
ATOM 3667 C CA . ASP A 1 458 ? -4.803 1.062 18.381 1.00 81.69 458 ASP A CA 1
ATOM 3668 C C . ASP A 1 458 ? -4.787 1.815 17.040 1.00 81.69 458 ASP A C 1
ATOM 3670 O O . ASP A 1 458 ? -5.260 2.950 16.970 1.00 81.69 458 ASP A O 1
ATOM 3674 N N . GLY A 1 459 ? -4.255 1.185 15.987 1.00 82.44 459 GLY A N 1
ATOM 3675 C CA . GLY A 1 459 ? -4.128 1.762 14.654 1.00 82.44 459 GLY A CA 1
ATOM 3676 C C . GLY A 1 459 ? -2.898 2.645 14.453 1.00 82.44 459 GLY A C 1
ATOM 3677 O O . GLY A 1 459 ? -2.599 2.954 13.314 1.00 82.44 459 GLY A O 1
ATOM 3678 N N . ASN A 1 460 ? -2.134 3.014 15.487 1.00 81.69 460 ASN A N 1
ATOM 3679 C CA . ASN A 1 460 ? -1.032 3.973 15.361 1.00 81.69 460 ASN A CA 1
ATOM 3680 C C . ASN A 1 460 ? 0.179 3.418 14.572 1.00 81.69 460 ASN A C 1
ATOM 3682 O O . ASN A 1 460 ? 0.942 2.619 15.123 1.00 81.69 460 ASN A O 1
ATOM 3686 N N . PRO A 1 461 ? 0.470 3.889 13.343 1.00 78.56 461 PRO A N 1
ATOM 3687 C CA . PRO A 1 461 ? 1.518 3.310 12.525 1.00 78.56 461 PRO A CA 1
ATOM 3688 C C . PRO A 1 461 ? 2.912 3.679 13.038 1.00 78.56 461 PRO A C 1
ATOM 3690 O O . PRO A 1 461 ? 3.860 2.982 12.723 1.00 78.56 461 PRO A O 1
ATOM 3693 N N . TRP A 1 462 ? 3.095 4.683 13.896 1.00 78.19 462 TRP A N 1
ATOM 3694 C CA . TRP A 1 462 ? 4.415 4.959 14.487 1.00 78.19 462 TRP A CA 1
ATOM 3695 C C . TRP A 1 462 ? 4.772 3.999 15.614 1.00 78.19 462 TRP A C 1
ATOM 3697 O O . TRP A 1 462 ? 5.943 3.664 15.775 1.00 78.19 462 TRP A O 1
ATOM 3707 N N . ALA A 1 463 ? 3.774 3.484 16.340 1.00 71.12 463 ALA A N 1
ATOM 3708 C CA . ALA A 1 463 ? 3.984 2.424 17.329 1.00 71.12 463 ALA A CA 1
ATOM 3709 C C . ALA A 1 463 ? 4.510 1.127 16.685 1.00 71.12 463 ALA A C 1
ATOM 3711 O O . ALA A 1 463 ? 4.928 0.203 17.379 1.00 71.12 463 ALA A O 1
ATOM 3712 N N . THR A 1 464 ? 4.501 1.066 15.352 1.00 66.94 464 THR A N 1
ATOM 3713 C CA . THR A 1 464 ? 5.029 -0.047 14.579 1.00 66.94 464 THR A CA 1
ATOM 3714 C C . THR A 1 464 ? 6.520 0.016 14.314 1.00 66.94 464 THR A C 1
ATOM 3716 O O . THR A 1 464 ? 7.084 -1.002 13.925 1.00 66.94 464 THR A O 1
ATOM 3719 N N . LEU A 1 465 ? 7.150 1.175 14.499 1.00 76.12 465 LEU A N 1
ATOM 3720 C CA . LEU A 1 465 ? 8.562 1.382 14.202 1.00 76.12 465 LEU A CA 1
ATOM 3721 C C . LEU A 1 465 ? 9.431 0.932 15.373 1.00 76.12 465 LEU A C 1
ATOM 3723 O O . LEU A 1 465 ? 8.989 0.883 16.522 1.00 76.12 465 LEU A O 1
ATOM 3727 N N . ARG A 1 466 ? 10.685 0.566 15.088 1.00 70.94 466 ARG A N 1
ATOM 3728 C CA . ARG A 1 466 ? 11.545 -0.062 16.101 1.00 70.94 466 ARG A CA 1
ATOM 3729 C C . ARG A 1 466 ? 12.048 0.946 17.125 1.00 70.94 466 ARG A C 1
ATOM 3731 O O . ARG A 1 466 ? 12.285 0.573 18.272 1.00 70.94 466 ARG A O 1
ATOM 3738 N N . SER A 1 467 ? 12.228 2.190 16.700 1.00 75.25 467 SER A N 1
ATOM 3739 C CA . SER A 1 467 ? 12.657 3.293 17.544 1.00 75.25 467 SER A CA 1
ATOM 3740 C C . SER A 1 467 ? 12.273 4.640 16.929 1.00 75.25 467 SER A C 1
ATOM 3742 O O . SER A 1 467 ? 11.792 4.716 15.795 1.00 75.25 467 SER A O 1
ATOM 3744 N N . ASN A 1 468 ? 12.499 5.719 17.679 1.00 75.38 468 ASN A N 1
ATOM 3745 C CA . ASN A 1 468 ? 12.316 7.070 17.154 1.00 75.38 468 ASN A CA 1
ATOM 3746 C C . ASN A 1 468 ? 13.334 7.386 16.051 1.00 75.38 468 ASN A C 1
ATOM 3748 O O . ASN A 1 468 ? 12.978 8.065 15.095 1.00 75.38 468 ASN A O 1
ATOM 3752 N N . GLU A 1 469 ? 14.550 6.836 16.130 1.00 78.88 469 GLU A N 1
ATOM 3753 C CA . GLU A 1 469 ? 15.566 6.990 15.086 1.00 78.88 469 GLU A CA 1
ATOM 3754 C C . GLU A 1 469 ? 15.110 6.367 13.759 1.00 78.88 469 GLU A C 1
ATOM 3756 O O . GLU A 1 469 ? 15.325 6.955 12.704 1.00 78.88 469 GLU A O 1
ATOM 3761 N N . ASP A 1 470 ? 14.417 5.221 13.783 1.00 76.06 470 ASP A N 1
ATOM 3762 C CA . ASP A 1 470 ? 13.795 4.682 12.566 1.00 76.06 470 ASP A CA 1
ATOM 3763 C C . ASP A 1 470 ? 12.699 5.602 12.031 1.00 76.06 470 ASP A C 1
ATOM 3765 O O . ASP A 1 470 ? 12.594 5.802 10.824 1.00 76.06 470 ASP A O 1
ATOM 3769 N N . ALA A 1 471 ? 11.889 6.185 12.916 1.00 77.88 471 ALA A N 1
ATOM 3770 C CA . ALA A 1 471 ? 10.869 7.146 12.510 1.00 77.88 471 ALA A CA 1
ATOM 3771 C C . ALA A 1 471 ? 11.472 8.395 11.854 1.00 77.88 471 ALA A C 1
ATOM 3773 O O . ALA A 1 471 ? 10.871 8.920 10.917 1.00 77.88 471 ALA A O 1
ATOM 3774 N N . ASP A 1 472 ? 12.642 8.843 12.313 1.00 77.44 472 ASP A N 1
ATOM 3775 C CA . ASP A 1 472 ? 13.397 9.941 11.702 1.00 77.44 472 ASP A CA 1
ATOM 3776 C C . ASP A 1 472 ? 13.975 9.539 10.337 1.00 77.44 472 ASP A C 1
ATOM 3778 O O . ASP A 1 472 ? 13.892 10.310 9.384 1.00 77.44 472 ASP A O 1
ATOM 3782 N N . LEU A 1 473 ? 14.495 8.312 10.197 1.00 77.38 473 LEU A N 1
ATOM 3783 C CA . LEU A 1 473 ? 14.975 7.791 8.907 1.00 77.38 473 LEU A CA 1
ATOM 3784 C C . LEU A 1 473 ? 13.860 7.731 7.854 1.00 77.38 473 LEU A C 1
ATOM 3786 O O . LEU A 1 473 ? 14.108 7.946 6.666 1.00 77.38 473 LEU A O 1
ATOM 3790 N N . LEU A 1 474 ? 12.633 7.437 8.286 1.00 78.81 474 LEU A N 1
ATOM 3791 C CA . LEU A 1 474 ? 11.456 7.379 7.424 1.00 78.81 474 LEU A CA 1
ATOM 3792 C C . LEU A 1 474 ? 10.801 8.755 7.192 1.00 78.81 474 LEU A C 1
ATOM 3794 O O . LEU A 1 474 ? 9.926 8.853 6.327 1.00 78.81 474 LEU A O 1
ATOM 3798 N N . ASP A 1 475 ? 11.223 9.832 7.867 1.00 75.88 475 ASP A N 1
ATOM 3799 C CA . ASP A 1 475 ? 10.815 11.206 7.527 1.00 75.88 475 ASP A CA 1
ATOM 3800 C C . ASP A 1 475 ? 11.606 11.717 6.307 1.00 75.88 475 ASP A C 1
ATOM 3802 O O . ASP A 1 475 ? 12.521 12.538 6.370 1.00 75.88 475 ASP A O 1
ATOM 3806 N N . THR A 1 476 ? 11.280 11.158 5.144 1.00 65.56 476 THR A N 1
ATOM 3807 C CA . THR A 1 476 ? 12.052 11.291 3.903 1.00 65.56 476 THR A CA 1
ATOM 3808 C C . THR A 1 476 ? 11.872 12.618 3.153 1.00 65.56 476 THR A C 1
ATOM 3810 O O . THR A 1 476 ? 11.980 12.614 1.924 1.00 65.56 476 THR A O 1
ATOM 3813 N N . LYS A 1 477 ? 11.668 13.755 3.838 1.00 61.69 477 LYS A N 1
ATOM 3814 C CA . LYS A 1 477 ? 11.492 15.111 3.245 1.00 61.69 477 LYS A CA 1
ATOM 3815 C C . LYS A 1 477 ? 12.627 15.561 2.288 1.00 61.69 477 LYS A C 1
ATOM 3817 O O . LYS A 1 477 ? 12.600 16.669 1.770 1.00 61.69 477 LYS A O 1
ATOM 3822 N N . SER A 1 478 ? 13.649 14.730 2.055 1.00 53.00 478 SER A N 1
ATOM 3823 C CA . SER A 1 478 ? 14.855 15.033 1.273 1.00 53.00 478 SER A CA 1
ATOM 3824 C C . SER A 1 478 ? 15.323 13.934 0.295 1.00 53.00 478 SER A C 1
ATOM 3826 O O . SER A 1 478 ? 16.434 14.026 -0.234 1.00 53.00 478 SER A O 1
ATOM 3828 N N . LEU A 1 479 ? 14.520 12.904 -0.012 1.00 60.31 479 LEU A N 1
ATOM 3829 C CA . LEU A 1 479 ? 14.940 11.848 -0.964 1.00 60.31 479 LEU A CA 1
ATOM 3830 C C . LEU A 1 479 ? 14.722 12.177 -2.448 1.00 60.31 479 LEU A C 1
ATOM 3832 O O . LEU A 1 479 ? 15.075 11.369 -3.314 1.00 60.31 479 LEU A O 1
ATOM 3836 N N . LEU A 1 480 ? 14.194 13.359 -2.763 1.00 59.31 480 LEU A N 1
ATOM 3837 C CA . LEU A 1 480 ? 13.926 13.784 -4.132 1.00 59.31 480 LEU A CA 1
ATOM 3838 C C . LEU A 1 480 ? 15.212 13.894 -4.967 1.00 59.31 480 LEU A C 1
ATOM 3840 O O . LEU A 1 480 ? 15.995 14.835 -4.842 1.00 59.31 480 LEU A O 1
ATOM 3844 N N . GLY A 1 481 ? 15.396 12.955 -5.894 1.00 64.19 481 GLY A N 1
ATOM 3845 C CA . GLY A 1 481 ? 16.253 13.153 -7.058 1.00 64.19 481 GLY A CA 1
ATOM 3846 C C . GLY A 1 481 ? 15.407 13.657 -8.224 1.00 64.19 481 GLY A C 1
ATOM 3847 O O . GLY A 1 481 ? 14.464 12.972 -8.623 1.00 64.19 481 GLY A O 1
ATOM 3848 N N . ALA A 1 482 ? 15.748 14.811 -8.808 1.00 69.56 482 ALA A N 1
ATOM 3849 C CA . ALA A 1 482 ? 15.060 15.344 -9.994 1.00 69.56 482 ALA A CA 1
ATOM 3850 C C . ALA A 1 482 ? 14.956 14.298 -11.123 1.00 69.56 482 ALA A C 1
ATOM 3852 O O . ALA A 1 482 ? 13.928 14.188 -11.789 1.00 69.56 482 ALA A O 1
ATOM 3853 N N . ASP A 1 483 ? 15.986 13.465 -11.263 1.00 73.12 483 ASP A N 1
ATOM 3854 C CA . ASP A 1 483 ? 16.050 12.402 -12.263 1.00 73.12 483 ASP A CA 1
ATOM 3855 C C . ASP A 1 483 ? 15.080 11.249 -11.981 1.00 73.12 483 ASP A C 1
ATOM 3857 O O . ASP A 1 483 ? 14.505 10.684 -12.905 1.00 73.12 483 ASP A O 1
ATOM 3861 N N . MET A 1 484 ? 14.829 10.924 -10.712 1.00 76.94 484 MET A N 1
ATOM 3862 C CA . MET A 1 484 ? 13.850 9.904 -10.345 1.00 76.94 484 MET A CA 1
ATOM 3863 C C . MET A 1 484 ? 12.433 10.396 -10.672 1.00 76.94 484 MET A C 1
ATOM 3865 O O . MET A 1 484 ? 11.673 9.735 -11.380 1.00 76.94 484 MET A O 1
ATOM 3869 N N . MET A 1 485 ? 12.100 11.629 -10.294 1.00 77.81 485 MET A N 1
ATOM 3870 C CA . MET A 1 485 ? 10.825 12.238 -10.692 1.00 77.81 485 MET A CA 1
ATOM 3871 C C . MET A 1 485 ? 10.682 12.342 -12.218 1.00 77.81 485 MET A C 1
ATOM 3873 O O . MET A 1 485 ? 9.598 12.101 -12.761 1.00 77.81 485 MET A O 1
ATOM 3877 N N . GLY A 1 486 ? 11.787 12.620 -12.916 1.00 79.06 486 GLY A N 1
ATOM 3878 C CA . GLY A 1 486 ? 11.886 12.548 -14.371 1.00 79.06 486 GLY A CA 1
ATOM 3879 C C . GLY A 1 486 ? 11.528 11.165 -14.918 1.00 79.06 486 GLY A C 1
ATOM 3880 O O . GLY A 1 486 ? 10.682 11.074 -15.809 1.00 79.06 486 GLY A O 1
ATOM 3881 N N . TRP A 1 487 ? 12.085 10.088 -14.349 1.00 81.81 487 TRP A N 1
ATOM 3882 C CA . TRP A 1 487 ? 11.760 8.714 -14.748 1.00 81.81 487 TRP A CA 1
ATOM 3883 C C . TRP A 1 487 ? 10.288 8.393 -14.479 1.00 81.81 487 TRP A C 1
ATOM 3885 O O . TRP A 1 487 ? 9.608 7.920 -15.384 1.00 81.81 487 TRP A O 1
ATOM 3895 N N . SER A 1 488 ? 9.753 8.703 -13.295 1.00 80.25 488 SER A N 1
ATOM 3896 C CA . SER A 1 488 ? 8.342 8.447 -12.948 1.00 80.25 488 SER A CA 1
ATOM 3897 C C . SER A 1 488 ? 7.368 9.085 -13.945 1.00 80.25 488 SER A C 1
ATOM 3899 O O . SER A 1 488 ? 6.387 8.460 -14.371 1.00 80.25 488 SER A O 1
ATOM 3901 N N . ARG A 1 489 ? 7.660 10.325 -14.360 1.00 82.25 489 ARG A N 1
ATOM 3902 C CA . ARG A 1 489 ? 6.889 11.051 -15.377 1.00 82.25 489 ARG A CA 1
ATOM 3903 C C . ARG A 1 489 ? 7.048 10.416 -16.754 1.00 82.25 489 ARG A C 1
ATOM 3905 O O . ARG A 1 489 ? 6.046 10.111 -17.397 1.00 82.25 489 ARG A O 1
ATOM 3912 N N . LEU A 1 490 ? 8.284 10.166 -17.176 1.00 82.06 490 LEU A N 1
ATOM 3913 C CA . LEU A 1 490 ? 8.581 9.588 -18.482 1.00 82.06 490 LEU A CA 1
ATOM 3914 C C . LEU A 1 490 ? 7.967 8.190 -18.637 1.00 82.06 490 LEU A C 1
ATOM 3916 O O . LEU A 1 490 ? 7.351 7.888 -19.654 1.00 82.06 490 LEU A O 1
ATOM 3920 N N . ARG A 1 491 ? 8.057 7.356 -17.599 1.00 81.75 491 ARG A N 1
ATOM 3921 C CA . ARG A 1 491 ? 7.418 6.040 -17.515 1.00 81.75 491 ARG A CA 1
ATOM 3922 C C . ARG A 1 491 ? 5.920 6.132 -17.788 1.00 81.75 491 ARG A C 1
ATOM 3924 O O . ARG A 1 491 ? 5.395 5.365 -18.592 1.00 81.75 491 ARG A O 1
ATOM 3931 N N . ARG A 1 492 ? 5.231 7.095 -17.163 1.00 78.56 492 ARG A N 1
ATOM 3932 C CA . ARG A 1 492 ? 3.800 7.336 -17.399 1.00 78.56 492 ARG A CA 1
ATOM 3933 C C . ARG A 1 492 ? 3.528 7.706 -18.857 1.00 78.56 492 ARG A C 1
ATOM 3935 O O . ARG A 1 492 ? 2.590 7.180 -19.440 1.00 78.56 492 ARG A O 1
ATOM 3942 N N . GLU A 1 493 ? 4.335 8.578 -19.447 1.00 78.88 493 GLU A N 1
ATOM 3943 C CA . GLU A 1 493 ? 4.149 9.065 -20.822 1.00 78.88 493 GLU A CA 1
ATOM 3944 C C . GLU A 1 493 ? 4.461 8.019 -21.903 1.00 78.88 493 GLU A C 1
ATOM 3946 O O . GLU A 1 493 ? 3.839 8.027 -22.974 1.00 78.88 493 GLU A O 1
ATOM 3951 N N . LEU A 1 494 ? 5.423 7.134 -21.631 1.00 76.50 494 LEU A N 1
ATOM 3952 C CA . LEU A 1 494 ? 5.853 6.075 -22.542 1.00 76.50 494 LEU A CA 1
ATOM 3953 C C . LEU A 1 494 ? 4.960 4.838 -22.462 1.00 76.50 494 LEU A C 1
ATOM 3955 O O . LEU A 1 494 ? 4.628 4.273 -23.499 1.00 76.50 494 LEU A O 1
ATOM 3959 N N . LEU A 1 495 ? 4.580 4.422 -21.252 1.00 75.25 495 LEU A N 1
ATOM 3960 C CA . LEU A 1 495 ? 3.918 3.134 -21.021 1.00 75.25 495 LEU A CA 1
ATOM 3961 C C . LEU A 1 495 ? 2.422 3.265 -20.710 1.00 75.25 495 LEU A C 1
ATOM 3963 O O . LEU A 1 495 ? 1.687 2.296 -20.873 1.00 75.25 495 LEU A O 1
ATOM 3967 N N . LEU A 1 496 ? 1.968 4.425 -20.213 1.00 71.69 496 LEU A N 1
ATOM 3968 C CA . LEU A 1 496 ? 0.653 4.569 -19.573 1.00 71.69 496 LEU A CA 1
ATOM 3969 C C . LEU A 1 496 ? -0.213 5.714 -20.137 1.00 71.69 496 LEU A C 1
ATOM 3971 O O . LEU A 1 496 ? -1.258 6.006 -19.563 1.00 71.69 496 LEU A O 1
ATOM 3975 N N . LEU A 1 497 ? 0.160 6.420 -21.202 1.00 67.69 497 LEU A N 1
ATOM 3976 C CA . LEU A 1 497 ? -0.740 7.405 -21.824 1.00 67.69 497 LEU A CA 1
ATOM 3977 C C . LEU A 1 497 ? -1.315 6.844 -23.122 1.00 67.69 497 LEU A C 1
ATOM 3979 O O . LEU A 1 497 ? -0.560 6.459 -24.013 1.00 67.69 497 LEU A O 1
ATOM 3983 N N . ASP A 1 498 ? -2.645 6.865 -23.232 1.00 58.19 498 ASP A N 1
ATOM 3984 C CA . ASP A 1 498 ? -3.376 6.484 -24.443 1.00 58.19 498 ASP A CA 1
ATOM 3985 C C . ASP A 1 498 ? -3.369 7.655 -25.437 1.00 58.19 498 ASP A C 1
ATOM 3987 O O . ASP A 1 498 ? -4.289 8.468 -25.538 1.00 58.19 498 ASP A O 1
ATOM 3991 N N . VAL A 1 499 ? -2.229 7.820 -26.103 1.00 59.22 499 VAL A N 1
ATOM 3992 C CA . VAL A 1 499 ? -2.023 8.841 -27.129 1.00 59.22 499 VAL A CA 1
ATOM 3993 C C . VAL A 1 499 ? -1.432 8.156 -28.352 1.00 59.22 499 VAL A C 1
ATOM 3995 O O . VAL A 1 499 ? -0.413 7.469 -28.253 1.00 59.22 499 VAL A O 1
ATOM 3998 N N . ALA A 1 500 ? -2.049 8.378 -29.517 1.00 59.50 500 ALA A N 1
ATOM 3999 C CA . ALA A 1 500 ? -1.632 7.759 -30.772 1.00 59.50 500 ALA A CA 1
ATOM 4000 C C . ALA A 1 500 ? -0.109 7.902 -31.016 1.00 59.50 500 ALA A C 1
ATOM 4002 O O . ALA A 1 500 ? 0.436 8.980 -30.769 1.00 59.50 500 ALA A O 1
ATOM 4003 N N . PRO A 1 501 ? 0.567 6.867 -31.554 1.00 58.25 501 PRO A N 1
ATOM 4004 C CA . PRO A 1 501 ? 1.973 6.887 -31.977 1.00 58.25 501 PRO A CA 1
ATOM 4005 C C . PRO A 1 501 ? 2.454 8.178 -32.653 1.00 58.25 501 PRO A C 1
ATOM 4007 O O . PRO A 1 501 ? 3.500 8.724 -32.317 1.00 58.25 501 PRO A O 1
ATOM 4010 N N . SER A 1 502 ? 1.654 8.704 -33.583 1.00 60.00 502 SER A N 1
ATOM 4011 C CA . SER A 1 502 ? 1.945 9.916 -34.359 1.00 60.00 502 SER A CA 1
ATOM 4012 C C . SER A 1 502 ? 1.820 11.222 -33.568 1.00 60.00 502 SER A C 1
ATOM 4014 O O . SER A 1 502 ? 2.119 12.288 -34.098 1.00 60.00 502 SER A O 1
ATOM 4016 N N . LYS A 1 503 ? 1.363 11.149 -32.316 1.00 67.00 503 LYS A N 1
ATOM 4017 C CA . LYS A 1 503 ? 1.143 12.274 -31.401 1.00 67.00 503 LYS A CA 1
ATOM 4018 C C . LYS A 1 503 ? 2.061 12.203 -30.176 1.00 67.00 503 LYS A C 1
ATOM 4020 O O . LYS A 1 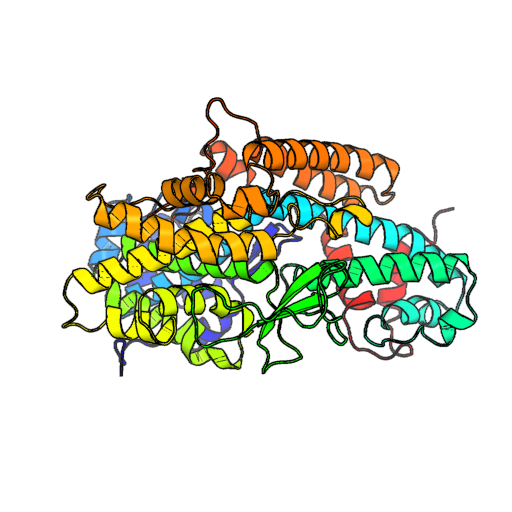503 ? 1.751 12.801 -29.148 1.00 67.00 503 LYS A O 1
ATOM 4025 N N . ILE A 1 504 ? 3.155 11.434 -30.235 1.00 69.88 504 ILE A N 1
ATOM 4026 C CA . ILE A 1 504 ? 4.198 11.524 -29.206 1.00 69.88 504 ILE A CA 1
ATOM 4027 C C . ILE A 1 504 ? 4.810 12.915 -29.282 1.00 69.88 504 ILE A C 1
ATOM 4029 O O . ILE A 1 504 ? 5.335 13.312 -30.320 1.00 69.88 504 ILE A O 1
ATOM 4033 N N . ASP A 1 505 ? 4.729 13.629 -28.167 1.00 78.81 505 ASP A N 1
ATOM 4034 C CA . ASP A 1 505 ? 5.369 14.922 -28.003 1.00 78.81 505 ASP A CA 1
ATOM 4035 C C . ASP A 1 505 ? 6.893 14.770 -28.210 1.00 78.81 505 ASP A C 1
ATOM 4037 O O . ASP A 1 505 ? 7.509 13.926 -27.544 1.00 78.81 505 ASP A O 1
ATOM 4041 N N . PRO A 1 506 ? 7.518 15.540 -29.122 1.00 80.69 506 PRO A N 1
ATOM 4042 C CA . PRO A 1 506 ? 8.969 15.557 -29.299 1.00 80.69 506 PRO A CA 1
ATOM 4043 C C . PRO A 1 506 ? 9.750 15.730 -27.989 1.00 80.69 506 PRO A C 1
ATOM 4045 O O . PRO A 1 506 ? 10.842 15.174 -27.853 1.00 80.69 506 PRO A O 1
ATOM 4048 N N . ASP A 1 507 ? 9.182 16.411 -26.994 1.00 83.88 507 ASP A N 1
ATOM 4049 C CA . ASP A 1 507 ? 9.815 16.587 -25.690 1.00 83.88 507 ASP A CA 1
ATOM 4050 C C . ASP A 1 507 ? 9.905 15.274 -24.898 1.00 83.88 507 ASP A C 1
ATOM 4052 O O . ASP A 1 507 ? 10.859 15.071 -24.145 1.00 83.88 507 ASP A O 1
ATOM 4056 N N . VAL A 1 508 ? 8.960 14.343 -25.076 1.00 82.69 508 VAL A N 1
ATOM 4057 C CA . VAL A 1 508 ? 9.026 12.992 -24.480 1.00 82.69 508 VAL A CA 1
ATOM 4058 C C . VAL A 1 508 ? 10.200 12.220 -25.077 1.00 82.69 508 VAL A C 1
ATOM 4060 O O . VAL A 1 508 ? 10.961 11.580 -24.352 1.00 82.69 508 VAL A O 1
ATOM 4063 N N . VAL A 1 509 ? 10.376 12.319 -26.397 1.00 81.81 509 VAL A N 1
ATOM 4064 C CA . VAL A 1 509 ? 11.488 11.697 -27.129 1.00 81.81 509 VAL A CA 1
ATOM 4065 C C . VAL A 1 509 ? 12.830 12.255 -26.655 1.00 81.81 509 VAL A C 1
ATOM 4067 O O . VAL A 1 509 ? 13.770 11.496 -26.403 1.00 81.81 509 VAL A O 1
ATOM 4070 N N . LEU A 1 510 ? 12.918 13.578 -26.505 1.00 83.62 510 LEU A N 1
ATOM 4071 C CA . LEU A 1 510 ? 14.109 14.255 -26.007 1.00 83.62 510 LEU A CA 1
ATOM 4072 C C . LEU A 1 510 ? 14.439 13.821 -24.573 1.00 83.62 510 LEU A C 1
ATOM 4074 O O . LEU A 1 510 ? 15.576 13.427 -24.315 1.00 83.62 510 LEU A O 1
ATOM 4078 N N . ARG A 1 511 ? 13.455 13.809 -23.662 1.00 87.00 511 ARG A N 1
ATOM 4079 C CA . ARG A 1 511 ? 13.642 13.345 -22.275 1.00 87.00 511 ARG A CA 1
ATOM 4080 C C . ARG A 1 511 ? 14.081 11.884 -22.207 1.00 87.00 511 ARG A C 1
ATOM 4082 O O . ARG A 1 511 ? 14.995 11.569 -21.450 1.00 87.00 511 ARG A O 1
ATOM 4089 N N . ALA A 1 512 ? 13.481 11.003 -23.011 1.00 85.62 512 ALA A N 1
ATOM 4090 C CA . ALA A 1 512 ? 13.897 9.603 -23.102 1.00 85.62 512 ALA A CA 1
ATOM 4091 C C . ALA A 1 512 ? 15.344 9.473 -23.590 1.00 85.62 512 ALA A C 1
ATOM 4093 O O . ALA A 1 512 ? 16.136 8.741 -23.001 1.00 85.62 512 ALA A O 1
ATOM 4094 N N . SER A 1 513 ? 15.713 10.231 -24.622 1.00 83.19 513 SER A N 1
ATOM 4095 C CA . SER A 1 513 ? 17.071 10.211 -25.172 1.00 83.19 513 SER A CA 1
ATOM 4096 C C . SER A 1 513 ? 18.102 10.727 -24.162 1.00 83.19 513 SER A C 1
ATOM 4098 O O . SER A 1 513 ? 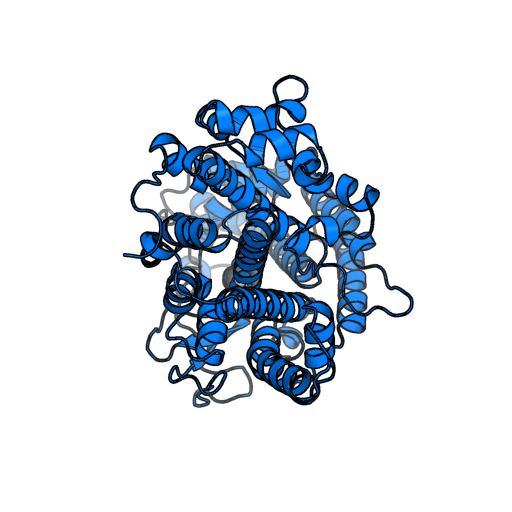19.178 10.144 -24.031 1.00 83.19 513 SER A O 1
ATOM 4100 N N . GLN A 1 514 ? 17.763 11.782 -23.413 1.00 85.00 514 GLN A N 1
ATOM 4101 C CA . GLN A 1 514 ? 18.602 12.361 -22.359 1.00 85.00 514 GLN A CA 1
ATOM 4102 C C . GLN A 1 514 ? 18.777 11.409 -21.171 1.00 85.00 514 GLN A C 1
ATOM 4104 O O . GLN A 1 514 ? 19.903 11.203 -20.723 1.00 85.00 514 GLN A O 1
ATOM 4109 N N . MET A 1 515 ? 17.688 10.807 -20.687 1.00 84.56 515 MET A N 1
ATOM 4110 C CA . MET A 1 515 ? 17.711 9.893 -19.541 1.00 84.56 515 MET A CA 1
ATOM 4111 C C . MET A 1 515 ? 18.447 8.584 -19.848 1.00 84.56 515 MET A C 1
ATOM 4113 O O . MET A 1 515 ? 19.181 8.084 -18.999 1.00 84.56 515 MET A O 1
ATOM 4117 N N . PHE A 1 516 ? 18.285 8.043 -21.058 1.00 84.62 516 PHE A N 1
ATOM 4118 C CA . PHE A 1 516 ? 18.838 6.739 -21.442 1.00 84.62 516 PHE A CA 1
ATOM 4119 C C . PHE A 1 516 ? 20.081 6.825 -22.344 1.00 84.62 516 PHE A C 1
ATOM 4121 O O . PHE A 1 516 ? 20.580 5.809 -22.826 1.00 84.62 516 PHE A O 1
ATOM 4128 N N . GLY A 1 517 ? 20.637 8.029 -22.516 1.00 65.19 517 GLY A N 1
ATOM 4129 C CA . GLY A 1 517 ? 22.011 8.227 -22.977 1.00 65.19 517 GLY A CA 1
ATOM 4130 C C . GLY A 1 517 ? 22.255 8.125 -24.484 1.00 65.19 517 GLY A C 1
ATOM 4131 O O . GLY A 1 517 ? 23.379 7.829 -24.888 1.00 65.19 517 GLY A O 1
ATOM 4132 N N . ILE A 1 518 ? 21.270 8.418 -25.334 1.00 61.12 518 ILE A N 1
ATOM 4133 C CA . ILE A 1 518 ? 21.527 8.567 -26.776 1.00 61.12 518 ILE A CA 1
ATOM 4134 C C . ILE A 1 518 ? 22.063 9.982 -27.018 1.00 61.12 518 ILE A C 1
ATOM 4136 O O . ILE A 1 518 ? 21.293 10.917 -27.215 1.00 61.12 518 ILE A O 1
ATOM 4140 N N . GLY A 1 519 ? 23.385 10.165 -26.947 1.00 47.03 519 GLY A N 1
ATOM 4141 C CA . GLY A 1 519 ? 24.008 11.455 -27.289 1.00 47.03 519 GLY A CA 1
ATOM 4142 C C . GLY A 1 519 ? 25.303 11.834 -26.569 1.00 47.03 519 GLY A C 1
ATOM 4143 O O . GLY A 1 519 ? 25.780 12.949 -26.759 1.00 47.03 519 GLY A O 1
ATOM 4144 N N . LYS A 1 520 ? 25.896 10.953 -25.757 1.00 38.53 520 LYS A N 1
ATOM 4145 C CA . LYS A 1 520 ? 27.273 11.132 -25.265 1.00 38.53 520 LYS A CA 1
ATOM 4146 C C . LYS A 1 520 ? 28.092 9.881 -25.563 1.00 38.53 520 LYS A C 1
ATOM 4148 O O . LYS A 1 520 ? 28.300 9.050 -24.683 1.00 38.53 520 LYS A O 1
ATOM 4153 N N . SER A 1 521 ? 28.497 9.746 -26.821 1.00 33.47 521 SER A N 1
ATOM 4154 C CA . SER A 1 521 ? 29.640 8.924 -27.230 1.00 33.47 521 SER A CA 1
ATOM 4155 C C . SER A 1 521 ? 30.786 9.844 -27.601 1.00 33.47 521 SER A C 1
ATOM 4157 O O . SER A 1 521 ? 30.519 10.718 -28.461 1.00 33.47 521 SER A O 1
#

pLDDT: mean 78.38, std 11.3, range [33.47, 92.81]